Protein AF-0000000066498808 (afdb_homodimer)

InterPro domains:
  IPR001509 NAD-dependent epimerase/dehydratase [PF01370] (5-203)
  IPR036291 NAD(P)-binding domain superfamily [SSF51735] (1-325)
  IPR050005 D-erythronate dehydrogenase [NF043036] (4-323)

pLDDT: mean 96.26, std 4.13, range [60.22, 98.94]

Organism: Paracoccidioides lutzii (strain ATCC MYA-826 / Pb01) (NCBI:txid502779)

Solvent-accessible surface area (backbone atoms only — not comparable to full-atom values): 33583 Å² total; per-residue (Å²): 131,73,47,29,35,39,32,37,27,21,59,40,65,69,29,32,52,38,52,29,49,49,65,72,71,49,60,90,60,42,32,38,39,33,20,13,62,91,44,49,30,71,75,39,79,94,33,51,92,50,50,90,37,50,47,61,37,55,42,55,56,70,38,65,71,54,41,48,69,69,49,34,74,88,51,71,55,54,33,37,38,43,55,53,65,48,45,46,47,44,9,61,75,35,52,67,58,22,45,40,48,40,29,53,22,45,52,50,49,54,53,48,39,39,75,50,43,58,48,33,33,34,44,34,62,39,40,59,48,25,43,33,68,60,63,89,85,46,67,44,50,88,60,60,40,38,67,54,33,88,42,57,27,17,38,34,42,44,43,48,44,50,49,42,38,47,38,29,75,72,54,30,28,43,43,33,28,40,18,40,42,50,59,38,68,56,69,80,76,82,64,55,38,88,63,37,46,67,20,34,53,44,51,31,14,63,68,74,34,72,24,59,37,38,51,63,50,79,44,55,41,39,27,20,35,55,67,42,51,38,53,37,57,61,48,56,77,68,48,58,76,80,74,48,72,93,46,41,65,35,53,48,48,46,47,69,44,33,44,47,55,52,49,50,42,35,25,72,74,53,30,68,73,26,42,66,29,48,40,81,51,77,32,71,70,59,32,53,57,53,68,35,46,64,39,39,70,55,43,64,67,29,45,77,66,65,45,56,73,46,80,54,70,59,59,47,51,49,50,46,44,70,73,71,43,130,132,72,47,30,34,35,31,37,24,20,59,41,64,68,28,32,52,37,52,30,49,48,66,72,70,49,63,91,58,42,33,39,39,31,20,13,63,90,44,50,30,73,75,40,79,93,33,50,91,49,51,91,38,51,48,60,37,56,40,55,56,70,37,64,69,54,43,48,69,69,50,33,74,87,50,71,56,54,33,36,39,44,56,53,65,49,46,45,46,45,9,61,74,35,51,68,57,20,44,39,47,40,31,51,21,45,51,49,50,53,52,47,39,38,75,49,42,58,47,33,34,34,44,34,63,40,40,58,48,25,44,33,67,61,64,90,86,49,66,45,49,88,59,61,39,38,68,51,33,86,41,56,28,17,40,34,43,43,41,48,42,49,48,42,37,48,37,30,75,70,54,30,27,44,44,34,28,40,18,41,43,49,59,39,67,56,71,79,76,81,65,55,38,84,63,37,46,69,20,35,53,44,51,30,16,62,66,74,33,71,23,58,37,38,53,62,50,81,44,55,41,39,28,21,32,54,68,41,52,39,53,35,56,60,47,55,78,68,48,57,73,80,74,36,72,94,51,39,66,37,52,48,48,44,47,71,44,33,44,47,54,53,49,50,41,34,25,72,75,54,29,68,72,26,42,66,29,48,40,81,51,77,31,70,68,56,31,54,58,54,69,35,48,65,39,38,70,57,42,64,68,30,45,78,65,66,49,55,71,47,78,54,70,58,59,47,52,50,51,46,44,71,73,71,43,130

Secondary structure (DSSP, 8-state):
---EEEEETTTSHHHHHHHHHHHHHS-TT-EEEEEESSSPPPPPGGGGGGGGGEEEEE--TTSHHHHHHHSBTTB--SEEEE-----HHHHHH-HHHHIIIIIIIHHHHHHHHHHHSTT-EEEEEEEGGGS----TTPPB-TTSS----SSHHHHHHHHHHHHHHHHHHTTS-EEEEEEE-EE-SPPSSPPSSTTHHHHHHHHHHHTT--EEE-S-TT-EEEEE-HHHHHHHHHHHTTS-GGGSTT--EEE---EEEEHHHHHHHHHHHH-HHHHTTEEE---HHHHHHHHTS---B--HHHHHTTPPPPPPHHHHHHHHHHHH--/---EEEEETTTSHHHHHHHHHHHHHS-TT-EEEEEESSSPPPPPGGGGGGGGGEEEEE--TTSHHHHHHHSBTTB--SEEEE-----HHHHHH-HHHHIIIIIIIHHHHHHHHHHHSTT-EEEEEEEGGGS----TTPPB-TTSS----SSHHHHHHHHHHHHHHHHHHTTS-EEEEEEE-EE-SPPSSPPSSTTHHHHHHHHHHHTT--EEE-S-TT-EEEEE-HHHHHHHHHHHTTS-GGGS-S--EEE---EEEEHHHHHHHHHHHH-HHHHTTEEE---HHHHHHHHTS---B--HHHHHTTPPPPPPHHHHHHHHHHHH--

Nearest PDB structures (foldseek):
  2hrz-assembly1_A-2  TM=9.093E-01  e=1.600E-31  Agrobacterium fabrum str. C58
  7epr-assembly2_C  TM=9.054E-01  e=1.311E-20  synthetic construct
  6gpl-assembly1_B  TM=8.017E-01  e=1.743E-15  Homo sapiens
  6gpk-assembly1_C  TM=8.025E-01  e=4.751E-15  Homo sapiens
  6gpk-assembly1_D  TM=7.736E-01  e=3.530E-14  Homo sapiens

Sequence (652 aa):
MSTSILISGAGGFVGQELTASLLNTTAADTTLTITDVTSAPQIPASARQHYSRVTSIQADLTVHSVVDSLINPSSRYDVVYILHGIMSSGSEANFDLGMSVNLFATQYILDRLRKTMPGVKVVFASSLAVYGPTAPGFVITEWNMPQMPTSSYGIQKMIVELLVNDYSRRGFLDGRAVRLPTVTVRAGAPTQAASSFASGILREPLNGIKSVLPVKKETELWICSPYTVVKNLIHAKNVLKEAFGDSRSVNLPGIKVSVQEMLDVLEKVGGKEKRALVEERYDEDIDRIVQGWSPNFDIAWAKTLGFHEDMSLLESVRMYANEYVEMSTSILISGAGGFVGQELTASLLNTTAADTTLTITDVTSAPQIPASARQHYSRVTSIQADLTVHSVVDSLINPSSRYDVVYILHGIMSSGSEANFDLGMSVNLFATQYILDRLRKTMPGVKVVFASSLAVYGPTAPGFVITEWNMPQMPTSSYGIQKMIVELLVNDYSRRGFLDGRAVRLPTVTVRAGAPTQAASSFASGILREPLNGIKSVLPVKKETELWICSPYTVVKNLIHAKNVLKEAFGDSRSVNLPGIKVSVQEMLDVLEKVGGKEKRALVEERYDEDIDRIVQGWSPNFDIAWAKTLGFHEDMSLLESVRMYANEYVE

Foldseek 3Di:
DAAEEEEEPLQFQLNQVLQLVCLVPDDLSHAYEYEYAPDFHDNDPNNVVNVVRYHTDYADLLDLVRLCVCQAQVDDHQEYEYDDAAEFLRCQVPVVRRCSTLAVSLLSNLVSCLVRPFAREYEYEAALLQAWFDDPPDADDPPDDHRDHPTSNSVSRVVSQVVQLVCVVVRSYLYAYEHAFAEPQGDDDFHSYLCSLRNVLQHQLLQVHAGEDAADQQQKGWYAYSVLVSVQSVLLSVQDSVLQPNGRYAHAATDIDGSNVSLVLSCVQRNPNSSVRYHYHHDPVSHVRSNRRDRHYDRVSVVSRPRDHHDDPNVSSNVCSVPPHD/DAAEEEEEPLQFQLNQVLQLVCLVPDDLSHAYEYEYAPDFHDNDPSNVVNVVRYHTDHADLLDLVRLPVCQAQVDDHQEYEYDDAAEFLRCQVPVVRRCSTLAVSLLSNLVSCLVRPFAREYEYEAALLQAWFDDPPDADDPPDDHRDHPTSNSVSRVVSQVVQLVCVVVRSYLYAYEHAFAEPQGDDDFHSYLCSLRNVLQHQLLQVHAGEDAADQQQKGWYAYSVLVSVQSVLLSVQDSVLQPSGRYAHAATDMDTSNVSLVLSCVQRNPNSSVRYHYDHDPVSHVVSNRRDRHYDRVSVVSRPRDHHDDPNVSSNVCSVPRHD

Radius of gyration: 26.99 Å; Cα contacts (8 Å, |Δi|>4): 1380; chains: 2; bounding box: 56×80×61 Å

Structure (mmCIF, N/CA/C/O backbone):
data_AF-0000000066498808-model_v1
#
loop_
_entity.id
_entity.type
_entity.pdbx_description
1 polymer 'NAD-dependent epimerase/dehydratase domain-containing protein'
#
loop_
_atom_site.group_PDB
_atom_site.id
_atom_site.type_symbol
_atom_site.label_atom_id
_atom_site.label_alt_id
_atom_site.label_comp_id
_atom_site.label_asym_id
_atom_site.label_entity_id
_atom_site.label_seq_id
_atom_site.pdbx_PDB_ins_code
_atom_site.Cartn_x
_atom_site.Cartn_y
_atom_site.Cartn_z
_atom_site.occupancy
_atom_site.B_iso_or_equiv
_atom_site.auth_seq_id
_atom_site.auth_comp_id
_atom_site.auth_asym_id
_atom_site.auth_atom_id
_atom_site.pdbx_PDB_model_num
ATOM 1 N N . MET A 1 1 ? 21.781 29.844 -4.531 1 60.72 1 MET A N 1
ATOM 2 C CA . MET A 1 1 ? 20.688 29.656 -5.477 1 60.72 1 MET A CA 1
ATOM 3 C C . MET A 1 1 ? 19.344 29.703 -4.762 1 60.72 1 MET A C 1
ATOM 5 O O . MET A 1 1 ? 19.234 29.312 -3.592 1 60.72 1 MET A O 1
ATOM 9 N N . SER A 1 2 ? 18.344 30.406 -5.336 1 85.94 2 SER A N 1
ATOM 10 C CA . SER A 1 2 ? 17.047 30.625 -4.73 1 85.94 2 SER A CA 1
ATOM 11 C C . SER A 1 2 ? 16.281 29.312 -4.555 1 85.94 2 SER A C 1
ATOM 13 O O . SER A 1 2 ? 16.453 28.391 -5.348 1 85.94 2 SER A O 1
ATOM 15 N N . THR A 1 3 ? 15.727 29.094 -3.301 1 94.81 3 THR A N 1
ATOM 16 C CA . THR A 1 3 ? 14.945 27.906 -3 1 94.81 3 THR A CA 1
ATOM 17 C C . THR A 1 3 ? 13.492 28.094 -3.438 1 94.81 3 THR A C 1
ATOM 19 O O . THR A 1 3 ? 12.883 29.125 -3.16 1 94.81 3 THR A O 1
ATOM 22 N N . SER A 1 4 ? 12.992 27.188 -4.223 1 97.69 4 SER A N 1
ATOM 23 C CA . SER A 1 4 ? 11.602 27.219 -4.676 1 97.69 4 SER A CA 1
ATOM 24 C C . SER A 1 4 ? 10.812 26.047 -4.09 1 97.69 4 SER A C 1
ATOM 26 O O . SER A 1 4 ? 11.242 24.891 -4.18 1 97.69 4 SER A O 1
ATOM 28 N N . ILE A 1 5 ? 9.594 26.344 -3.455 1 98.56 5 ILE A N 1
ATOM 29 C CA . ILE A 1 5 ? 8.805 25.344 -2.74 1 98.56 5 ILE A CA 1
ATOM 30 C C . ILE A 1 5 ? 7.379 25.328 -3.283 1 98.56 5 ILE A C 1
ATOM 32 O O . ILE A 1 5 ? 6.766 26.375 -3.473 1 98.56 5 ILE A O 1
ATOM 36 N N . LEU A 1 6 ? 6.887 24.172 -3.623 1 98.75 6 LEU A N 1
ATOM 37 C CA . LEU A 1 6 ? 5.484 23.969 -3.967 1 98.75 6 LEU A CA 1
ATOM 38 C C . LEU A 1 6 ? 4.723 23.344 -2.799 1 98.75 6 LEU A C 1
ATOM 40 O O . LEU A 1 6 ? 5.203 22.406 -2.17 1 98.75 6 LEU A O 1
ATOM 44 N N . ILE A 1 7 ? 3.521 23.875 -2.434 1 98.88 7 ILE A N 1
ATOM 45 C CA . ILE A 1 7 ? 2.654 23.312 -1.397 1 98.88 7 ILE A CA 1
ATOM 46 C C . ILE A 1 7 ? 1.26 23.078 -1.969 1 98.88 7 ILE A C 1
ATOM 48 O O . ILE A 1 7 ? 0.557 24.016 -2.336 1 98.88 7 ILE A O 1
ATOM 52 N N . SER A 1 8 ? 0.893 21.828 -2.109 1 98.88 8 SER A N 1
ATOM 53 C CA . SER A 1 8 ? -0.498 21.531 -2.438 1 98.88 8 SER A CA 1
ATOM 54 C C . SER A 1 8 ? -1.354 21.438 -1.179 1 98.88 8 SER A C 1
ATOM 56 O O . SER A 1 8 ? -0.857 21.078 -0.108 1 98.88 8 SER A O 1
ATOM 58 N N 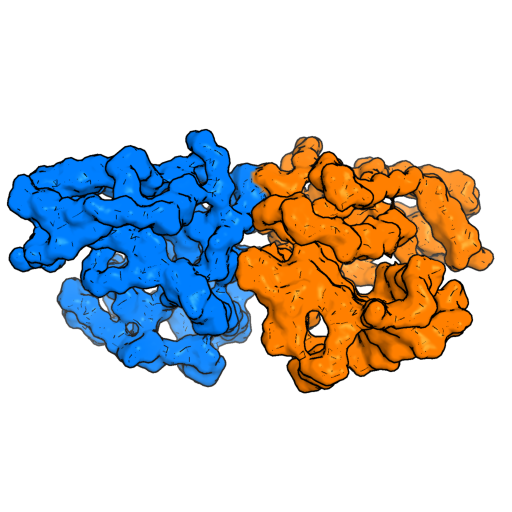. GLY A 1 9 ? -2.674 21.719 -1.332 1 98.19 9 GLY A N 1
ATOM 59 C CA . GLY A 1 9 ? -3.533 21.75 -0.16 1 98.19 9 GLY A CA 1
ATOM 60 C C . GLY A 1 9 ? -3.254 22.922 0.751 1 98.19 9 GLY A C 1
ATOM 61 O O . GLY A 1 9 ? -3.498 22.859 1.958 1 98.19 9 GLY A O 1
ATOM 62 N N . ALA A 1 10 ? -2.771 24.016 0.202 1 98.38 10 ALA A N 1
ATOM 63 C CA . ALA A 1 10 ? -2.312 25.156 0.984 1 98.38 10 ALA A CA 1
ATOM 64 C C . ALA A 1 10 ? -3.49 25.969 1.524 1 98.38 10 ALA A C 1
ATOM 66 O O . ALA A 1 10 ? -3.322 26.812 2.408 1 98.38 10 ALA A O 1
ATOM 67 N N . GLY A 1 11 ? -4.656 25.703 1.022 1 96.88 11 GLY A N 1
ATOM 68 C CA . GLY A 1 11 ? -5.844 26.406 1.494 1 96.88 11 GLY A CA 1
ATOM 69 C C . GLY A 1 11 ? -6.379 25.844 2.803 1 96.88 11 GLY A C 1
ATOM 70 O O . GLY A 1 11 ? -7.184 26.5 3.473 1 96.88 11 GLY A O 1
ATOM 71 N N . GLY A 1 12 ? -5.965 24.625 3.145 1 95.5 12 GLY A N 1
ATOM 72 C CA . GLY A 1 12 ? -6.352 24.047 4.422 1 95.5 12 GLY A CA 1
ATOM 73 C C . GLY A 1 12 ? -5.582 24.609 5.594 1 95.5 12 GLY A C 1
ATOM 74 O O . GLY A 1 12 ? -4.598 25.328 5.406 1 95.5 12 GLY A O 1
ATOM 75 N N . PHE A 1 13 ? -5.988 24.266 6.801 1 95.12 13 PHE A N 1
ATOM 76 C CA . PHE A 1 13 ? -5.445 24.844 8.023 1 95.12 13 PHE A CA 1
ATOM 77 C C . PHE A 1 13 ? -3.941 24.594 8.117 1 95.12 13 PHE A C 1
ATOM 79 O O . PHE A 1 13 ? -3.166 25.531 8.305 1 95.12 13 PHE A O 1
ATOM 86 N N . VAL A 1 14 ? -3.484 23.297 7.984 1 97 14 VAL A N 1
ATOM 87 C CA . VAL A 1 14 ? -2.066 22.969 8.086 1 97 14 VAL A CA 1
ATOM 88 C C . VAL A 1 14 ? -1.293 23.656 6.969 1 97 14 VAL A C 1
ATOM 90 O O . VAL A 1 14 ? -0.173 24.125 7.176 1 97 14 VAL A O 1
ATOM 93 N N . GLY A 1 15 ? -1.903 23.688 5.762 1 97.81 15 GLY A N 1
ATOM 94 C CA . GLY A 1 15 ? -1.281 24.375 4.637 1 97.81 15 GLY A CA 1
ATOM 95 C C . GLY A 1 15 ? -1.053 25.844 4.883 1 97.81 15 GLY A C 1
ATOM 96 O O . GLY A 1 15 ? 0.016 26.375 4.566 1 97.81 15 GLY A O 1
ATOM 97 N N . GLN A 1 16 ? -2.062 26.5 5.43 1 97.12 16 GLN A N 1
ATOM 98 C CA . GLN A 1 16 ? -1.955 27.922 5.75 1 97.12 16 GLN A CA 1
ATOM 99 C C . GLN A 1 16 ? -0.859 28.172 6.781 1 97.12 16 GLN A C 1
ATOM 101 O O . GLN A 1 16 ? -0.037 29.078 6.613 1 97.12 16 GLN A O 1
ATOM 106 N N . GLU A 1 17 ? -0.843 27.328 7.816 1 97.44 17 GLU A N 1
ATOM 107 C CA . GLU A 1 17 ? 0.148 27.484 8.875 1 97.44 17 GLU A CA 1
ATOM 108 C C . GLU A 1 17 ? 1.557 27.219 8.359 1 97.44 17 GLU A C 1
ATOM 110 O O . GLU A 1 17 ? 2.512 27.891 8.75 1 97.44 17 GLU A O 1
ATOM 115 N N . LEU A 1 18 ? 1.703 26.203 7.52 1 98.69 18 LEU A N 1
ATOM 116 C CA . LEU A 1 18 ? 2.998 25.891 6.934 1 98.69 18 LEU A CA 1
ATOM 117 C C . LEU A 1 18 ? 3.488 27.016 6.039 1 98.69 18 LEU A C 1
ATOM 119 O O . LEU A 1 18 ? 4.656 27.406 6.109 1 98.69 18 LEU A O 1
ATOM 123 N N . THR A 1 19 ? 2.578 27.547 5.188 1 98.62 19 THR A N 1
ATOM 124 C CA . THR A 1 19 ? 2.912 28.672 4.309 1 98.62 19 THR A CA 1
ATOM 125 C C . THR A 1 19 ? 3.439 29.844 5.113 1 98.62 19 THR A C 1
ATOM 127 O O . THR A 1 19 ? 4.508 30.391 4.816 1 98.62 19 THR A O 1
ATOM 130 N N . ALA A 1 20 ? 2.699 30.219 6.184 1 98 20 ALA A N 1
ATOM 131 C CA . ALA A 1 20 ? 3.1 31.344 7.027 1 98 20 ALA A CA 1
ATOM 132 C C . ALA A 1 20 ? 4.465 31.094 7.66 1 98 20 ALA A C 1
ATOM 134 O O . ALA A 1 20 ? 5.332 31.969 7.645 1 98 20 ALA A O 1
ATOM 135 N N . SER A 1 21 ? 4.617 29.922 8.203 1 98.19 21 SER A N 1
ATOM 136 C CA . SER A 1 21 ? 5.855 29.594 8.906 1 98.19 21 SER A CA 1
ATOM 137 C C . SER A 1 21 ? 7.047 29.594 7.961 1 98.19 21 SER A C 1
ATOM 139 O O . SER A 1 21 ? 8.109 30.125 8.289 1 98.19 21 SER A O 1
ATOM 141 N N . LEU A 1 22 ? 6.945 29 6.762 1 98.31 22 LEU A N 1
ATOM 142 C CA . LEU A 1 22 ? 8.023 28.953 5.781 1 98.31 22 LEU A CA 1
ATOM 143 C C . LEU A 1 22 ? 8.414 30.359 5.352 1 98.31 22 LEU A C 1
ATOM 145 O O . LEU A 1 22 ? 9.602 30.688 5.285 1 98.31 22 LEU A O 1
ATOM 149 N N . LEU A 1 23 ? 7.453 31.203 5.086 1 97.62 23 LEU A N 1
ATOM 150 C CA . LEU A 1 23 ? 7.727 32.562 4.637 1 97.62 23 LEU A CA 1
ATOM 151 C C . LEU A 1 23 ? 8.453 33.344 5.715 1 97.62 23 LEU A C 1
ATOM 153 O O . LEU A 1 23 ? 9.344 34.156 5.414 1 97.62 23 LEU A O 1
ATOM 157 N N . ASN A 1 24 ? 8.109 33.094 6.973 1 97.06 24 ASN A N 1
ATOM 158 C CA . ASN A 1 24 ? 8.656 33.875 8.078 1 97.06 24 ASN A CA 1
ATOM 159 C C . ASN A 1 24 ? 10.023 33.344 8.508 1 97.06 24 ASN A C 1
ATOM 161 O O . ASN A 1 24 ? 10.766 34.031 9.203 1 97.06 24 ASN A O 1
ATOM 165 N N . THR A 1 25 ? 10.375 32.125 8.102 1 95.88 25 THR A N 1
ATOM 166 C CA . THR A 1 25 ? 11.57 31.547 8.695 1 95.88 25 THR A CA 1
ATOM 167 C C . THR A 1 25 ? 12.625 31.266 7.625 1 95.88 25 THR A C 1
ATOM 169 O O . THR A 1 25 ? 13.766 30.938 7.941 1 95.88 25 THR A O 1
ATOM 172 N N . THR A 1 26 ? 12.281 31.359 6.355 1 95.56 26 THR A N 1
ATOM 173 C CA . THR A 1 26 ? 13.242 31.078 5.293 1 95.56 26 THR A CA 1
ATOM 174 C C . THR A 1 26 ? 13.836 32.375 4.75 1 95.56 26 THR A C 1
ATOM 176 O O . THR A 1 26 ? 13.336 33.469 5.039 1 95.56 26 THR A O 1
ATOM 179 N N . ALA A 1 27 ? 14.906 32.25 4.008 1 94.25 27 ALA A N 1
ATOM 180 C CA . ALA A 1 27 ? 15.625 33.375 3.42 1 94.25 27 ALA A CA 1
ATOM 181 C C . ALA A 1 27 ? 14.742 34.125 2.424 1 94.25 27 ALA A C 1
ATOM 183 O O . ALA A 1 27 ? 13.773 33.562 1.902 1 94.25 27 ALA A O 1
ATOM 184 N N . ALA A 1 28 ? 15.109 35.344 2.127 1 93.69 28 ALA A N 1
ATOM 185 C CA . ALA A 1 28 ? 14.312 36.25 1.29 1 93.69 28 ALA A CA 1
ATOM 186 C C . ALA A 1 28 ? 14.25 35.75 -0.148 1 93.69 28 ALA A C 1
ATOM 188 O O . ALA A 1 28 ? 13.336 36.094 -0.898 1 93.69 28 ALA A O 1
ATOM 189 N N . ASP A 1 29 ? 15.109 34.938 -0.509 1 95.19 29 ASP A N 1
ATOM 190 C CA . ASP A 1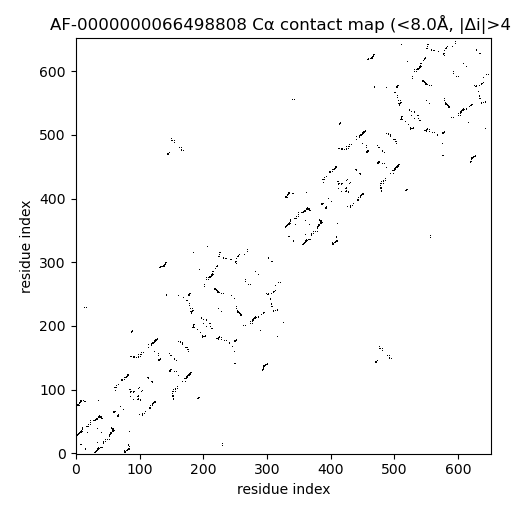 29 ? 15.141 34.469 -1.888 1 95.19 29 ASP A CA 1
ATOM 191 C C . ASP A 1 29 ? 14.398 33.125 -2.027 1 95.19 29 ASP A C 1
ATOM 193 O O . ASP A 1 29 ? 14.391 32.531 -3.102 1 95.19 29 ASP A O 1
ATOM 197 N N . THR A 1 30 ? 13.773 32.656 -0.956 1 97.06 30 THR A N 1
ATOM 198 C CA . THR A 1 30 ? 12.891 31.5 -1.031 1 97.06 30 THR A CA 1
ATOM 199 C C . THR A 1 30 ? 11.516 31.891 -1.555 1 97.06 30 THR A C 1
ATOM 201 O O . THR A 1 30 ? 10.906 32.844 -1.063 1 97.06 30 THR A O 1
ATOM 204 N N . THR A 1 31 ? 11.055 31.25 -2.586 1 97.56 31 THR A N 1
ATOM 205 C CA . THR A 1 31 ? 9.734 31.516 -3.141 1 97.56 31 THR A CA 1
ATOM 206 C C . THR A 1 31 ? 8.805 30.328 -2.928 1 97.56 31 THR A C 1
ATOM 208 O O . THR A 1 31 ? 9.258 29.172 -2.877 1 97.56 31 THR A O 1
ATOM 211 N N . LEU A 1 32 ? 7.52 30.641 -2.783 1 98.31 32 LEU A N 1
ATOM 212 C CA . LEU A 1 32 ? 6.504 29.609 -2.596 1 98.31 32 LEU A CA 1
ATOM 213 C C . LEU A 1 32 ? 5.465 29.656 -3.711 1 98.31 32 LEU A C 1
ATOM 215 O O . LEU A 1 32 ? 5.039 30.734 -4.117 1 98.31 3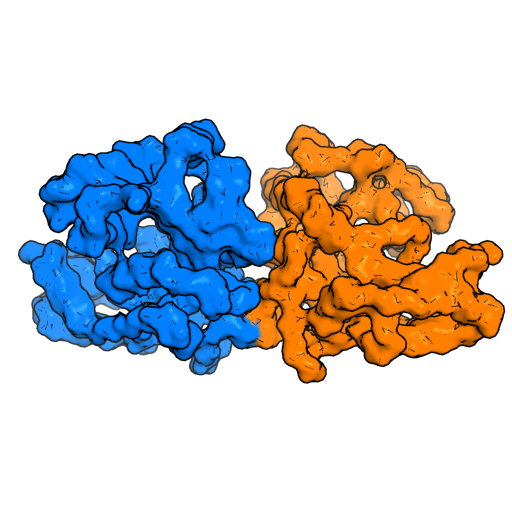2 LEU A O 1
ATOM 219 N N . THR A 1 33 ? 5.172 28.531 -4.273 1 98.44 33 THR A N 1
ATOM 220 C CA . THR A 1 33 ? 3.938 28.312 -5.02 1 98.44 33 THR A CA 1
ATOM 221 C C . THR A 1 33 ? 2.938 27.516 -4.195 1 98.44 33 THR A C 1
ATOM 223 O O . THR A 1 33 ? 3.236 26.406 -3.76 1 98.44 33 THR A O 1
ATOM 226 N N . ILE A 1 34 ? 1.742 28.125 -3.91 1 98.75 34 ILE A N 1
ATOM 227 C CA . ILE A 1 34 ? 0.74 27.469 -3.076 1 98.75 34 ILE A CA 1
ATOM 228 C C . ILE A 1 34 ? -0.527 27.219 -3.893 1 98.75 34 ILE A C 1
ATOM 230 O O . ILE A 1 34 ? -0.903 28.047 -4.73 1 98.75 34 ILE A O 1
ATOM 234 N N . THR A 1 35 ? -1.123 26.016 -3.73 1 98.81 35 THR A N 1
ATOM 235 C CA . THR A 1 35 ? -2.301 25.703 -4.531 1 98.81 35 THR A CA 1
ATOM 236 C C . THR A 1 35 ? -3.363 25.016 -3.678 1 98.81 35 THR A C 1
ATOM 238 O O . THR A 1 35 ? -3.045 24.375 -2.668 1 98.81 35 THR A O 1
ATOM 241 N N . ASP A 1 36 ? -4.57 25.125 -4.102 1 98.5 36 ASP A N 1
ATOM 242 C CA . ASP A 1 36 ? -5.734 24.391 -3.619 1 98.5 36 ASP A CA 1
ATOM 243 C C . ASP A 1 36 ? -6.832 24.328 -4.68 1 98.5 36 ASP A C 1
ATOM 245 O O . ASP A 1 36 ? -6.77 25.047 -5.684 1 98.5 36 ASP A O 1
ATOM 249 N N . VAL A 1 37 ? -7.836 23.516 -4.395 1 97.88 37 VAL A N 1
ATOM 250 C CA . VAL A 1 37 ? -8.773 23.172 -5.465 1 97.88 37 VAL A CA 1
ATOM 251 C C . VAL A 1 37 ? -9.891 24.219 -5.508 1 97.88 37 VAL A C 1
ATOM 253 O O . VAL A 1 37 ? -10.383 24.562 -6.586 1 97.88 37 VAL A O 1
ATOM 256 N N . THR A 1 38 ? -10.359 24.719 -4.445 1 94.94 38 THR A N 1
ATOM 257 C CA . THR A 1 38 ? -11.562 25.562 -4.398 1 94.94 38 THR A CA 1
ATOM 258 C C . THR A 1 38 ? -11.25 26.984 -4.852 1 94.94 38 THR A C 1
ATOM 260 O O . THR A 1 38 ? -12.031 27.594 -5.59 1 94.94 38 THR A O 1
ATOM 263 N N . SER A 1 39 ? -10.195 27.531 -4.434 1 96.38 39 SER A N 1
ATOM 264 C CA . SER A 1 39 ? -9.719 28.875 -4.777 1 96.38 39 SER A CA 1
ATOM 265 C C . SER A 1 39 ? -8.219 29 -4.562 1 96.38 39 SER A C 1
ATOM 267 O O . SER A 1 39 ? -7.609 28.156 -3.887 1 96.38 39 SER A O 1
ATOM 269 N N . ALA A 1 40 ? -7.656 29.969 -5.238 1 97.75 40 ALA A N 1
ATOM 270 C CA . ALA A 1 40 ? -6.273 30.297 -4.895 1 97.75 40 ALA A CA 1
ATOM 271 C C . ALA A 1 40 ? -6.133 30.594 -3.404 1 97.75 40 ALA A C 1
ATOM 273 O O . ALA A 1 40 ? -6.871 31.422 -2.855 1 97.75 40 ALA A O 1
ATOM 274 N N . PRO A 1 41 ? -5.219 29.906 -2.717 1 97.94 41 PRO A N 1
ATOM 275 C CA . PRO A 1 41 ? -5.09 30.109 -1.272 1 97.94 41 PRO A CA 1
ATOM 276 C C . PRO A 1 41 ? -4.703 31.547 -0.913 1 97.94 41 PRO A C 1
ATOM 278 O O . PRO A 1 41 ? -3.893 32.156 -1.608 1 97.94 41 PRO A O 1
ATOM 281 N N . GLN A 1 42 ? -5.234 32 0.095 1 96.31 42 GLN A N 1
ATOM 282 C CA . GLN A 1 42 ? -4.84 33.312 0.589 1 96.31 42 GLN A CA 1
ATOM 283 C C . GLN A 1 42 ? -3.484 33.281 1.285 1 96.31 42 GLN A C 1
ATOM 285 O O . GLN A 1 42 ? -3.139 32.25 1.903 1 96.31 42 GLN A O 1
ATOM 290 N N . ILE A 1 43 ? -2.787 34.344 1.13 1 96.25 43 ILE A N 1
ATOM 291 C CA . ILE A 1 43 ? -1.584 34.469 1.943 1 96.25 43 ILE A CA 1
ATOM 292 C C . ILE A 1 43 ? -1.969 34.781 3.387 1 96.25 43 ILE A C 1
ATOM 294 O O . ILE A 1 43 ? -2.705 35.719 3.645 1 96.25 43 ILE A O 1
ATOM 298 N N . PRO A 1 44 ? -1.533 33.875 4.312 1 94.75 44 PRO A N 1
ATOM 299 C CA . PRO A 1 44 ? -1.932 34.125 5.703 1 94.75 44 PRO A CA 1
ATOM 300 C C . PRO A 1 44 ? -1.584 35.531 6.191 1 94.75 44 PRO A C 1
ATOM 302 O O . PRO A 1 44 ? -0.531 36.062 5.836 1 94.75 44 PRO A O 1
ATOM 305 N N . ALA A 1 45 ? -2.383 36.094 7.035 1 92.44 45 ALA A N 1
ATOM 306 C CA . ALA A 1 45 ? -2.229 37.469 7.52 1 92.44 45 ALA A CA 1
ATOM 307 C C . ALA A 1 45 ? -0.872 37.656 8.188 1 92.44 45 ALA A C 1
ATOM 309 O O . ALA A 1 45 ? -0.233 38.688 8.023 1 92.44 45 ALA A O 1
ATOM 310 N N . SER A 1 46 ? -0.446 36.688 8.859 1 93.06 46 SER A N 1
ATOM 311 C CA . SER A 1 46 ? 0.787 36.75 9.633 1 93.06 46 SER A CA 1
ATOM 312 C C . SER A 1 46 ? 2.012 36.781 8.727 1 93.06 46 SER A C 1
ATOM 314 O O . SER A 1 46 ? 3.129 37.031 9.188 1 93.06 46 SER A O 1
ATOM 316 N N . ALA A 1 47 ? 1.82 36.594 7.414 1 95.69 47 ALA A N 1
ATOM 317 C CA . ALA A 1 47 ? 2.938 36.562 6.473 1 95.69 47 ALA A CA 1
ATOM 318 C C . ALA A 1 47 ? 2.678 37.5 5.285 1 95.69 47 ALA A C 1
ATOM 320 O O . ALA A 1 47 ? 3.303 37.344 4.234 1 95.69 47 ALA A O 1
ATOM 321 N N . ARG A 1 48 ? 1.83 38.406 5.441 1 94.5 48 ARG A N 1
ATOM 322 C CA . ARG A 1 48 ? 1.39 39.281 4.359 1 94.5 48 ARG A CA 1
ATOM 323 C C . ARG A 1 48 ? 2.551 40.125 3.816 1 94.5 48 ARG A C 1
ATOM 325 O O . ARG A 1 48 ? 2.564 40.469 2.641 1 94.5 48 ARG A O 1
ATOM 332 N N . GLN A 1 49 ? 3.543 40.438 4.625 1 95.38 49 GLN A N 1
ATOM 333 C CA . GLN A 1 49 ? 4.684 41.25 4.211 1 95.38 49 GLN A CA 1
ATOM 334 C C . GLN A 1 49 ? 5.531 40.5 3.176 1 95.38 49 GLN A C 1
ATOM 336 O O . GLN A 1 49 ? 6.363 41.125 2.498 1 95.38 49 GLN A O 1
ATOM 341 N N . HIS A 1 50 ? 5.301 39.188 3.053 1 96.19 50 HIS A N 1
ATOM 342 C CA . HIS A 1 50 ? 6.109 38.375 2.15 1 96.19 50 HIS A CA 1
ATOM 343 C C . HIS A 1 50 ? 5.34 38.031 0.877 1 96.19 50 HIS A C 1
ATOM 345 O O . HIS A 1 50 ? 5.652 37.062 0.197 1 96.19 50 HIS A O 1
ATOM 351 N N . TYR A 1 51 ? 4.34 38.75 0.549 1 94.88 51 TYR A N 1
ATOM 352 C CA . TYR A 1 51 ? 3.426 38.469 -0.546 1 94.88 51 TYR A CA 1
ATOM 353 C C . TYR A 1 51 ? 4.176 38.344 -1.869 1 94.88 51 TYR A C 1
ATOM 355 O O . TYR A 1 51 ? 3.797 37.562 -2.74 1 94.88 51 TYR A O 1
ATOM 363 N N . SER A 1 52 ? 5.246 39.094 -2.066 1 96.38 52 SER A N 1
ATOM 364 C CA . SER A 1 52 ? 5.984 39.094 -3.328 1 96.38 52 SER A CA 1
ATOM 365 C C . SER A 1 52 ? 6.699 37.781 -3.58 1 96.38 52 SER A C 1
ATOM 367 O O . SER A 1 52 ? 7.129 37.5 -4.703 1 96.38 52 SER A O 1
ATOM 369 N N . ARG A 1 53 ? 6.836 36.969 -2.555 1 97.25 53 ARG A N 1
ATOM 370 C CA . ARG A 1 53 ? 7.547 35.688 -2.648 1 97.25 53 ARG A CA 1
ATOM 371 C C . ARG A 1 53 ? 6.582 34.562 -2.945 1 97.25 53 ARG A C 1
ATOM 373 O O . ARG A 1 53 ? 6.996 33.406 -3.066 1 97.25 53 ARG A O 1
ATOM 380 N N . VAL A 1 54 ? 5.262 34.875 -3.088 1 98.25 54 VAL A N 1
ATOM 381 C CA . VAL A 1 54 ? 4.266 33.812 -3.141 1 98.25 54 VAL A CA 1
ATOM 382 C C . VAL A 1 54 ? 3.512 33.875 -4.469 1 98.25 54 VAL A C 1
ATOM 384 O O . VAL A 1 54 ? 3.064 34.969 -4.887 1 98.25 54 VAL A O 1
ATOM 387 N N . THR A 1 55 ? 3.441 32.844 -5.188 1 97.94 55 THR A N 1
ATOM 388 C CA . THR A 1 55 ? 2.49 32.625 -6.27 1 97.94 55 THR A CA 1
ATOM 389 C C . THR A 1 55 ? 1.339 31.734 -5.812 1 97.94 55 THR A C 1
ATOM 391 O O . THR A 1 55 ? 1.555 30.578 -5.398 1 97.94 55 THR A O 1
ATOM 394 N N . SER A 1 56 ? 0.141 32.219 -5.781 1 98.44 56 SER A N 1
ATOM 395 C CA . SER A 1 56 ? -1.049 31.484 -5.348 1 98.44 56 SER A CA 1
ATOM 396 C C . SER A 1 56 ? -1.912 31.094 -6.539 1 98.44 56 SER A C 1
ATOM 398 O O . SER A 1 56 ? -2.324 31.938 -7.332 1 98.44 56 SER A O 1
ATOM 400 N N . ILE A 1 57 ? -2.217 29.797 -6.641 1 98.19 57 ILE A N 1
ATOM 401 C CA . ILE A 1 57 ? -2.883 29.281 -7.836 1 98.19 57 ILE A CA 1
ATOM 402 C C . ILE A 1 57 ? -4.031 28.359 -7.43 1 98.19 57 ILE A C 1
ATOM 404 O O . ILE A 1 57 ? -3.855 27.453 -6.602 1 98.19 57 ILE A O 1
ATOM 408 N N . GLN A 1 58 ? -5.227 28.609 -7.891 1 98.69 58 GLN A N 1
ATOM 409 C CA . GLN A 1 58 ? -6.273 27.594 -7.824 1 98.69 58 GLN A CA 1
ATOM 410 C C . GLN A 1 58 ? -5.98 26.438 -8.773 1 98.69 58 GLN A C 1
ATOM 412 O O . GLN A 1 58 ? -5.805 26.641 -9.977 1 98.69 58 GLN A O 1
ATOM 417 N N . ALA A 1 59 ? -5.914 25.219 -8.273 1 98.62 59 ALA A N 1
ATOM 418 C CA . ALA A 1 59 ? -5.516 24.078 -9.109 1 98.62 59 ALA A CA 1
ATOM 419 C C . ALA A 1 59 ? -6.301 22.828 -8.734 1 98.62 59 ALA A C 1
ATOM 421 O O . ALA A 1 59 ? -6.297 22.406 -7.574 1 98.62 59 ALA A O 1
ATOM 422 N N . ASP A 1 60 ? -7.012 22.297 -9.672 1 98.75 60 ASP A N 1
ATOM 423 C CA . ASP A 1 60 ? -7.57 20.953 -9.539 1 98.75 60 ASP A CA 1
ATOM 424 C C . ASP A 1 60 ? -6.543 19.891 -9.922 1 98.75 60 ASP A C 1
ATOM 426 O O . ASP A 1 60 ? -6.367 19.594 -11.102 1 98.75 60 ASP A O 1
ATOM 430 N N . LEU A 1 61 ? -5.961 19.312 -8.969 1 98.81 61 LEU A N 1
ATOM 431 C CA . LEU A 1 61 ? -4.82 18.422 -9.172 1 98.81 61 LEU A CA 1
ATOM 432 C C . LEU A 1 61 ? -5.273 17.078 -9.711 1 98.81 61 LEU A C 1
ATOM 434 O O . LEU A 1 61 ? -4.445 16.219 -10.055 1 98.81 61 LEU A O 1
ATOM 438 N N . THR A 1 62 ? -6.582 16.781 -9.781 1 98.75 62 THR A N 1
ATOM 439 C CA . THR A 1 62 ? -7.074 15.555 -10.398 1 98.75 62 THR A CA 1
ATOM 440 C C . THR A 1 62 ? -7.016 15.656 -11.922 1 98.75 62 THR A C 1
ATOM 442 O O . THR A 1 62 ? -7.223 14.656 -12.617 1 98.75 62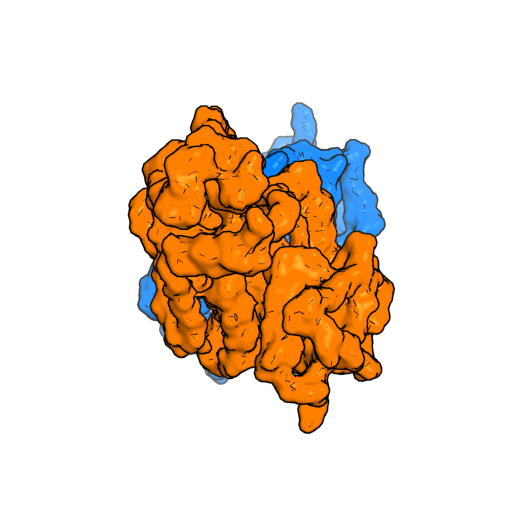 THR A O 1
ATOM 445 N N . VAL A 1 63 ? -6.781 16.828 -12.406 1 98.75 63 VAL A N 1
ATOM 446 C CA . VAL A 1 63 ? -6.672 17.062 -13.844 1 98.75 63 VAL A CA 1
ATOM 447 C C . VAL A 1 63 ? -5.203 17.062 -14.258 1 98.75 63 VAL A C 1
ATOM 449 O O . VAL A 1 63 ? -4.445 17.953 -13.875 1 98.75 63 VAL A O 1
ATOM 452 N N . HIS A 1 64 ? -4.812 16.125 -15.102 1 98.5 64 HIS A N 1
ATOM 453 C CA . HIS A 1 64 ? -3.41 15.922 -15.453 1 98.5 64 HIS A CA 1
ATOM 454 C C . HIS A 1 64 ? -2.811 17.172 -16.078 1 98.5 64 HIS A C 1
ATOM 456 O O . HIS A 1 64 ? -1.672 17.547 -15.773 1 98.5 64 HIS A O 1
ATOM 462 N N . SER A 1 65 ? -3.531 17.875 -16.938 1 98.5 65 SER A N 1
ATOM 463 C CA . SER A 1 65 ? -2.99 19.062 -17.609 1 98.5 65 SER A CA 1
ATOM 464 C C . SER A 1 65 ? -2.689 20.172 -16.609 1 98.5 65 SER A C 1
ATOM 466 O O . SER A 1 65 ? -1.772 20.969 -16.828 1 98.5 65 SER A O 1
ATOM 468 N N . VAL A 1 66 ? -3.477 20.297 -15.539 1 98.5 66 VAL A N 1
ATOM 469 C CA . VAL A 1 66 ? -3.229 21.266 -14.484 1 98.5 66 VAL A CA 1
ATOM 470 C C . VAL A 1 66 ? -1.923 20.938 -13.766 1 98.5 66 VAL A C 1
ATOM 472 O O . VAL A 1 66 ? -1.086 21.812 -13.547 1 98.5 66 VAL A O 1
ATOM 475 N N . VAL A 1 67 ? -1.698 19.672 -13.469 1 98.56 67 VAL A N 1
ATOM 476 C CA . VAL A 1 67 ? -0.463 19.219 -12.836 1 98.56 67 VAL A CA 1
ATOM 477 C C . VAL A 1 67 ? 0.718 19.469 -13.766 1 98.56 67 VAL A C 1
ATOM 479 O O . VAL A 1 67 ? 1.778 19.922 -13.336 1 98.56 67 VAL A O 1
ATOM 482 N N . ASP A 1 68 ? 0.501 19.172 -15.086 1 98 68 ASP A N 1
ATOM 483 C CA . ASP A 1 68 ? 1.549 19.375 -16.078 1 98 68 ASP A CA 1
ATOM 484 C C . ASP A 1 68 ? 1.984 20.844 -16.109 1 98 68 ASP A C 1
ATOM 486 O O . ASP A 1 68 ? 3.168 21.141 -16.297 1 98 68 ASP A O 1
ATOM 490 N N . SER A 1 69 ? 1.099 21.734 -15.977 1 96.75 69 SER A N 1
ATOM 491 C CA . SER A 1 69 ? 1.395 23.156 -16 1 96.75 69 SER A CA 1
ATOM 492 C C . SER A 1 69 ? 2.117 23.594 -14.727 1 96.75 69 SER A C 1
ATOM 494 O O . SER A 1 69 ? 3.012 24.438 -14.773 1 96.75 69 SER A O 1
ATOM 496 N N . LEU A 1 70 ? 1.747 23.062 -13.602 1 97.19 70 LEU A N 1
ATOM 497 C CA . LEU A 1 70 ? 2.318 23.406 -12.305 1 97.19 70 LEU A CA 1
ATOM 498 C C . LEU A 1 70 ? 3.73 22.844 -12.164 1 97.19 70 LEU A C 1
ATOM 500 O O . LEU A 1 70 ? 4.594 23.469 -11.539 1 97.19 70 LEU A O 1
ATOM 504 N N . ILE A 1 71 ? 3.947 21.641 -12.688 1 97.75 71 ILE A N 1
ATOM 505 C CA . ILE A 1 71 ? 5.203 20.906 -12.578 1 97.75 71 ILE A CA 1
ATOM 506 C C . ILE A 1 71 ? 5.762 20.641 -13.969 1 97.75 71 ILE A C 1
ATOM 508 O O . ILE A 1 71 ? 5.289 19.734 -14.672 1 97.75 71 ILE A O 1
ATOM 512 N N . ASN A 1 72 ? 6.637 21.281 -14.344 1 94.88 72 ASN A N 1
ATOM 513 C CA . ASN A 1 72 ? 7.246 21.172 -15.664 1 94.88 72 ASN A CA 1
ATOM 514 C C . ASN A 1 72 ? 8.727 21.547 -15.633 1 94.88 72 ASN A C 1
ATOM 516 O O . ASN A 1 72 ? 9.203 22.125 -14.648 1 94.88 72 ASN A O 1
ATOM 520 N N . PRO A 1 73 ? 9.508 21.266 -16.656 1 90.62 73 PRO A N 1
ATOM 521 C CA . PRO A 1 73 ? 10.961 21.469 -16.641 1 90.62 73 PRO A CA 1
ATOM 522 C C . PRO A 1 73 ? 11.352 22.938 -16.5 1 90.62 73 PRO A C 1
ATOM 524 O O . PRO A 1 73 ? 12.461 23.25 -16.062 1 90.62 73 PRO A O 1
ATOM 527 N N . SER A 1 74 ? 10.516 23.781 -16.828 1 89.94 74 SER A N 1
ATOM 528 C CA . SER A 1 74 ? 10.844 25.203 -16.781 1 89.94 74 SER A CA 1
ATOM 529 C C . SER A 1 74 ? 10.531 25.781 -15.406 1 89.94 74 SER A C 1
ATOM 531 O O . SER A 1 74 ? 10.969 26.891 -15.078 1 89.94 74 SER A O 1
ATOM 533 N N . SER A 1 75 ? 9.742 25.188 -14.656 1 83.81 75 SER A N 1
ATOM 534 C CA . SER A 1 75 ? 9.406 25.547 -13.281 1 83.81 75 SER A CA 1
ATOM 535 C C . SER A 1 75 ? 9.891 24.5 -12.289 1 83.81 75 SER A C 1
ATOM 537 O O . SER A 1 75 ? 9.156 23.578 -11.945 1 83.81 75 SER A O 1
ATOM 539 N N . ARG A 1 76 ? 11.031 24.75 -11.867 1 88.56 76 ARG A N 1
ATOM 540 C CA . ARG A 1 76 ? 11.625 23.719 -11.023 1 88.56 76 ARG A CA 1
ATOM 541 C C . ARG A 1 76 ? 11.391 24.016 -9.547 1 88.56 76 ARG A C 1
ATOM 543 O O . ARG A 1 76 ? 11.445 25.172 -9.125 1 88.56 76 ARG A O 1
ATOM 550 N N . TYR A 1 77 ? 11.07 23.078 -8.781 1 97.5 77 TYR A N 1
ATOM 551 C CA . TYR A 1 77 ? 10.938 23.141 -7.332 1 97.5 77 TYR A CA 1
ATOM 552 C C . TYR A 1 77 ? 12.078 22.375 -6.652 1 97.5 77 TYR A C 1
ATOM 554 O O . TYR A 1 77 ? 12.578 21.391 -7.188 1 97.5 77 TYR A O 1
ATOM 562 N N . ASP A 1 78 ? 12.5 22.938 -5.539 1 97.38 78 ASP A N 1
ATOM 563 C CA . ASP A 1 78 ? 13.492 22.25 -4.719 1 97.38 78 ASP A CA 1
ATOM 564 C C . ASP A 1 78 ? 12.812 21.328 -3.697 1 97.38 78 ASP A C 1
ATOM 566 O O . ASP A 1 78 ? 13.375 20.312 -3.301 1 97.38 78 ASP A O 1
ATOM 570 N N . VAL A 1 79 ? 11.672 21.734 -3.232 1 98.5 79 VAL A N 1
ATOM 571 C CA . VAL A 1 79 ? 10.883 20.984 -2.26 1 98.5 79 VAL A CA 1
ATOM 572 C C . VAL A 1 79 ? 9.406 21.031 -2.648 1 98.5 79 VAL A C 1
ATOM 574 O O . VAL A 1 79 ? 8.898 22.078 -3.07 1 98.5 79 VAL A O 1
ATOM 577 N N . VAL A 1 80 ? 8.766 19.938 -2.588 1 98.88 80 VAL A N 1
ATOM 578 C CA . VAL A 1 80 ? 7.328 19.828 -2.814 1 98.88 80 VAL A CA 1
ATOM 579 C C . VAL A 1 80 ? 6.652 19.25 -1.578 1 98.88 80 VAL A C 1
ATOM 581 O O . VAL A 1 80 ? 6.996 18.156 -1.133 1 98.88 80 VAL A O 1
ATOM 584 N N . TYR A 1 81 ? 5.742 20 -0.973 1 98.94 81 TYR A N 1
ATOM 585 C CA . TYR A 1 81 ? 4.871 19.5 0.09 1 98.94 81 TYR A CA 1
ATOM 586 C C . TYR A 1 81 ? 3.527 19.062 -0.47 1 98.94 81 TYR A C 1
ATOM 588 O O . TYR A 1 81 ? 2.83 19.828 -1.126 1 98.94 81 TYR A O 1
ATOM 596 N N . ILE A 1 82 ? 3.178 17.859 -0.213 1 98.94 82 ILE A N 1
ATOM 597 C CA . ILE A 1 82 ? 1.878 17.344 -0.618 1 98.94 82 ILE A CA 1
ATOM 598 C C . ILE A 1 82 ? 0.97 17.219 0.604 1 98.94 82 ILE A C 1
ATOM 600 O O . ILE A 1 82 ? 1.081 16.25 1.371 1 98.94 82 ILE A O 1
ATOM 604 N N . LEU A 1 83 ? 0.023 18.172 0.719 1 98.81 83 LEU A N 1
ATOM 605 C CA . LEU A 1 83 ? -0.845 18.219 1.89 1 98.81 83 LEU A CA 1
ATOM 606 C C . LEU A 1 83 ? -2.303 18.016 1.495 1 98.81 83 LEU A C 1
ATOM 608 O O . LEU A 1 83 ? -3.16 17.797 2.357 1 98.81 83 LEU A O 1
ATOM 612 N N . HIS A 1 84 ? -2.607 18.094 0.186 1 98.56 84 HIS A N 1
ATOM 613 C CA . HIS A 1 84 ? -4.004 17.984 -0.227 1 98.56 84 HIS A CA 1
ATOM 614 C C . HIS A 1 84 ? -4.57 16.609 0.106 1 98.56 84 HIS A C 1
ATOM 616 O O . HIS A 1 84 ? -3.82 15.633 0.236 1 98.56 84 HIS A O 1
ATOM 622 N N . GLY A 1 85 ? -5.855 16.578 0.266 1 97.31 85 GLY A N 1
ATOM 623 C CA . GLY A 1 85 ? -6.5 15.281 0.47 1 97.31 85 GLY A CA 1
ATOM 624 C C . GLY A 1 85 ? -7.941 15.406 0.924 1 97.31 85 GLY A C 1
ATOM 625 O O . GLY A 1 85 ? -8.375 16.469 1.349 1 97.31 85 GLY A O 1
ATOM 626 N N . ILE A 1 86 ? -8.672 14.344 0.745 1 96.69 86 ILE A N 1
ATOM 627 C CA . ILE A 1 86 ? -9.984 14.109 1.335 1 96.69 86 ILE A CA 1
ATOM 628 C C . ILE A 1 86 ? -9.836 13.266 2.596 1 96.69 86 ILE A C 1
ATOM 630 O O . ILE A 1 86 ? -9.258 12.172 2.555 1 96.69 86 ILE A O 1
ATOM 634 N N . MET A 1 87 ? -10.328 13.773 3.727 1 94.19 87 MET A N 1
ATOM 635 C CA . MET A 1 87 ? -10.148 13.117 5.02 1 94.19 87 MET A CA 1
ATOM 636 C C . MET A 1 87 ? -10.984 11.844 5.109 1 94.19 87 MET A C 1
ATOM 638 O O . MET A 1 87 ? -11.617 11.445 4.137 1 94.19 87 MET A O 1
ATOM 642 N N . SER A 1 88 ? -10.891 11.148 6.246 1 93 88 SER A N 1
ATOM 643 C CA . SER A 1 88 ? -11.359 9.781 6.426 1 93 88 SER A CA 1
ATOM 644 C C . SER A 1 88 ? -12.859 9.672 6.164 1 93 88 SER A C 1
ATOM 646 O O . SER A 1 88 ? -13.289 8.883 5.32 1 93 88 SER A O 1
ATOM 648 N N . SER A 1 89 ? -13.719 10.523 6.891 1 92.44 89 SER A N 1
ATOM 649 C CA . SER A 1 89 ? -15.164 10.422 6.734 1 92.44 89 SER A CA 1
ATOM 650 C C . SER A 1 89 ? -15.594 10.836 5.332 1 92.44 89 SER A C 1
ATOM 652 O O . SER A 1 89 ? -16.547 10.281 4.781 1 92.44 89 SER A O 1
ATOM 654 N N . GLY A 1 90 ? -14.875 11.844 4.77 1 93.88 90 GLY A N 1
ATOM 655 C CA . GLY A 1 90 ? -15.164 12.25 3.406 1 93.88 90 GLY A CA 1
ATOM 656 C C . GLY A 1 90 ? -14.891 11.164 2.385 1 93.88 90 GLY A C 1
ATOM 657 O O . GLY A 1 90 ? -15.688 10.953 1.469 1 93.88 90 GLY A O 1
ATOM 658 N N . SER A 1 91 ? -13.758 10.438 2.531 1 95.94 91 SER A N 1
ATOM 659 C CA . SER A 1 91 ? -13.375 9.359 1.622 1 95.94 91 SER A CA 1
ATOM 660 C C . SER A 1 91 ? -14.32 8.172 1.754 1 95.94 91 SER A C 1
ATOM 662 O O . SER A 1 91 ? -14.547 7.445 0.783 1 95.94 91 SER A O 1
ATOM 664 N N . GLU A 1 92 ? -14.82 7.953 3.004 1 94.88 92 GLU A N 1
ATOM 665 C CA . GLU A 1 92 ? -15.805 6.891 3.199 1 94.88 92 GLU A CA 1
ATOM 666 C C . GLU A 1 92 ? -17.125 7.23 2.516 1 94.88 92 GLU A C 1
ATOM 668 O O . GLU A 1 92 ? -17.766 6.359 1.917 1 94.88 92 GLU A O 1
ATOM 673 N N . ALA A 1 93 ? -17.516 8.492 2.682 1 95.75 93 ALA A N 1
ATOM 674 C CA . ALA A 1 93 ? -18.781 8.945 2.125 1 95.75 93 ALA A CA 1
ATOM 675 C C . ALA A 1 93 ? -18.734 8.984 0.601 1 95.75 93 ALA A C 1
ATOM 677 O O . ALA A 1 93 ? -19.75 8.742 -0.063 1 95.75 93 ALA A O 1
ATOM 678 N N . ASN A 1 94 ? -17.672 9.32 0.051 1 97.88 94 ASN A N 1
ATOM 679 C CA . ASN A 1 94 ? -17.438 9.398 -1.389 1 97.88 94 ASN A CA 1
ATOM 680 C C . ASN A 1 94 ? -16.125 8.727 -1.786 1 97.88 94 ASN A C 1
ATOM 682 O O . ASN A 1 94 ? -15.102 9.391 -1.923 1 97.88 94 ASN A O 1
ATOM 686 N N . PHE A 1 95 ? -16.203 7.422 -2.023 1 98.44 95 PHE A N 1
ATOM 687 C CA . PHE A 1 95 ? -15.039 6.59 -2.295 1 98.44 95 PHE A CA 1
ATOM 688 C C . PHE A 1 95 ? -14.297 7.09 -3.527 1 98.44 95 PHE A C 1
ATOM 690 O O . PHE A 1 95 ? -13.07 7.246 -3.5 1 98.44 95 PHE A O 1
ATOM 697 N N . ASP A 1 96 ? -15 7.379 -4.625 1 98.75 96 ASP A N 1
ATOM 698 C CA . ASP A 1 96 ? -14.398 7.777 -5.895 1 98.75 96 ASP A CA 1
ATOM 699 C C . ASP A 1 96 ? -13.648 9.094 -5.754 1 98.75 96 ASP A C 1
ATOM 701 O O . ASP A 1 96 ? -12.57 9.266 -6.332 1 98.75 96 ASP A O 1
ATOM 705 N N . LEU A 1 97 ? -14.234 10 -4.984 1 98.5 97 LEU A N 1
ATOM 706 C CA . LEU A 1 97 ? -13.555 11.266 -4.738 1 98.5 97 LEU A CA 1
ATOM 707 C C . LEU A 1 97 ? -12.258 11.047 -3.959 1 98.5 97 LEU A C 1
ATOM 709 O O . LEU A 1 97 ? -11.227 11.625 -4.289 1 98.5 97 LEU A O 1
ATOM 713 N N . GLY A 1 98 ? -12.289 10.211 -2.889 1 98.56 98 GLY A N 1
ATOM 714 C CA . GLY A 1 98 ? -11.086 9.867 -2.143 1 98.56 98 GLY A CA 1
ATOM 715 C C . GLY A 1 98 ? -10 9.273 -3.012 1 98.56 98 GLY A C 1
ATOM 716 O O . GLY A 1 98 ? -8.844 9.695 -2.947 1 98.56 98 GLY A O 1
ATOM 717 N N . MET A 1 99 ? -10.391 8.328 -3.893 1 98.81 99 MET A N 1
ATOM 718 C CA . MET A 1 99 ? -9.43 7.703 -4.801 1 98.81 99 MET A CA 1
ATOM 719 C C . MET A 1 99 ? -8.828 8.734 -5.746 1 98.81 99 MET A C 1
ATOM 721 O O . MET A 1 99 ? -7.605 8.766 -5.934 1 98.81 99 MET A O 1
ATOM 725 N N . SER A 1 100 ? -9.648 9.539 -6.293 1 98.81 100 SER A N 1
ATOM 726 C CA . SER A 1 100 ? -9.219 10.523 -7.285 1 98.81 100 SER A CA 1
ATOM 727 C C . SER A 1 100 ? -8.234 11.516 -6.688 1 98.81 100 SER A C 1
ATOM 729 O O . SER A 1 100 ? -7.184 11.789 -7.273 1 98.81 100 SER A O 1
ATOM 731 N N . VAL A 1 101 ? -8.547 12.047 -5.512 1 98.81 101 VAL A N 1
ATOM 732 C CA . VAL A 1 101 ? -7.793 13.156 -4.926 1 98.81 101 VAL A CA 1
ATOM 733 C C . VAL A 1 101 ? -6.602 12.609 -4.141 1 98.81 101 VAL A C 1
ATOM 735 O O . VAL A 1 101 ? -5.465 13.047 -4.344 1 98.81 101 VAL A O 1
ATOM 738 N N . ASN A 1 102 ? -6.812 11.656 -3.262 1 98.88 102 ASN A N 1
ATOM 739 C CA . ASN A 1 102 ? -5.762 11.188 -2.361 1 98.88 102 ASN A CA 1
ATOM 740 C C . ASN A 1 102 ? -4.754 10.305 -3.09 1 98.88 102 ASN A C 1
ATOM 742 O O . ASN A 1 102 ? -3.549 10.406 -2.85 1 98.88 102 ASN A O 1
ATOM 746 N N . LEU A 1 103 ? -5.234 9.445 -4.004 1 98.88 103 LEU A N 1
ATOM 747 C CA . LEU A 1 103 ? -4.352 8.438 -4.578 1 98.88 103 LEU A CA 1
ATOM 748 C C . LEU A 1 103 ? -3.914 8.836 -5.984 1 98.88 103 LEU A C 1
ATOM 750 O O . LEU A 1 103 ? -2.738 9.125 -6.215 1 98.88 103 LEU A O 1
ATOM 754 N N . PHE A 1 104 ? -4.863 8.953 -6.926 1 98.81 104 PHE A N 1
ATOM 755 C CA . PHE A 1 104 ? -4.5 9.086 -8.336 1 98.81 104 PHE A CA 1
ATOM 756 C C . PHE A 1 104 ? -3.838 10.43 -8.602 1 98.81 104 PHE A C 1
ATOM 758 O O . PHE A 1 104 ? -2.857 10.508 -9.344 1 98.81 104 PHE A O 1
ATOM 765 N N . ALA A 1 105 ? -4.391 11.5 -8.031 1 98.94 105 ALA A N 1
ATOM 766 C CA . ALA A 1 105 ? -3.764 12.812 -8.195 1 98.94 105 ALA A CA 1
ATOM 767 C C . ALA A 1 105 ? -2.342 12.812 -7.645 1 98.94 105 ALA A C 1
ATOM 769 O O . ALA A 1 105 ? -1.416 13.297 -8.297 1 98.94 105 ALA A O 1
ATOM 770 N N . THR A 1 106 ? -2.16 12.281 -6.438 1 98.94 106 THR A N 1
ATOM 771 C CA . THR A 1 106 ? -0.85 12.258 -5.797 1 98.94 106 THR A CA 1
ATOM 772 C C . THR A 1 106 ? 0.117 11.367 -6.578 1 98.94 106 THR A C 1
ATOM 774 O O . THR A 1 106 ? 1.277 11.734 -6.777 1 98.94 106 THR A O 1
ATOM 777 N N . GLN A 1 107 ? -0.352 10.18 -6.984 1 98.88 107 GLN A N 1
ATOM 778 C CA . GLN A 1 107 ? 0.476 9.297 -7.805 1 98.88 107 GLN A CA 1
ATOM 779 C C . GLN A 1 107 ? 0.95 10.008 -9.07 1 98.88 107 GLN A C 1
ATOM 781 O O . GLN A 1 107 ? 2.117 9.898 -9.445 1 98.88 107 GLN A O 1
ATOM 786 N N . TYR A 1 108 ? 0.06 10.703 -9.742 1 98.81 108 TYR A N 1
ATOM 787 C CA . TYR A 1 108 ? 0.428 11.406 -10.961 1 98.81 108 TYR A CA 1
ATOM 788 C C . TYR A 1 108 ? 1.44 12.508 -10.672 1 98.81 108 TYR A C 1
ATOM 790 O O . TYR A 1 108 ? 2.375 12.727 -11.445 1 98.81 108 TYR A O 1
ATOM 798 N N . ILE A 1 109 ? 1.253 13.234 -9.562 1 98.88 109 ILE A N 1
ATOM 799 C CA . ILE A 1 109 ? 2.207 14.258 -9.156 1 98.88 109 ILE A CA 1
ATOM 800 C C . ILE A 1 109 ? 3.588 13.633 -8.969 1 98.88 109 ILE A C 1
ATOM 802 O O . ILE A 1 109 ? 4.586 14.148 -9.477 1 98.88 109 ILE A O 1
ATOM 806 N N . LEU A 1 110 ? 3.693 12.508 -8.25 1 98.88 110 LEU A N 1
ATOM 807 C CA . LEU A 1 110 ? 4.965 11.836 -8.023 1 98.88 110 LEU A CA 1
ATOM 808 C C . LEU A 1 110 ? 5.609 11.438 -9.352 1 98.88 110 LEU A C 1
ATOM 810 O O . LEU A 1 110 ? 6.816 11.602 -9.531 1 98.88 110 LEU A O 1
ATOM 814 N N . ASP A 1 111 ? 4.77 10.93 -10.25 1 98.56 111 ASP A N 1
ATOM 815 C CA . ASP A 1 111 ? 5.277 10.516 -11.547 1 98.56 111 ASP A CA 1
ATOM 816 C C . ASP A 1 111 ? 5.777 11.719 -12.352 1 98.56 111 ASP A C 1
ATOM 818 O O . ASP A 1 111 ? 6.812 11.633 -13.016 1 98.56 111 ASP A O 1
ATOM 822 N N . ARG A 1 112 ? 4.996 12.805 -12.328 1 98.25 112 ARG A N 1
ATOM 823 C CA . ARG A 1 112 ? 5.383 14.031 -13.008 1 98.25 112 ARG A CA 1
ATOM 824 C C . ARG A 1 112 ? 6.707 14.562 -12.469 1 98.25 112 ARG A C 1
ATOM 826 O O . ARG A 1 112 ? 7.57 14.984 -13.234 1 98.25 112 ARG A O 1
ATOM 833 N N . LEU A 1 113 ? 6.898 14.531 -11.18 1 98.56 113 LEU A N 1
ATOM 834 C CA . LEU A 1 113 ? 8.133 14.977 -10.539 1 98.56 113 LEU A CA 1
ATOM 835 C C . LEU A 1 113 ? 9.312 14.109 -10.969 1 98.56 113 LEU A C 1
ATOM 837 O O . LEU A 1 113 ? 10.359 14.633 -11.359 1 98.56 113 LEU A O 1
ATOM 841 N N . ARG A 1 114 ? 9.133 12.758 -10.938 1 97.94 114 ARG A N 1
ATOM 842 C CA . ARG A 1 114 ? 10.219 11.852 -11.305 1 97.94 114 ARG A CA 1
ATOM 843 C C . ARG A 1 114 ? 10.695 12.125 -12.734 1 97.94 114 ARG A C 1
ATOM 845 O O . ARG A 1 114 ? 11.883 12 -13.031 1 97.94 114 ARG A O 1
ATOM 852 N N . LYS A 1 115 ? 9.789 12.531 -13.609 1 97.19 115 LYS A N 1
ATOM 853 C CA . LYS A 1 115 ? 10.094 12.672 -15.031 1 97.19 115 LYS A CA 1
ATOM 854 C C . LYS A 1 115 ? 10.672 14.055 -15.336 1 97.19 115 LYS A C 1
ATOM 856 O O . LYS A 1 115 ? 11.438 14.219 -16.281 1 97.19 115 LYS A O 1
ATOM 861 N N . THR A 1 116 ? 10.344 15.062 -14.508 1 97.44 116 THR A N 1
ATOM 862 C CA . THR A 1 116 ? 10.695 16.422 -14.883 1 97.44 116 THR A CA 1
ATOM 863 C C . THR A 1 116 ? 11.758 17 -13.945 1 97.44 116 THR A C 1
ATOM 865 O O . THR A 1 116 ? 12.477 17.922 -14.305 1 97.44 116 THR A O 1
ATOM 868 N N . MET A 1 117 ? 11.859 16.516 -12.742 1 96.5 117 MET A N 1
ATOM 869 C CA . MET A 1 117 ? 12.812 17 -11.75 1 96.5 117 MET A CA 1
ATOM 870 C C . MET A 1 117 ? 13.281 15.867 -10.844 1 96.5 117 MET A C 1
ATOM 872 O O . MET A 1 117 ? 13.039 15.891 -9.641 1 96.5 117 MET A O 1
ATOM 876 N N . PRO A 1 118 ? 13.922 14.875 -11.43 1 96.25 118 PRO A N 1
ATOM 877 C CA . PRO A 1 118 ? 14.391 13.727 -10.641 1 96.25 118 PRO A CA 1
ATOM 878 C C . PRO A 1 118 ? 15.227 14.141 -9.438 1 96.25 118 PRO A C 1
ATOM 880 O O . PRO A 1 118 ? 16.031 15.07 -9.531 1 96.25 118 PRO A O 1
ATOM 883 N N . GLY A 1 119 ? 14.977 13.516 -8.32 1 96.75 119 GLY A N 1
ATOM 884 C CA . GLY A 1 119 ? 15.75 13.773 -7.113 1 96.75 119 GLY A CA 1
ATOM 885 C C . GLY A 1 119 ? 15.148 14.859 -6.238 1 96.75 119 GLY A C 1
ATOM 886 O O . GLY A 1 119 ? 15.625 15.102 -5.129 1 96.75 119 GLY A O 1
ATOM 887 N N . VAL A 1 120 ? 14.062 15.547 -6.73 1 98.06 120 VAL A N 1
ATOM 888 C CA . VAL A 1 120 ? 13.414 16.594 -5.957 1 98.06 120 VAL A CA 1
ATOM 889 C C . VAL A 1 120 ? 13 16.062 -4.59 1 98.06 120 VAL A C 1
ATOM 891 O O . VAL A 1 120 ? 12.648 14.883 -4.461 1 98.06 120 VAL A O 1
ATOM 894 N N . LYS A 1 121 ? 13.094 16.922 -3.602 1 98.62 121 LYS A N 1
ATOM 895 C CA . LYS A 1 121 ? 12.656 16.578 -2.254 1 98.62 121 LYS A CA 1
ATOM 896 C C . LYS A 1 121 ? 11.133 16.672 -2.131 1 98.62 121 LYS A C 1
ATOM 898 O O . LYS A 1 121 ? 10.539 17.688 -2.502 1 98.62 121 LYS A O 1
ATOM 903 N N . VAL A 1 122 ? 10.477 15.578 -1.652 1 98.94 122 VAL A N 1
ATOM 904 C CA . VAL A 1 122 ? 9.023 15.523 -1.511 1 98.94 122 VAL A CA 1
ATOM 905 C C . VAL A 1 122 ? 8.656 15.188 -0.068 1 98.94 122 VAL A C 1
ATOM 907 O O . VAL A 1 122 ? 9.125 14.195 0.484 1 98.94 122 VAL A O 1
ATOM 910 N N . VAL A 1 123 ? 7.902 16.031 0.57 1 98.94 123 VAL A N 1
ATOM 911 C CA . VAL A 1 123 ? 7.324 15.773 1.884 1 98.94 123 VAL A CA 1
ATOM 912 C C . VAL A 1 123 ? 5.832 15.484 1.742 1 98.94 123 VAL A C 1
ATOM 914 O O . VAL A 1 123 ? 5.055 16.375 1.383 1 98.94 123 VAL A O 1
ATOM 917 N N . PHE A 1 124 ? 5.508 14.297 1.994 1 98.94 124 PHE A N 1
ATOM 918 C CA . PHE A 1 124 ? 4.125 13.852 1.907 1 98.94 124 PHE A CA 1
ATOM 919 C C . PHE A 1 124 ? 3.492 13.773 3.293 1 98.94 124 PHE A C 1
ATOM 921 O O . PHE A 1 124 ? 3.967 13.023 4.156 1 98.94 124 PHE A O 1
ATOM 928 N N . ALA A 1 125 ? 2.414 14.539 3.473 1 98.88 125 ALA A N 1
ATOM 929 C CA . ALA A 1 125 ? 1.657 14.438 4.719 1 98.88 125 ALA A CA 1
ATOM 930 C C . ALA A 1 125 ? 0.797 13.172 4.73 1 98.88 125 ALA A C 1
ATOM 932 O O . ALA A 1 125 ? -0.294 13.156 4.156 1 98.88 125 ALA A O 1
ATOM 933 N N . SER A 1 126 ? 1.325 12.188 5.363 1 98.56 126 SER A N 1
ATOM 934 C CA . SER A 1 126 ? 0.542 10.984 5.613 1 98.56 126 SER A CA 1
ATOM 935 C C . SER A 1 126 ? -0.234 11.086 6.922 1 98.56 126 SER A C 1
ATOM 937 O O . SER A 1 126 ? -0.638 12.18 7.324 1 98.56 126 SER A O 1
ATOM 939 N N . SER A 1 127 ? -0.631 9.984 7.48 1 97 127 SER A N 1
ATOM 940 C CA . SER A 1 127 ? -1.511 9.969 8.641 1 97 127 SER A CA 1
ATOM 941 C C . SER A 1 127 ? -1.299 8.711 9.477 1 97 127 SER A C 1
ATOM 943 O O . SER A 1 127 ? -0.975 7.645 8.938 1 97 127 SER A O 1
ATOM 945 N N . LEU A 1 128 ? -1.534 8.836 10.766 1 96.62 128 LEU A N 1
ATOM 946 C CA . LEU A 1 128 ? -1.526 7.652 11.617 1 96.62 128 LEU A CA 1
ATOM 947 C C . LEU A 1 128 ? -2.693 6.73 11.273 1 96.62 128 LEU A C 1
ATOM 949 O O . LEU A 1 128 ? -2.744 5.59 11.734 1 96.62 128 LEU A O 1
ATOM 953 N N . ALA A 1 129 ? -3.59 7.164 10.367 1 95.31 129 ALA A N 1
ATOM 954 C CA . ALA A 1 129 ? -4.711 6.363 9.891 1 95.31 129 ALA A CA 1
ATOM 955 C C . ALA A 1 129 ? -4.227 5.184 9.055 1 95.31 129 ALA A C 1
ATOM 957 O O . ALA A 1 129 ? -5.012 4.309 8.688 1 95.31 129 ALA A O 1
ATOM 958 N N . VAL A 1 130 ? -2.918 5.105 8.75 1 96.81 130 VAL A N 1
ATOM 959 C CA . VAL A 1 130 ? -2.377 3.994 7.973 1 96.81 130 VAL A CA 1
ATOM 960 C C . VAL A 1 130 ? -2.342 2.73 8.828 1 96.81 130 VAL A C 1
ATOM 962 O O . VAL A 1 130 ? -2.172 1.625 8.312 1 96.81 130 VAL A O 1
ATOM 965 N N . TYR A 1 131 ? -2.416 2.939 10.141 1 95.56 131 TYR A N 1
ATOM 966 C CA . TYR A 1 131 ? -2.469 1.781 11.023 1 95.56 131 TYR A CA 1
ATOM 967 C C . TYR A 1 131 ? -3.904 1.312 11.227 1 95.56 131 TYR A C 1
ATOM 969 O O . TYR A 1 131 ? -4.852 2.033 10.898 1 95.56 131 TYR A O 1
ATOM 977 N N . GLY A 1 132 ? -4.141 0.134 11.602 1 91.31 132 GLY A N 1
ATOM 978 C CA . GLY A 1 132 ? -5.426 -0.446 11.953 1 91.31 132 GLY A CA 1
ATOM 979 C C . GLY A 1 132 ? -5.602 -0.651 13.445 1 91.31 132 GLY A C 1
ATOM 980 O O . GLY A 1 132 ? -4.789 -0.176 14.242 1 91.31 132 GLY A O 1
ATOM 981 N N . PRO A 1 133 ? -6.652 -1.213 13.781 1 89.19 133 PRO A N 1
ATOM 982 C CA . PRO A 1 133 ? -6.898 -1.468 15.203 1 89.19 133 PRO A CA 1
ATOM 983 C C . PRO A 1 133 ? -5.805 -2.316 15.852 1 89.19 133 PRO A C 1
ATOM 985 O O . PRO A 1 133 ? -5.238 -3.197 15.203 1 89.19 133 PRO A O 1
ATOM 988 N N . THR A 1 134 ? -5.5 -2.051 17.047 1 91.12 134 THR A N 1
ATOM 989 C CA . THR A 1 134 ? -4.512 -2.799 17.812 1 91.12 134 THR A CA 1
ATOM 990 C C . THR A 1 134 ? -5.105 -3.275 19.125 1 91.12 134 THR A C 1
ATOM 992 O O . THR A 1 134 ? -6.148 -2.781 19.562 1 91.12 134 THR A O 1
ATOM 995 N N . ALA A 1 135 ? -4.441 -4.246 19.734 1 89.94 135 ALA A N 1
ATOM 996 C CA . ALA A 1 135 ? -4.809 -4.656 21.078 1 89.94 135 ALA A CA 1
ATOM 997 C C . ALA A 1 135 ? -4.629 -3.51 22.062 1 89.94 135 ALA A C 1
ATOM 999 O O . ALA A 1 135 ? -3.777 -2.639 21.875 1 89.94 135 ALA A O 1
ATOM 1000 N N . PRO A 1 136 ? -5.531 -3.467 23.141 1 89.5 136 PRO A N 1
ATOM 1001 C CA . PRO A 1 136 ? -5.363 -2.424 24.156 1 89.5 136 PRO A CA 1
ATOM 1002 C C . PRO A 1 136 ? -3.943 -2.355 24.703 1 89.5 136 PRO A C 1
ATOM 1004 O O . PRO A 1 136 ? -3.348 -3.391 25.016 1 89.5 136 PRO A O 1
ATOM 1007 N N . GLY A 1 137 ? -3.426 -1.216 24.766 1 93.12 137 GLY A N 1
ATOM 1008 C CA . GLY A 1 137 ? -2.113 -1.005 25.359 1 93.12 137 GLY A CA 1
ATOM 1009 C C . GLY A 1 137 ? -0.979 -1.179 24.359 1 93.12 137 GLY A C 1
ATOM 1010 O O . GLY A 1 137 ? 0.173 -0.86 24.672 1 93.12 137 GLY A O 1
ATOM 1011 N N . PHE A 1 138 ? -1.252 -1.683 23.219 1 94.56 138 PHE A N 1
ATOM 1012 C CA . PHE A 1 138 ? -0.21 -1.9 22.219 1 94.56 138 PHE A CA 1
ATOM 1013 C C . PHE A 1 138 ? 0.452 -0.584 21.828 1 94.56 138 PHE A C 1
ATOM 1015 O O . PHE A 1 138 ? -0.233 0.409 21.578 1 94.56 138 PHE A O 1
ATOM 1022 N N . VAL A 1 139 ? 1.771 -0.528 21.828 1 97.38 139 VAL A N 1
ATOM 1023 C CA . VAL A 1 139 ? 2.529 0.655 21.438 1 97.38 139 VAL A CA 1
ATOM 1024 C C . VAL A 1 139 ? 3.008 0.506 20 1 97.38 139 VAL A C 1
ATOM 1026 O O . VAL A 1 139 ? 3.779 -0.404 19.688 1 97.38 139 VAL A O 1
ATOM 1029 N N . ILE A 1 140 ? 2.615 1.393 19.156 1 97.38 140 ILE A N 1
ATOM 1030 C CA . ILE A 1 140 ? 2.914 1.312 17.734 1 97.38 140 ILE A CA 1
ATOM 1031 C C . ILE A 1 140 ? 4.266 1.967 17.453 1 97.38 140 ILE A C 1
ATOM 1033 O O . ILE A 1 140 ? 4.551 3.055 17.953 1 97.38 140 ILE A O 1
ATOM 1037 N N . THR A 1 141 ? 5.141 1.313 16.719 1 96.81 141 THR A N 1
ATOM 1038 C CA . THR A 1 141 ? 6.285 1.897 16.031 1 96.81 141 THR A CA 1
ATOM 1039 C C . THR A 1 141 ? 6.141 1.752 14.523 1 96.81 141 THR A C 1
ATOM 1041 O O . THR A 1 141 ? 5.207 1.107 14.047 1 96.81 141 THR A O 1
ATOM 1044 N N . GLU A 1 142 ? 7.062 2.293 13.781 1 95.62 142 GLU A N 1
ATOM 1045 C CA . GLU A 1 142 ? 7.039 2.191 12.328 1 95.62 142 GLU A CA 1
ATOM 1046 C C . GLU A 1 142 ? 7.297 0.758 11.867 1 95.62 142 GLU A C 1
ATOM 1048 O O . GLU A 1 142 ? 7.039 0.414 10.711 1 95.62 142 GLU A O 1
ATOM 1053 N N . TRP A 1 143 ? 7.652 -0.188 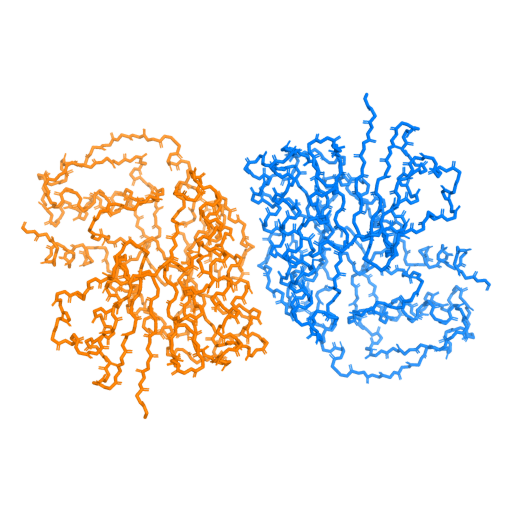12.797 1 93.25 143 TRP A N 1
ATOM 1054 C CA . TRP A 1 143 ? 8.219 -1.445 12.32 1 93.25 143 TRP A CA 1
ATOM 1055 C C . TRP A 1 143 ? 7.527 -2.637 12.977 1 93.25 143 TRP A C 1
ATOM 1057 O O . TRP A 1 143 ? 7.828 -3.789 12.656 1 93.25 143 TRP A O 1
ATOM 1067 N N . ASN A 1 144 ? 6.562 -2.416 13.828 1 93 144 ASN A N 1
ATOM 1068 C CA . ASN A 1 144 ? 6.195 -3.543 14.68 1 93 144 ASN A CA 1
ATOM 1069 C C . ASN A 1 144 ? 4.816 -4.09 14.312 1 93 144 ASN A C 1
ATOM 1071 O O . ASN A 1 144 ? 4.375 -5.094 14.875 1 93 144 ASN A O 1
ATOM 1075 N N . MET A 1 145 ? 4.152 -3.467 13.359 1 91.88 145 MET A N 1
ATOM 1076 C CA . MET A 1 145 ? 2.92 -4.074 12.875 1 91.88 145 MET A CA 1
ATOM 1077 C C . MET A 1 145 ? 2.652 -3.686 11.422 1 91.88 145 MET A C 1
ATOM 1079 O O . MET A 1 145 ? 3.041 -2.6 10.984 1 91.88 145 MET A O 1
ATOM 1083 N N . PRO A 1 146 ? 1.976 -4.625 10.688 1 92.38 146 PRO A N 1
ATOM 1084 C CA . PRO A 1 146 ? 1.572 -4.242 9.336 1 92.38 146 PRO A CA 1
ATOM 1085 C C . PRO A 1 146 ? 0.549 -3.109 9.32 1 92.38 146 PRO A C 1
ATOM 1087 O O . PRO A 1 146 ? -0.33 -3.057 10.188 1 92.38 146 PRO A O 1
ATOM 1090 N N . GLN A 1 147 ? 0.687 -2.279 8.312 1 91.31 147 GLN A N 1
ATOM 1091 C CA . GLN A 1 147 ? -0.318 -1.242 8.102 1 91.31 147 GLN A CA 1
ATOM 1092 C C . GLN A 1 147 ? -1.569 -1.816 7.445 1 91.31 147 GLN A C 1
ATOM 1094 O O . GLN A 1 147 ? -1.566 -2.111 6.25 1 91.31 147 GLN A O 1
ATOM 1099 N N . MET A 1 148 ? -2.6 -2.035 8.195 1 91.62 148 MET A N 1
ATOM 1100 C CA . MET A 1 148 ? -3.896 -2.545 7.758 1 91.62 148 MET A CA 1
ATOM 1101 C C . MET A 1 148 ? -5.016 -1.584 8.141 1 91.62 148 MET A C 1
ATOM 1103 O O . MET A 1 148 ? -5.875 -1.921 8.961 1 91.62 148 MET A O 1
ATOM 1107 N N . PRO A 1 149 ? -5.066 -0.462 7.418 1 94.06 149 PRO A N 1
ATOM 1108 C CA . PRO A 1 149 ? -6.066 0.542 7.785 1 94.06 149 PRO A CA 1
ATOM 1109 C C . PRO A 1 149 ? -7.5 0.044 7.605 1 94.06 149 PRO A C 1
ATOM 1111 O O . PRO A 1 149 ? -7.758 -0.809 6.75 1 94.06 149 PRO A O 1
ATOM 1114 N N . THR A 1 150 ? -8.422 0.577 8.367 1 90.31 150 THR A N 1
ATOM 1115 C CA . THR A 1 150 ? -9.828 0.208 8.273 1 90.31 150 THR A CA 1
ATOM 1116 C C . THR A 1 150 ? -10.648 1.356 7.688 1 90.31 150 THR A C 1
ATOM 1118 O O . THR A 1 150 ? -11.82 1.524 8.031 1 90.31 150 THR A O 1
ATOM 1121 N N . SER A 1 151 ? -10.055 2.227 6.953 1 93.81 151 SER A N 1
ATOM 1122 C CA . SER A 1 151 ? -10.711 3.281 6.191 1 93.81 151 SER A CA 1
ATOM 1123 C C . SER A 1 151 ? -10.078 3.445 4.812 1 93.81 151 SER A C 1
ATOM 1125 O O . SER A 1 151 ? -8.883 3.186 4.641 1 93.81 151 SER A O 1
ATOM 1127 N N . SER A 1 152 ? -10.953 3.904 3.854 1 97.56 152 SER A N 1
ATOM 1128 C CA . SER A 1 152 ? -10.422 4.152 2.516 1 97.56 152 SER A CA 1
ATOM 1129 C C . SER A 1 152 ? -9.336 5.223 2.539 1 97.56 152 SER A C 1
ATOM 1131 O O . SER A 1 152 ? -8.328 5.113 1.833 1 97.56 152 SER A O 1
ATOM 1133 N N . TYR A 1 153 ? -9.508 6.227 3.381 1 97.25 153 TYR A N 1
ATOM 1134 C CA . TYR A 1 153 ? -8.5 7.27 3.568 1 97.25 153 TYR A CA 1
ATOM 1135 C C . TYR A 1 153 ? -7.172 6.676 4.004 1 97.25 153 TYR A C 1
ATOM 1137 O O . TYR A 1 153 ? -6.133 6.949 3.4 1 97.25 153 TYR A O 1
ATOM 1145 N N . GLY A 1 154 ? -7.191 5.824 5.07 1 97.19 154 GLY A N 1
ATOM 1146 C CA . GLY A 1 154 ? -5.977 5.184 5.547 1 97.19 154 GLY A CA 1
ATOM 1147 C C . GLY A 1 154 ? -5.289 4.344 4.488 1 97.19 154 GLY A C 1
ATOM 1148 O O . GLY A 1 154 ? -4.066 4.391 4.352 1 97.19 154 GLY A O 1
ATOM 1149 N N . ILE A 1 155 ? -6.059 3.607 3.74 1 98.25 155 ILE A N 1
ATOM 1150 C CA . ILE A 1 155 ? -5.531 2.766 2.672 1 98.25 155 ILE A CA 1
ATOM 1151 C C . ILE A 1 155 ? -4.891 3.639 1.596 1 98.25 155 ILE A C 1
ATOM 1153 O O . ILE A 1 155 ? -3.783 3.352 1.132 1 98.25 155 ILE A O 1
ATOM 1157 N N . GLN A 1 156 ? -5.57 4.703 1.175 1 98.88 156 GLN A N 1
ATOM 1158 C CA . GLN A 1 156 ? -5.078 5.605 0.136 1 98.88 156 GLN A CA 1
ATOM 1159 C C . GLN A 1 156 ? -3.783 6.285 0.566 1 98.88 156 GLN A C 1
ATOM 1161 O O . GLN A 1 156 ? -2.84 6.391 -0.222 1 98.88 156 GLN A O 1
ATOM 1166 N N . LYS A 1 157 ? -3.664 6.68 1.819 1 98.69 157 LYS A N 1
ATOM 1167 C CA . LYS A 1 157 ? -2.426 7.254 2.338 1 98.69 157 LYS A CA 1
ATOM 1168 C C . LYS A 1 157 ? -1.31 6.215 2.363 1 98.69 157 LYS A C 1
ATOM 1170 O O . LYS A 1 157 ? -0.166 6.512 2.012 1 98.69 157 LYS A O 1
ATOM 1175 N N . MET A 1 158 ? -1.627 5.008 2.768 1 98.5 158 MET A N 1
ATOM 1176 C CA . MET A 1 158 ? -0.619 3.953 2.834 1 98.5 158 MET A CA 1
ATOM 1177 C C . MET A 1 158 ? -0.076 3.633 1.444 1 98.5 158 MET A C 1
ATOM 1179 O O . MET A 1 158 ? 1.123 3.404 1.28 1 98.5 158 MET A O 1
ATOM 1183 N N . ILE A 1 159 ? -0.962 3.582 0.472 1 98.75 159 ILE A N 1
ATOM 1184 C CA . ILE A 1 159 ? -0.532 3.324 -0.897 1 98.75 159 ILE A CA 1
ATOM 1185 C C . ILE A 1 159 ? 0.455 4.402 -1.34 1 98.75 159 ILE A C 1
ATOM 1187 O O . ILE A 1 159 ? 1.497 4.098 -1.925 1 98.75 159 ILE A O 1
ATOM 1191 N N . VAL A 1 160 ? 0.156 5.656 -1.049 1 98.88 160 VAL A N 1
ATOM 1192 C CA . VAL A 1 160 ? 1.045 6.746 -1.44 1 98.88 160 VAL A CA 1
ATOM 1193 C C . VAL A 1 160 ? 2.383 6.605 -0.718 1 98.88 160 VAL A C 1
ATOM 1195 O O . VAL A 1 160 ? 3.439 6.863 -1.3 1 98.88 160 VAL A O 1
ATOM 1198 N N . GLU A 1 161 ? 2.408 6.188 0.553 1 98.69 161 GLU A N 1
ATOM 1199 C CA . GLU A 1 161 ? 3.666 5.949 1.254 1 98.69 161 GLU A CA 1
ATOM 1200 C C . GLU A 1 161 ? 4.52 4.914 0.524 1 98.69 161 GLU A C 1
ATOM 1202 O O . GLU A 1 161 ? 5.734 5.074 0.408 1 98.69 161 GLU A O 1
ATOM 1207 N N . LEU A 1 162 ? 3.846 3.859 0.135 1 98.44 162 LEU A N 1
ATOM 1208 C CA . LEU A 1 162 ? 4.562 2.809 -0.58 1 98.44 162 LEU A CA 1
ATOM 1209 C C . LEU A 1 162 ? 5.184 3.352 -1.864 1 98.44 162 LEU A C 1
ATOM 1211 O O . LEU A 1 162 ? 6.328 3.025 -2.191 1 98.44 162 LEU A O 1
ATOM 1215 N N . LEU A 1 163 ? 4.445 4.184 -2.568 1 98.81 163 LEU A N 1
ATOM 1216 C CA . LEU A 1 163 ? 4.957 4.797 -3.787 1 98.81 163 LEU A CA 1
ATOM 1217 C C . LEU A 1 163 ? 6.121 5.73 -3.479 1 98.81 163 LEU A C 1
ATOM 1219 O O . LEU A 1 163 ? 7.145 5.707 -4.168 1 98.81 163 LEU A O 1
ATOM 1223 N N . VAL A 1 164 ? 5.969 6.555 -2.447 1 98.75 164 VAL A N 1
ATOM 1224 C CA . VAL A 1 164 ? 7.035 7.465 -2.045 1 98.75 164 VAL A CA 1
ATOM 1225 C C . VAL A 1 164 ? 8.297 6.668 -1.709 1 98.75 164 VAL A C 1
ATOM 1227 O O . VAL A 1 164 ? 9.398 7.047 -2.1 1 98.75 164 VAL A O 1
ATOM 1230 N N . ASN A 1 165 ? 8.164 5.57 -1.022 1 98 165 ASN A N 1
ATOM 1231 C CA . ASN A 1 165 ? 9.289 4.715 -0.666 1 98 165 ASN A CA 1
ATOM 1232 C C . ASN A 1 165 ? 9.969 4.137 -1.904 1 98 165 ASN A C 1
ATOM 1234 O O . ASN A 1 165 ? 11.195 4.168 -2.018 1 98 165 ASN A O 1
ATOM 1238 N N . ASP A 1 166 ? 9.195 3.613 -2.82 1 98 166 ASP A N 1
ATOM 1239 C CA . ASP A 1 166 ? 9.766 2.994 -4.016 1 98 166 ASP A CA 1
ATOM 1240 C C . ASP A 1 166 ? 10.484 4.027 -4.883 1 98 166 ASP A C 1
ATOM 1242 O O . ASP A 1 166 ? 11.602 3.787 -5.348 1 98 166 ASP A O 1
ATOM 1246 N N . TYR A 1 167 ? 9.766 5.18 -5.129 1 98.62 167 TYR A N 1
ATOM 1247 C CA . TYR A 1 167 ? 10.359 6.23 -5.945 1 98.62 167 TYR A CA 1
ATOM 1248 C C . TYR A 1 167 ? 11.664 6.727 -5.324 1 98.62 167 TYR A C 1
ATOM 1250 O O . TYR A 1 167 ? 12.609 7.062 -6.043 1 98.62 167 TYR A O 1
ATOM 1258 N N . SER A 1 168 ? 11.727 6.746 -3.992 1 98.31 168 SER A N 1
ATOM 1259 C CA . SER A 1 168 ? 12.938 7.176 -3.303 1 98.31 168 SER A CA 1
ATOM 1260 C C . SER A 1 168 ? 14.039 6.125 -3.418 1 98.31 168 SER A C 1
ATOM 1262 O O . SER A 1 168 ? 15.195 6.457 -3.691 1 98.31 168 SER A O 1
ATOM 1264 N N . ARG A 1 169 ? 13.68 4.902 -3.201 1 96.06 169 ARG A N 1
ATOM 1265 C CA . ARG A 1 169 ? 14.633 3.801 -3.324 1 96.06 169 ARG A CA 1
ATOM 1266 C C . ARG A 1 169 ? 15.266 3.779 -4.711 1 96.06 169 ARG A C 1
ATOM 1268 O O . ARG A 1 169 ? 16.453 3.49 -4.848 1 96.06 169 ARG A O 1
ATOM 1275 N N . ARG A 1 170 ? 14.477 4.117 -5.727 1 96.88 170 ARG A N 1
ATOM 1276 C CA . ARG A 1 170 ? 14.898 4.062 -7.121 1 96.88 170 ARG A CA 1
ATOM 1277 C C . ARG A 1 170 ? 15.672 5.32 -7.512 1 96.88 170 ARG A C 1
ATOM 1279 O O . ARG A 1 170 ? 16.156 5.43 -8.641 1 96.88 170 ARG A O 1
ATOM 1286 N N . GLY A 1 171 ? 15.727 6.285 -6.617 1 97 171 GLY A N 1
ATOM 1287 C CA . GLY A 1 171 ? 16.438 7.523 -6.898 1 97 171 GLY A CA 1
ATOM 1288 C C . GLY A 1 171 ? 15.633 8.492 -7.746 1 97 171 GLY A C 1
ATOM 1289 O O . GLY A 1 171 ? 16.172 9.484 -8.242 1 97 171 GLY A O 1
ATOM 1290 N N . PHE A 1 172 ? 14.312 8.195 -7.926 1 98.38 172 PHE A N 1
ATOM 1291 C CA . PHE A 1 172 ? 13.445 9.07 -8.711 1 98.38 172 PHE A CA 1
ATOM 1292 C C . PHE A 1 172 ? 13.148 10.359 -7.945 1 98.38 172 PHE A C 1
ATOM 1294 O O . PHE A 1 172 ? 13.008 11.43 -8.547 1 98.38 172 PHE A O 1
ATOM 1301 N N . LEU A 1 173 ? 12.953 10.242 -6.637 1 98.12 173 LEU A N 1
ATOM 1302 C CA . LEU A 1 173 ? 12.672 11.328 -5.703 1 98.12 173 LEU A CA 1
ATOM 1303 C C . LEU A 1 173 ? 13.461 11.156 -4.41 1 98.12 173 LEU A C 1
ATOM 1305 O O . LEU A 1 173 ? 14.008 10.078 -4.148 1 98.12 173 LEU A O 1
ATOM 1309 N N . ASP A 1 174 ? 13.586 12.266 -3.723 1 98.62 174 ASP A N 1
ATOM 1310 C CA . ASP A 1 174 ? 13.992 12.25 -2.32 1 98.62 174 ASP A CA 1
ATOM 1311 C C . ASP A 1 174 ? 12.797 12.469 -1.402 1 98.62 174 ASP A C 1
ATOM 1313 O O . ASP A 1 174 ? 12.562 13.586 -0.931 1 98.62 174 ASP A O 1
ATOM 1317 N N . GLY A 1 175 ? 12.078 11.359 -1.103 1 98.62 175 GLY A N 1
ATOM 1318 C CA . GLY A 1 175 ? 10.781 11.453 -0.463 1 98.62 175 GLY A CA 1
ATOM 1319 C C . GLY A 1 175 ? 10.828 11.211 1.033 1 98.62 175 GLY A C 1
ATOM 1320 O O . GLY A 1 175 ? 11.742 10.547 1.528 1 98.62 175 GLY A O 1
ATOM 1321 N N . ARG A 1 176 ? 9.898 11.695 1.795 1 98.44 176 ARG A N 1
ATOM 1322 C CA . ARG A 1 176 ? 9.555 11.336 3.166 1 98.44 176 ARG A CA 1
ATOM 1323 C C . ARG A 1 176 ? 8.039 11.359 3.377 1 98.44 176 ARG A C 1
ATOM 1325 O O . ARG A 1 176 ? 7.352 12.234 2.846 1 98.44 176 ARG A O 1
ATOM 1332 N N . ALA A 1 177 ? 7.566 10.398 3.961 1 98.69 177 ALA A N 1
ATOM 1333 C CA . ALA A 1 177 ? 6.172 10.297 4.383 1 98.69 177 ALA A CA 1
ATOM 1334 C C . ALA A 1 177 ? 6.035 10.523 5.887 1 98.69 177 ALA A C 1
ATOM 1336 O O . ALA A 1 177 ? 6.473 9.688 6.688 1 98.69 177 ALA A O 1
ATOM 1337 N N . VAL A 1 178 ? 5.434 11.633 6.277 1 98.88 178 VAL A N 1
ATOM 1338 C CA . VAL A 1 178 ? 5.301 11.953 7.695 1 98.88 178 VAL A CA 1
ATOM 1339 C C . VAL A 1 178 ? 3.873 11.68 8.156 1 98.88 178 VAL A C 1
ATOM 1341 O O . VAL A 1 178 ? 2.928 12.312 7.684 1 98.88 178 VAL A O 1
ATOM 1344 N N . ARG A 1 179 ? 3.713 10.695 9.055 1 98.69 179 ARG A N 1
ATOM 1345 C CA . ARG A 1 179 ? 2.414 10.305 9.594 1 98.69 179 ARG A CA 1
ATOM 1346 C C . ARG A 1 179 ? 1.976 11.258 10.703 1 98.69 179 ARG A C 1
ATOM 1348 O O . ARG A 1 179 ? 2.467 11.172 11.828 1 98.69 179 ARG A O 1
ATOM 1355 N N . LEU A 1 180 ? 1.008 12.117 10.406 1 98.5 180 LEU A N 1
ATOM 1356 C CA . LEU A 1 180 ? 0.559 13.141 11.336 1 98.5 180 LEU A CA 1
ATOM 1357 C C . LEU A 1 180 ? -0.379 12.547 12.383 1 98.5 180 LEU A C 1
ATOM 1359 O O . LEU A 1 180 ? -1.267 11.758 12.055 1 98.5 180 LEU A O 1
ATOM 1363 N N . PRO A 1 181 ? -0.205 12.914 13.672 1 97.75 181 PRO A N 1
ATOM 1364 C CA . PRO A 1 181 ? -1.251 12.648 14.664 1 97.75 181 PRO A CA 1
ATOM 1365 C C . PRO A 1 181 ? -2.514 13.477 14.422 1 97.75 181 PRO A C 1
ATOM 1367 O O . PRO A 1 181 ? -2.559 14.281 13.484 1 97.75 181 PRO A O 1
ATOM 1370 N N . THR A 1 182 ? -3.525 13.172 15.172 1 96.56 182 THR A N 1
ATOM 1371 C CA . THR A 1 182 ? -4.676 14.07 15.164 1 96.56 182 THR A CA 1
ATOM 1372 C C . THR A 1 182 ? -4.258 15.492 15.539 1 96.56 182 THR A C 1
ATOM 1374 O O . THR A 1 182 ? -3.82 15.742 16.656 1 96.56 182 THR A O 1
ATOM 1377 N N . VAL A 1 183 ? -4.336 16.375 14.555 1 97.56 183 VAL A N 1
ATOM 1378 C CA . VAL A 1 183 ? -3.938 17.766 14.797 1 97.56 183 VAL A CA 1
ATOM 1379 C C . VAL A 1 183 ? -5.035 18.484 15.57 1 97.56 183 VAL A C 1
ATOM 1381 O O . VAL A 1 183 ? -6.176 18.578 15.102 1 97.56 183 VAL A O 1
ATOM 1384 N N . THR A 1 184 ? -4.762 18.969 16.703 1 97.19 184 THR A N 1
ATOM 1385 C CA . THR A 1 184 ? -5.695 19.609 17.609 1 97.19 184 THR A CA 1
ATOM 1386 C C . THR A 1 184 ? -5 20.719 18.391 1 97.19 184 THR A C 1
ATOM 1388 O O . THR A 1 184 ? -3.924 20.516 18.953 1 97.19 184 THR A O 1
ATOM 1391 N N . VAL A 1 185 ? -5.488 21.953 18.375 1 97.06 185 VAL A N 1
ATOM 1392 C CA . VAL A 1 185 ? -6.801 22.406 17.938 1 97.06 185 VAL A CA 1
ATOM 1393 C C . VAL A 1 185 ? -6.688 23.031 16.547 1 97.06 185 VAL A C 1
ATOM 1395 O O . VAL A 1 185 ? -5.898 23.953 16.328 1 97.06 185 VAL A O 1
ATOM 1398 N N . ARG A 1 186 ? -7.391 22.531 15.664 1 94.94 186 ARG A N 1
ATOM 1399 C CA . ARG A 1 186 ? -7.441 23.125 14.328 1 94.94 186 ARG A CA 1
ATOM 1400 C C . ARG A 1 186 ? -8.422 24.297 14.281 1 94.94 186 ARG A C 1
ATOM 1402 O O . ARG A 1 186 ? -9.578 24.156 14.672 1 94.94 186 ARG A O 1
ATOM 1409 N N . ALA A 1 187 ? -7.965 25.391 13.766 1 92.56 187 ALA A N 1
ATOM 1410 C CA . ALA A 1 187 ? -8.859 26.531 13.578 1 92.56 187 ALA A CA 1
ATOM 1411 C C . ALA A 1 187 ? -9.695 26.359 12.312 1 92.56 187 ALA A C 1
ATOM 1413 O O . ALA A 1 187 ? -9.414 25.5 11.484 1 92.56 187 ALA A O 1
ATOM 1414 N N . GLY A 1 188 ? -10.695 27.203 12.203 1 88.06 188 GLY A N 1
ATOM 1415 C CA . GLY A 1 188 ? -11.523 27.203 11.008 1 88.06 188 GLY A CA 1
ATOM 1416 C C . GLY A 1 188 ? -12.664 26.203 11.078 1 88.06 188 GLY A C 1
ATOM 1417 O O . GLY A 1 188 ? -13.047 25.75 12.156 1 88.06 188 GLY A O 1
ATOM 1418 N N . ALA A 1 189 ? -13.211 25.906 9.922 1 86.69 189 ALA A N 1
ATOM 1419 C CA . ALA A 1 189 ? -14.359 25 9.859 1 86.69 189 ALA A CA 1
ATOM 1420 C C . ALA A 1 189 ? -13.945 23.562 10.188 1 86.69 189 ALA A C 1
ATOM 1422 O O . ALA A 1 189 ? -12.828 23.141 9.875 1 86.69 189 ALA A O 1
ATOM 1423 N N . PRO A 1 190 ? -14.82 22.844 10.789 1 84.94 190 PRO A N 1
ATOM 1424 C CA . PRO A 1 190 ? -14.523 21.438 11.062 1 84.94 190 PRO A CA 1
ATOM 1425 C C . PRO A 1 190 ? -14.203 20.656 9.797 1 84.94 190 PRO A C 1
ATOM 1427 O O . PRO A 1 190 ? -14.719 20.953 8.719 1 84.94 190 PRO A O 1
ATOM 1430 N N . THR A 1 191 ? -13.312 19.703 9.93 1 82.94 191 THR A N 1
ATOM 1431 C CA . THR A 1 191 ? -13.023 18.75 8.852 1 82.94 191 THR A CA 1
ATOM 1432 C C . THR A 1 191 ? -14.047 17.625 8.852 1 82.94 191 THR A C 1
ATOM 1434 O O . THR A 1 191 ? -14.852 17.5 9.773 1 82.94 191 THR A O 1
ATOM 1437 N N . GLN A 1 192 ? -14.109 16.828 7.809 1 82.75 192 GLN A N 1
ATOM 1438 C CA . GLN A 1 192 ? -14.898 15.609 7.758 1 82.75 192 GLN A CA 1
ATOM 1439 C C . GLN A 1 192 ? -14.078 14.406 8.211 1 82.75 192 GLN A C 1
ATOM 1441 O O . GLN A 1 192 ? -13.781 13.516 7.414 1 82.75 192 GLN A O 1
ATOM 1446 N N . ALA A 1 193 ? -13.734 14.406 9.422 1 85.12 193 ALA A N 1
ATOM 1447 C CA . ALA A 1 193 ? -12.992 13.297 10.023 1 85.12 193 ALA A CA 1
ATOM 1448 C C . ALA A 1 193 ? -13.727 12.758 11.25 1 85.12 193 ALA A C 1
ATOM 1450 O O . ALA A 1 193 ? -14.438 13.5 11.93 1 85.12 193 ALA A O 1
ATOM 1451 N N . ALA A 1 194 ? -13.508 11.5 11.531 1 79.69 194 ALA A N 1
ATOM 1452 C CA . ALA A 1 194 ? -14.086 10.883 12.719 1 79.69 194 ALA A CA 1
ATOM 1453 C C . ALA A 1 194 ? -13.555 11.531 13.992 1 79.69 194 ALA A C 1
ATOM 1455 O O . ALA A 1 194 ? -14.25 11.586 15.008 1 79.69 194 ALA A O 1
ATOM 1456 N N . SER A 1 195 ? -12.398 12.133 13.859 1 88.44 195 SER A N 1
ATOM 1457 C CA . SER A 1 195 ? -11.75 12.727 15.023 1 88.44 195 SER A CA 1
ATOM 1458 C C . SER A 1 195 ? -12.039 14.227 15.117 1 88.44 195 SER A C 1
ATOM 1460 O O . SER A 1 195 ? -11.445 14.93 15.938 1 88.44 195 SER A O 1
ATOM 1462 N N . SER A 1 196 ? -12.945 14.68 14.312 1 91.75 196 SER A N 1
ATOM 1463 C CA . SER A 1 196 ? -13.188 16.109 14.242 1 91.75 196 SER A CA 1
ATOM 1464 C C . SER A 1 196 ? -13.664 16.656 15.586 1 91.75 196 SER A C 1
ATOM 1466 O O . SER A 1 196 ? -13.445 17.828 15.898 1 91.75 196 SER A O 1
ATOM 1468 N N . PHE A 1 197 ? -14.234 15.852 16.391 1 95.06 197 PHE A N 1
ATOM 1469 C CA . PHE A 1 197 ? -14.75 16.281 17.688 1 95.06 197 PHE A CA 1
ATOM 1470 C C . PHE A 1 197 ? -13.609 16.719 18.594 1 95.06 197 PHE A C 1
ATOM 1472 O O . PHE A 1 197 ? -13.805 17.531 19.5 1 95.06 197 PHE A O 1
ATOM 1479 N N . ALA A 1 198 ? -12.414 16.188 18.375 1 96.44 198 ALA A N 1
ATOM 1480 C CA . ALA A 1 198 ? -11.273 16.484 19.234 1 96.44 198 ALA A CA 1
ATOM 1481 C C . ALA A 1 198 ? -10.961 17.984 19.219 1 96.44 198 ALA A C 1
ATOM 1483 O O . ALA A 1 198 ? -10.711 18.578 20.266 1 96.44 198 ALA A O 1
ATOM 1484 N N . SER A 1 199 ? -10.93 18.547 18.047 1 97.69 199 SER A N 1
ATOM 1485 C CA . SER A 1 199 ? -10.805 20 17.969 1 97.69 199 SER A CA 1
ATOM 1486 C C . SER A 1 199 ? -12.102 20.688 18.359 1 97.69 199 SER A C 1
ATOM 1488 O O . SER A 1 199 ? -12.078 21.734 19 1 97.69 199 SER A O 1
ATOM 1490 N N . GLY A 1 200 ? -13.195 20.094 18.016 1 97.56 200 GLY A N 1
ATOM 1491 C CA . GLY A 1 200 ? -14.5 20.703 18.188 1 97.56 200 GLY A CA 1
ATOM 1492 C C . GLY A 1 200 ? -14.836 21 19.641 1 97.56 200 GLY A C 1
ATOM 1493 O O . GLY A 1 200 ? -15.391 22.062 19.953 1 97.56 200 GLY A O 1
ATOM 1494 N N . ILE A 1 201 ? -14.523 20.109 20.531 1 98.12 201 ILE A N 1
ATOM 1495 C CA . ILE A 1 201 ? -14.922 20.25 21.922 1 98.12 201 ILE A CA 1
ATOM 1496 C C . ILE A 1 201 ? -14.062 21.312 22.609 1 98.12 201 ILE A C 1
ATOM 1498 O O . ILE A 1 201 ? -14.336 21.703 23.75 1 98.12 201 ILE A O 1
ATOM 1502 N N . LEU A 1 202 ? -13.008 21.797 21.922 1 98.44 202 LEU A N 1
ATOM 1503 C CA . LEU A 1 202 ? -12.203 22.906 22.391 1 98.44 202 LEU A CA 1
ATOM 1504 C C . LEU A 1 202 ? -12.516 24.188 21.609 1 98.44 202 LEU A C 1
ATOM 1506 O O . LEU A 1 202 ? -12.852 25.219 22.203 1 98.44 202 LEU A O 1
ATOM 1510 N N . ARG A 1 203 ? -12.539 24.109 20.312 1 97.94 203 ARG A N 1
ATOM 1511 C CA . ARG A 1 203 ? -12.656 25.234 19.375 1 97.94 203 ARG A CA 1
ATOM 1512 C C . ARG A 1 203 ? -14.016 25.922 19.516 1 97.94 203 ARG A C 1
ATOM 1514 O O . ARG A 1 203 ? -14.078 27.141 19.719 1 97.94 203 ARG A O 1
ATOM 1521 N N . GLU A 1 204 ? -15.102 25.156 19.484 1 97.94 204 GLU A N 1
ATOM 1522 C CA . GLU A 1 204 ? -16.438 25.75 19.469 1 97.94 204 GLU A CA 1
ATOM 1523 C C . GLU A 1 204 ? -16.75 26.422 20.797 1 97.94 204 GLU A C 1
ATOM 1525 O O . GLU A 1 204 ? -17.109 27.609 20.828 1 97.94 204 GLU A O 1
ATOM 1530 N N . PRO A 1 205 ? -16.516 25.734 21.938 1 98.25 205 PRO A N 1
ATOM 1531 C CA . PRO A 1 205 ? -16.828 26.375 23.219 1 98.25 205 PRO A CA 1
ATOM 1532 C C . PRO A 1 205 ? -15.992 27.625 23.484 1 98.25 205 PRO A C 1
ATOM 1534 O O . PRO A 1 205 ? -16.5 28.609 24.016 1 98.25 205 PRO A O 1
ATOM 1537 N N . LEU A 1 206 ? -14.711 27.594 23.156 1 98.25 206 LEU A N 1
ATOM 1538 C CA . LEU A 1 206 ? -13.867 28.766 23.344 1 98.25 206 LEU A CA 1
ATOM 1539 C C . LEU A 1 206 ? -14.375 29.953 22.531 1 98.25 206 LEU A C 1
ATOM 1541 O O . LEU A 1 206 ? -14.141 31.109 22.906 1 98.25 206 LEU A O 1
ATOM 1545 N N . ASN A 1 207 ? -15.094 29.688 21.469 1 97.31 207 ASN A N 1
ATOM 1546 C CA . ASN A 1 207 ? -15.688 30.734 20.641 1 97.31 207 ASN A CA 1
ATOM 1547 C C . ASN A 1 207 ? -17.141 31 21.016 1 97.31 207 ASN A C 1
ATOM 1549 O O . ASN A 1 207 ? -17.875 31.672 20.297 1 97.31 207 ASN A O 1
ATOM 1553 N N . GLY A 1 208 ? -17.578 30.344 22.047 1 97.12 208 GLY A N 1
ATOM 1554 C CA . GLY A 1 208 ? -18.906 30.609 22.578 1 97.12 208 GLY A CA 1
ATOM 1555 C C . GLY A 1 208 ? -20 29.797 21.891 1 97.12 208 GLY A C 1
ATOM 1556 O O . GLY A 1 208 ? -21.172 30.156 21.953 1 97.12 208 GLY A O 1
ATOM 1557 N N . ILE A 1 209 ? -19.609 28.812 21.172 1 97.38 209 ILE A N 1
ATOM 1558 C CA . ILE A 1 209 ? -20.531 27.969 20.406 1 97.38 209 ILE A CA 1
ATOM 1559 C C . ILE A 1 209 ? -20.625 26.594 21.047 1 97.38 209 ILE A C 1
ATOM 1561 O O . ILE A 1 209 ? -19.609 26.047 21.5 1 97.38 209 ILE A O 1
ATOM 1565 N N . LYS A 1 210 ? -21.75 25.938 21.078 1 98.12 210 LYS A N 1
ATOM 1566 C CA . LYS A 1 210 ? -21.938 24.594 21.625 1 98.12 210 LYS A CA 1
ATOM 1567 C C . LYS A 1 210 ? -21.234 23.547 20.766 1 98.12 210 LYS A C 1
ATOM 1569 O O . LYS A 1 210 ? -21.094 23.719 19.562 1 98.12 210 LYS A O 1
ATOM 1574 N N . SER A 1 211 ? -20.812 22.516 21.422 1 97.69 211 SER A N 1
ATOM 1575 C CA . SER A 1 211 ? -20.188 21.391 20.734 1 97.69 211 SER A CA 1
ATOM 1576 C C . SER A 1 211 ? -20.656 20.062 21.328 1 97.69 211 SER A C 1
ATOM 1578 O O . SER A 1 211 ? -21.109 20.016 22.469 1 97.69 211 SER A O 1
ATOM 1580 N N . VAL A 1 212 ? -20.547 19.047 20.516 1 97.31 212 VAL A N 1
ATOM 1581 C CA . VAL A 1 212 ? -21 17.719 20.938 1 97.31 212 VAL A CA 1
ATOM 1582 C C . VAL A 1 212 ? -19.781 16.828 21.188 1 97.31 212 VAL A C 1
ATOM 1584 O O . VAL A 1 212 ? -18.859 16.797 20.375 1 97.31 212 VAL A O 1
ATOM 1587 N N . LEU A 1 213 ? -19.766 16.109 22.266 1 98.06 213 LEU A N 1
ATOM 1588 C CA . LEU A 1 213 ? -18.812 15.055 22.578 1 98.06 213 LEU A CA 1
ATOM 1589 C C . LEU A 1 213 ? -19.422 13.672 22.344 1 98.06 213 LEU A C 1
ATOM 1591 O O . LEU A 1 213 ? -20.25 13.211 23.125 1 98.06 213 LEU A O 1
ATOM 1595 N N . PRO A 1 214 ? -18.984 13.031 21.312 1 97.19 214 PRO A N 1
ATOM 1596 C CA . PRO A 1 214 ? -19.672 11.797 20.906 1 97.19 214 PRO A CA 1
ATOM 1597 C C . PRO A 1 214 ? -19.031 10.547 21.531 1 97.19 214 PRO A C 1
ATOM 1599 O O . PRO A 1 214 ? -19.516 9.438 21.312 1 97.19 214 PRO A O 1
ATOM 1602 N N . VAL A 1 215 ? -17.938 10.695 22.266 1 97.38 215 VAL A N 1
ATOM 1603 C CA . VAL A 1 215 ? -17.234 9.547 22.812 1 97.38 215 VAL A CA 1
ATOM 1604 C C . VAL A 1 215 ? -17.156 9.672 24.328 1 97.38 215 VAL A C 1
ATOM 1606 O O . VAL A 1 215 ? -17.516 10.703 24.891 1 97.38 215 VAL A O 1
ATOM 1609 N N . LYS A 1 216 ? -16.75 8.617 25.047 1 96.25 216 LYS A N 1
ATOM 1610 C CA . LYS A 1 216 ? -16.625 8.625 26.5 1 96.25 216 LYS A CA 1
ATOM 1611 C C . LYS A 1 216 ? -15.453 9.492 26.938 1 96.25 216 LYS A C 1
ATOM 1613 O O . LYS A 1 216 ? -14.461 9.625 26.203 1 96.25 216 LYS A O 1
ATOM 1618 N N . LYS A 1 217 ? -15.484 10 28.109 1 97.5 217 LYS A N 1
ATOM 1619 C CA . LYS A 1 217 ? -14.469 10.906 28.625 1 97.5 217 LYS A CA 1
ATOM 1620 C C . LYS A 1 217 ? -13.148 10.172 28.875 1 97.5 217 LYS A C 1
ATOM 1622 O O . LYS A 1 217 ? -12.086 10.797 28.891 1 97.5 217 LYS A O 1
ATOM 1627 N N . GLU A 1 218 ? -13.258 8.906 29.047 1 96.69 218 GLU A N 1
ATOM 1628 C CA . GLU A 1 218 ? -12.062 8.117 29.297 1 96.69 218 GLU A CA 1
ATOM 1629 C C . GLU A 1 218 ? -11.32 7.805 28 1 96.69 218 GLU A C 1
ATOM 1631 O O . GLU A 1 218 ? -10.188 7.32 28.031 1 96.69 218 GLU A O 1
ATOM 1636 N N . THR A 1 219 ? -11.977 8.086 26.875 1 96.38 219 THR A N 1
ATOM 1637 C CA . THR A 1 219 ? -11.344 7.848 25.578 1 96.38 219 THR A CA 1
ATOM 1638 C C . THR A 1 219 ? -10 8.57 25.5 1 96.38 219 THR A C 1
ATOM 1640 O O . THR A 1 219 ? -9.891 9.734 25.875 1 96.38 219 THR A O 1
ATOM 1643 N N . GLU A 1 220 ? -9.008 7.82 25.047 1 97 220 GLU A N 1
ATOM 1644 C CA . GLU A 1 220 ? -7.68 8.398 24.875 1 97 220 GLU A CA 1
ATOM 1645 C C . GLU A 1 220 ? -7.363 8.602 23.391 1 97 220 GLU A C 1
ATOM 1647 O O . GLU A 1 220 ? -7.73 7.773 22.547 1 97 220 GLU A O 1
ATOM 1652 N N . LEU A 1 221 ? -6.727 9.695 23.062 1 97 221 LEU A N 1
ATOM 1653 C CA . LEU A 1 221 ? -6.32 10.055 21.719 1 97 221 LEU A CA 1
ATOM 1654 C C . LEU A 1 221 ? -4.828 10.359 21.656 1 97 221 LEU A C 1
ATOM 1656 O O . LEU A 1 221 ? -4.234 10.773 22.656 1 97 221 LEU A O 1
ATOM 1660 N N . TRP A 1 222 ? -4.23 10.055 20.656 1 97.94 222 TRP A N 1
ATOM 1661 C CA . TRP A 1 222 ? -2.912 10.562 20.281 1 97.94 222 TRP A CA 1
ATOM 1662 C C . TRP A 1 222 ? -3.027 11.812 19.438 1 97.94 222 TRP A C 1
ATOM 1664 O O . TRP A 1 222 ? -3.5 11.758 18.297 1 97.94 222 TRP A O 1
ATOM 1674 N N . ILE A 1 223 ? -2.594 12.953 19.969 1 98.31 223 ILE A N 1
ATOM 1675 C CA . ILE A 1 223 ? -2.809 14.219 19.266 1 98.31 223 ILE A CA 1
ATOM 1676 C C . ILE A 1 223 ? -1.486 14.969 19.141 1 98.31 223 ILE A C 1
ATOM 1678 O O . ILE A 1 223 ? -0.476 14.562 19.719 1 98.31 223 ILE A O 1
ATOM 1682 N N . CYS A 1 224 ? -1.487 16.016 18.328 1 98.69 224 CYS A N 1
ATOM 1683 C CA . CYS A 1 224 ? -0.363 16.938 18.219 1 98.69 224 CYS A CA 1
ATOM 1684 C C . CYS A 1 224 ? -0.847 18.359 17.922 1 98.69 224 CYS A C 1
ATOM 1686 O O . CYS A 1 224 ? -1.813 18.547 17.188 1 98.69 224 CYS A O 1
ATOM 1688 N N . SER A 1 225 ? -0.215 19.344 18.562 1 98.56 225 SER A N 1
ATOM 1689 C CA . SER A 1 225 ? -0.54 20.75 18.281 1 98.56 225 SER A CA 1
ATOM 1690 C C . SER A 1 225 ? -0.195 21.125 16.859 1 98.56 225 SER A C 1
ATOM 1692 O O . SER A 1 225 ? 0.766 20.609 16.281 1 98.56 225 SER A O 1
ATOM 1694 N N . PRO A 1 226 ? -1.001 22 16.25 1 97.56 226 PRO A N 1
ATOM 1695 C CA . PRO A 1 226 ? -0.642 22.453 14.906 1 97.56 226 PRO A CA 1
ATOM 1696 C C . PRO A 1 226 ? 0.731 23.125 14.852 1 97.56 226 PRO A C 1
ATOM 1698 O O . PRO A 1 226 ? 1.413 23.062 13.828 1 97.56 226 PRO A O 1
ATOM 1701 N N . TYR A 1 227 ? 1.188 23.688 15.953 1 98 227 TYR A N 1
ATOM 1702 C CA . TYR A 1 227 ? 2.477 24.359 16.031 1 98 227 TYR A CA 1
ATOM 1703 C C . TYR A 1 227 ? 3.625 23.375 15.844 1 98 227 TYR A C 1
ATOM 1705 O O . TYR A 1 227 ? 4.551 23.641 15.07 1 98 227 TYR A O 1
ATOM 1713 N N . THR A 1 228 ? 3.518 22.312 16.547 1 98.69 228 THR A N 1
ATOM 1714 C CA . THR A 1 228 ? 4.555 21.297 16.438 1 98.69 228 THR A CA 1
ATOM 1715 C C . THR A 1 228 ? 4.477 20.578 15.102 1 98.69 228 THR A C 1
ATOM 1717 O O . THR A 1 228 ? 5.508 20.219 14.523 1 98.69 228 THR A O 1
ATOM 1720 N N . VAL A 1 229 ? 3.262 20.328 14.594 1 98.62 229 VAL A N 1
ATOM 1721 C CA . VAL A 1 229 ? 3.105 19.703 13.289 1 98.62 229 VAL A CA 1
ATOM 1722 C C . VAL A 1 229 ? 3.828 20.531 12.227 1 98.62 229 VAL A C 1
ATOM 1724 O O . VAL A 1 229 ? 4.59 20 11.422 1 98.62 229 VAL A O 1
ATOM 1727 N N . VAL A 1 230 ? 3.633 21.828 12.234 1 98.69 230 VAL A N 1
ATOM 1728 C CA . VAL A 1 230 ? 4.234 22.719 11.242 1 98.69 230 VAL A CA 1
ATOM 1729 C C . VAL A 1 230 ? 5.754 22.719 11.406 1 98.69 230 VAL A C 1
ATOM 1731 O O . VAL A 1 230 ? 6.488 22.625 10.422 1 98.69 230 VAL A O 1
ATOM 1734 N N . LYS A 1 231 ? 6.18 22.828 12.648 1 98.62 231 LYS A N 1
ATOM 1735 C CA . LYS A 1 231 ? 7.609 22.766 12.938 1 98.62 231 LYS A CA 1
ATOM 1736 C C . LYS A 1 231 ? 8.227 21.484 12.375 1 98.62 231 LYS A C 1
ATOM 1738 O O . LYS A 1 231 ? 9.305 21.531 11.773 1 98.62 231 LYS A O 1
ATOM 1743 N N . ASN A 1 232 ? 7.586 20.406 12.555 1 98.88 232 ASN A N 1
ATOM 1744 C CA . ASN A 1 232 ? 8.109 19.109 12.125 1 98.88 232 ASN A CA 1
ATOM 1745 C C . ASN A 1 232 ? 7.984 18.938 10.617 1 98.88 232 ASN A C 1
ATOM 1747 O O . ASN A 1 232 ? 8.812 18.266 10 1 98.88 232 ASN A O 1
ATOM 1751 N N . LEU A 1 233 ? 6.938 19.516 9.977 1 98.88 233 LEU A N 1
ATOM 1752 C CA . LEU A 1 233 ? 6.875 19.516 8.516 1 98.88 233 LEU A CA 1
ATOM 1753 C C . LEU A 1 233 ? 8.07 20.266 7.926 1 98.88 233 LEU A C 1
ATOM 1755 O O . LEU A 1 233 ? 8.648 19.828 6.934 1 98.88 233 LEU A O 1
ATOM 1759 N N . ILE A 1 234 ? 8.445 21.375 8.508 1 98.69 234 ILE A N 1
ATOM 1760 C CA . ILE A 1 234 ? 9.594 22.125 8.039 1 98.69 234 ILE A CA 1
ATOM 1761 C C . ILE A 1 234 ? 10.875 21.328 8.266 1 98.69 234 ILE A C 1
ATOM 1763 O O . ILE A 1 234 ? 11.727 21.25 7.379 1 98.69 234 ILE A O 1
ATOM 1767 N N . HIS A 1 235 ? 10.984 20.656 9.383 1 98.75 235 HIS A N 1
ATOM 1768 C CA . HIS A 1 235 ? 12.164 19.844 9.68 1 98.75 235 HIS A CA 1
ATOM 1769 C C . HIS A 1 235 ? 12.297 18.688 8.711 1 98.75 235 HIS A C 1
ATOM 1771 O O . HIS A 1 235 ? 13.406 18.297 8.344 1 98.75 235 HIS A O 1
ATOM 1777 N N . ALA A 1 236 ? 11.188 18.156 8.281 1 98.75 236 ALA A N 1
ATOM 1778 C CA . ALA A 1 236 ? 11.172 16.984 7.406 1 98.75 236 ALA A CA 1
ATOM 1779 C C . ALA A 1 236 ? 12.016 17.219 6.16 1 98.75 236 ALA A C 1
ATOM 1781 O O . ALA A 1 236 ? 12.773 16.344 5.738 1 98.75 236 ALA A O 1
ATOM 1782 N N . LYS A 1 237 ? 11.922 18.406 5.551 1 97.62 237 LYS A N 1
ATOM 1783 C CA . LYS A 1 237 ? 12.656 18.672 4.32 1 97.62 237 LYS A CA 1
ATOM 1784 C C . LYS A 1 237 ? 14.156 18.75 4.578 1 97.62 237 LYS A C 1
ATOM 1786 O O . LYS A 1 237 ? 14.961 18.688 3.646 1 97.62 237 LYS A O 1
ATOM 1791 N N . ASN A 1 238 ? 14.539 18.922 5.852 1 97.31 238 ASN A N 1
ATOM 1792 C CA . ASN A 1 238 ? 15.945 19.125 6.191 1 97.31 238 ASN A CA 1
ATOM 1793 C C . ASN A 1 238 ? 16.625 17.812 6.57 1 97.31 238 ASN A C 1
ATOM 1795 O O . ASN A 1 238 ? 17.844 17.734 6.645 1 97.31 238 ASN A O 1
ATOM 1799 N N . VAL A 1 239 ? 15.844 16.766 6.914 1 98.38 239 VAL A N 1
ATOM 1800 C CA . VAL A 1 239 ? 16.406 15.461 7.273 1 98.38 239 VAL A CA 1
ATOM 1801 C C . VAL A 1 239 ? 17.203 14.898 6.098 1 98.38 239 VAL A C 1
ATOM 1803 O O . VAL A 1 239 ? 16.719 14.891 4.961 1 98.38 239 VAL A O 1
ATOM 1806 N N . LEU A 1 240 ? 18.391 14.43 6.312 1 97.75 240 LEU A N 1
ATOM 1807 C CA . LEU A 1 240 ? 19.219 13.844 5.258 1 97.75 240 LEU A CA 1
ATOM 1808 C C . LEU A 1 240 ? 18.609 12.531 4.77 1 97.75 240 LEU A C 1
ATOM 1810 O O . LEU A 1 240 ? 18.109 11.734 5.57 1 97.75 240 LEU A O 1
ATOM 1814 N N . LYS A 1 241 ? 18.641 12.367 3.484 1 96.69 241 LYS A N 1
ATOM 1815 C CA . LYS A 1 241 ? 18 11.188 2.904 1 96.69 241 LYS A CA 1
ATOM 1816 C C . LYS A 1 241 ? 18.641 9.906 3.438 1 96.69 241 LYS A C 1
ATOM 1818 O O . LYS A 1 24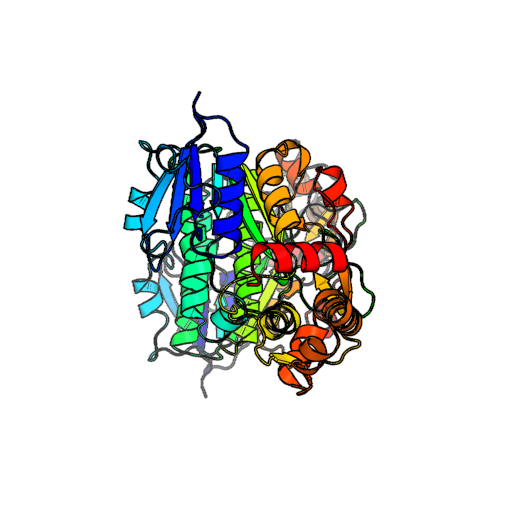1 ? 17.953 8.898 3.625 1 96.69 241 LYS A O 1
ATOM 1823 N N . GLU A 1 242 ? 19.938 9.945 3.793 1 96.12 242 GLU A N 1
ATOM 1824 C CA . GLU A 1 242 ? 20.672 8.766 4.254 1 96.12 242 GLU A CA 1
ATOM 1825 C C . GLU A 1 242 ? 20.234 8.352 5.652 1 96.12 242 GLU A C 1
ATOM 1827 O O . GLU A 1 242 ? 20.469 7.223 6.078 1 96.12 242 GLU A O 1
ATOM 1832 N N . ALA A 1 243 ? 19.578 9.234 6.34 1 97.5 243 ALA A N 1
ATOM 1833 C CA . ALA A 1 243 ? 19.172 8.953 7.719 1 97.5 243 ALA A CA 1
ATOM 1834 C C . ALA A 1 243 ? 17.953 8.031 7.762 1 97.5 243 ALA A C 1
ATOM 1836 O O . ALA A 1 243 ? 17.672 7.41 8.789 1 97.5 243 ALA A O 1
ATOM 1837 N N . PHE A 1 244 ? 17.031 7.879 6.762 1 94.62 244 PHE A N 1
ATOM 1838 C CA . PHE A 1 244 ? 15.781 7.137 6.758 1 94.62 244 PHE A CA 1
ATOM 1839 C C . PHE A 1 244 ? 16.047 5.641 6.645 1 94.62 244 PHE A C 1
ATOM 1841 O O . PHE A 1 244 ? 15.211 4.828 7.059 1 94.62 244 PHE A O 1
ATOM 1848 N N . GLY A 1 245 ? 17.156 5.184 6.281 1 88.06 245 GLY A N 1
ATOM 1849 C CA . GLY A 1 245 ? 17.359 3.762 6.043 1 88.06 245 GLY A CA 1
ATOM 1850 C C . GLY A 1 245 ? 16.469 3.209 4.949 1 88.06 245 GLY A C 1
ATOM 1851 O O . GLY A 1 245 ? 16.406 3.768 3.852 1 88.06 245 GLY A O 1
ATOM 1852 N N . ASP A 1 246 ? 15.617 2.107 5.309 1 86.06 246 ASP A N 1
ATOM 1853 C CA . ASP A 1 246 ? 14.883 1.396 4.273 1 86.06 246 ASP A CA 1
ATOM 1854 C C . ASP A 1 246 ? 13.469 1.964 4.117 1 86.06 246 ASP A C 1
ATOM 1856 O O . ASP A 1 246 ? 12.781 1.665 3.143 1 86.06 246 ASP A O 1
ATOM 1860 N N . SER A 1 247 ? 13.055 2.748 5.043 1 94.44 247 SER A N 1
ATOM 1861 C CA . SER A 1 247 ? 11.711 3.32 4.992 1 94.44 247 SER A CA 1
ATOM 1862 C C . SER A 1 247 ? 11.758 4.84 5.094 1 94.44 247 SER A C 1
ATOM 1864 O O . SER A 1 247 ? 12.523 5.395 5.879 1 94.44 247 SER A O 1
ATOM 1866 N N . ARG A 1 248 ? 10.961 5.441 4.305 1 97.69 248 ARG A N 1
ATOM 1867 C CA . ARG A 1 248 ? 10.859 6.898 4.289 1 97.69 248 ARG A CA 1
ATOM 1868 C C . ARG A 1 248 ? 9.766 7.387 5.23 1 97.69 248 ARG A C 1
ATOM 1870 O O . ARG A 1 248 ? 9.508 8.586 5.316 1 97.69 248 ARG A O 1
ATOM 1877 N N . SER A 1 249 ? 9.102 6.492 5.969 1 97.62 249 SER A N 1
ATOM 1878 C CA . SER A 1 249 ? 7.949 6.836 6.797 1 97.62 249 SER A CA 1
ATOM 1879 C C . SER A 1 249 ? 8.375 7.148 8.227 1 97.62 249 SER A C 1
ATOM 1881 O O . SER A 1 249 ? 9.266 6.496 8.773 1 97.62 249 SER A O 1
ATOM 1883 N N . VAL A 1 250 ? 7.738 8.117 8.844 1 98.5 250 VAL A N 1
ATOM 1884 C CA . VAL A 1 250 ? 8 8.508 10.227 1 98.5 250 VAL A CA 1
ATOM 1885 C C . VAL A 1 250 ? 6.688 8.82 10.938 1 98.5 250 VAL A C 1
ATOM 1887 O O . VAL A 1 250 ? 5.887 9.625 10.445 1 98.5 250 VAL A O 1
ATOM 1890 N N . ASN A 1 251 ? 6.422 8.117 12.086 1 98.5 251 ASN A N 1
ATOM 1891 C CA . ASN A 1 251 ? 5.395 8.617 12.992 1 98.5 251 ASN A CA 1
ATOM 1892 C C . ASN A 1 251 ? 5.809 9.93 13.641 1 98.5 251 ASN A C 1
ATOM 1894 O O . ASN A 1 251 ? 6.703 9.961 14.484 1 98.5 251 ASN A O 1
ATOM 1898 N N . LEU A 1 252 ? 5.152 11 13.266 1 98.81 252 LEU A N 1
ATOM 1899 C CA . LEU A 1 252 ? 5.512 12.258 13.906 1 98.81 252 LEU A CA 1
ATOM 1900 C C . LEU A 1 252 ? 5.141 12.242 15.383 1 98.81 252 LEU A C 1
ATOM 1902 O O . LEU A 1 252 ? 4.148 11.617 15.773 1 98.81 252 LEU A O 1
ATOM 1906 N N . PRO A 1 253 ? 5.855 13.016 16.172 1 98.75 253 PRO A N 1
ATOM 1907 C CA . PRO A 1 253 ? 5.586 13.055 17.609 1 98.75 253 PRO A CA 1
ATOM 1908 C C . PRO A 1 253 ? 4.23 13.68 17.938 1 98.75 253 PRO A C 1
ATOM 1910 O O . PRO A 1 253 ? 3.773 14.586 17.234 1 98.75 253 PRO A O 1
ATOM 1913 N N . GLY A 1 254 ? 3.568 13.203 18.891 1 98.62 254 GLY A N 1
ATOM 1914 C CA . GLY A 1 254 ? 2.369 13.727 19.531 1 98.62 254 GLY A CA 1
ATOM 1915 C C . GLY A 1 254 ? 2.336 13.484 21.031 1 98.62 254 GLY A C 1
ATOM 1916 O O . GLY A 1 254 ? 3.381 13.289 21.656 1 98.62 254 GLY A O 1
ATOM 1917 N N . ILE A 1 255 ? 1.229 13.68 21.656 1 98.5 255 ILE A N 1
ATOM 1918 C CA . ILE A 1 255 ? 1.021 13.359 23.062 1 98.5 255 ILE A CA 1
ATOM 1919 C C . ILE A 1 255 ? -0.292 12.602 23.234 1 98.5 255 ILE A C 1
ATOM 1921 O O . ILE A 1 255 ? -1.234 12.797 22.453 1 98.5 255 ILE A O 1
ATOM 1925 N N . LYS A 1 256 ? -0.288 11.703 24.203 1 98.25 256 LYS A N 1
ATOM 1926 C CA . LYS A 1 256 ? -1.509 10.992 24.578 1 98.25 256 LYS A CA 1
ATOM 1927 C C . LYS A 1 256 ? -2.324 11.805 25.578 1 98.25 256 LYS A C 1
ATOM 1929 O O . LYS A 1 256 ? -1.797 12.25 26.609 1 98.25 256 LYS A O 1
ATOM 1934 N N . VAL A 1 257 ? -3.592 12.016 25.266 1 98.38 257 VAL A N 1
ATOM 1935 C CA . VAL A 1 257 ? -4.48 12.719 26.172 1 98.38 257 VAL A CA 1
ATOM 1936 C C . VAL A 1 257 ? -5.82 11.992 26.266 1 98.38 257 VAL A C 1
ATOM 1938 O O . VAL A 1 257 ? -6.227 11.305 25.312 1 98.38 257 VAL A O 1
ATOM 1941 N N . SER A 1 258 ? -6.488 12.141 27.375 1 98.12 258 SER A N 1
ATOM 1942 C CA . SER A 1 258 ? -7.875 11.688 27.453 1 98.12 258 SER A CA 1
ATOM 1943 C C . SER A 1 258 ? -8.844 12.812 27.125 1 98.12 258 SER A C 1
ATOM 1945 O O . SER A 1 258 ? -8.5 13.992 27.234 1 98.12 258 SER A O 1
ATOM 1947 N N . VAL A 1 259 ? -10.016 12.43 26.734 1 98.25 259 VAL A N 1
ATOM 1948 C CA . VAL A 1 259 ? -11.07 13.422 26.5 1 98.25 259 VAL A CA 1
ATOM 1949 C C . VAL A 1 259 ? -11.328 14.211 27.781 1 98.25 259 VAL A C 1
ATOM 1951 O O . VAL A 1 259 ? -11.547 15.422 27.734 1 98.25 259 VAL A O 1
ATOM 1954 N N . GLN A 1 260 ? -11.258 13.539 28.906 1 98.69 260 GLN A N 1
ATOM 1955 C CA . GLN A 1 260 ? -11.414 14.234 30.188 1 98.69 260 GLN A CA 1
ATOM 1956 C C . GLN A 1 260 ? -10.359 15.328 30.344 1 98.69 260 GLN A C 1
ATOM 1958 O O . GLN A 1 260 ? -10.672 16.438 30.766 1 98.69 260 GLN A O 1
ATOM 1963 N N . GLU A 1 261 ? -9.148 15.023 30.047 1 98.75 261 GLU A N 1
ATOM 1964 C CA . GLU A 1 261 ? -8.078 16.016 30.109 1 98.75 261 GLU A CA 1
ATOM 1965 C C . GLU A 1 261 ? -8.359 17.188 29.188 1 98.75 261 GLU A C 1
ATOM 1967 O O . GLU A 1 261 ? -8.086 18.344 29.531 1 98.75 261 GLU A O 1
ATOM 1972 N N . MET A 1 262 ? -8.883 16.938 28.016 1 98.81 262 MET A N 1
ATOM 1973 C CA . MET A 1 262 ? -9.234 18 27.062 1 98.81 262 MET A CA 1
ATOM 1974 C C . MET A 1 262 ? -10.297 18.922 27.656 1 98.81 262 MET A C 1
ATOM 1976 O O . MET A 1 262 ? -10.188 20.141 27.562 1 98.81 262 MET A O 1
ATOM 1980 N N . LEU A 1 263 ? -11.25 18.297 28.297 1 98.75 263 LEU A N 1
ATOM 1981 C CA . LEU A 1 263 ? -12.312 19.062 28.922 1 98.75 263 LEU A CA 1
ATOM 1982 C C . LEU A 1 263 ? -11.773 19.875 30.094 1 98.75 263 LEU A C 1
ATOM 1984 O O . LEU A 1 263 ? -12.195 21.016 30.297 1 98.75 263 LEU A O 1
ATOM 1988 N N . ASP A 1 264 ? -10.891 19.281 30.844 1 98.88 264 ASP A N 1
ATOM 1989 C CA . ASP A 1 264 ? -10.258 20 31.953 1 98.88 264 ASP A CA 1
ATOM 1990 C C . ASP A 1 264 ? -9.484 21.219 31.438 1 98.88 264 ASP A C 1
ATOM 1992 O O . ASP A 1 264 ? -9.531 22.281 32.031 1 98.88 264 ASP A O 1
ATOM 1996 N N . VAL A 1 265 ? -8.766 21.031 30.375 1 98.88 265 VAL A N 1
ATOM 1997 C CA . VAL A 1 265 ? -7.98 22.109 29.797 1 98.88 265 VAL A CA 1
ATOM 1998 C C . VAL A 1 265 ? -8.914 23.203 29.25 1 98.88 265 VAL A C 1
ATOM 2000 O O . VAL A 1 265 ? -8.641 24.391 29.406 1 98.88 265 VAL A O 1
ATOM 2003 N N . LEU A 1 266 ? -10.016 22.781 28.625 1 98.81 266 LEU A N 1
ATOM 2004 C CA . LEU A 1 266 ? -11.023 23.75 28.188 1 98.81 266 LEU A CA 1
ATOM 2005 C C . LEU A 1 266 ? -11.484 24.609 29.344 1 98.81 266 LEU A C 1
ATOM 2007 O O . LEU A 1 266 ? -11.586 25.844 29.219 1 98.81 266 LEU A O 1
ATOM 2011 N N . GLU A 1 267 ? -11.758 23.984 30.453 1 98.75 267 GLU A N 1
ATOM 2012 C CA . GLU A 1 267 ? -12.227 24.719 31.641 1 98.75 267 GLU A CA 1
ATOM 2013 C C . GLU A 1 267 ? -11.148 25.656 32.156 1 98.75 267 GLU A C 1
ATOM 2015 O O . GLU A 1 267 ? -11.445 26.781 32.562 1 98.75 267 GLU A O 1
ATOM 2020 N N . LYS A 1 268 ? -9.938 25.203 32.188 1 98.69 268 LYS A N 1
ATOM 2021 C CA . LYS A 1 268 ? -8.828 26.016 32.688 1 98.69 268 LYS A CA 1
ATOM 2022 C C . LYS A 1 268 ? -8.633 27.266 31.812 1 98.69 268 LYS A C 1
ATOM 2024 O O . LYS A 1 268 ? -8.336 28.344 32.312 1 98.69 268 LYS A O 1
ATOM 2029 N N . VAL A 1 269 ? -8.766 27.156 30.531 1 98.56 269 VAL A N 1
ATOM 2030 C CA . VAL A 1 269 ? -8.469 28.234 29.594 1 98.56 269 VAL A CA 1
ATOM 2031 C C . VAL A 1 269 ? -9.695 29.125 29.422 1 98.56 269 VAL A C 1
ATOM 2033 O O . VAL A 1 269 ? -9.578 30.344 29.359 1 98.56 269 VAL A O 1
ATOM 2036 N N . GLY A 1 270 ? -10.883 28.531 29.359 1 97.88 270 GLY A N 1
ATOM 2037 C CA . GLY A 1 270 ? -12.078 29.266 29 1 97.88 270 GLY A CA 1
ATOM 2038 C C . GLY A 1 270 ? -13.008 29.516 30.172 1 97.88 270 GLY A C 1
ATOM 2039 O O . GLY A 1 270 ? -13.93 30.328 30.078 1 97.88 270 GLY A O 1
ATOM 2040 N N . GLY A 1 271 ? -12.805 28.734 31.25 1 98.25 271 GLY A N 1
ATOM 2041 C CA . GLY A 1 271 ? -13.672 28.844 32.406 1 98.25 271 GLY A CA 1
ATOM 2042 C C . GLY A 1 271 ? -14.852 27.891 32.375 1 98.25 271 GLY A C 1
ATOM 2043 O O . GLY A 1 271 ? -15.086 27.219 31.359 1 98.25 271 GLY A O 1
ATOM 2044 N N . LYS A 1 272 ? -15.578 27.875 33.469 1 98.38 272 LYS A N 1
ATOM 2045 C CA . LYS A 1 272 ? -16.703 26.953 33.656 1 98.38 272 LYS A CA 1
ATOM 2046 C C . LYS A 1 272 ? -17.797 27.219 32.625 1 98.38 272 LYS A C 1
ATOM 2048 O O . LYS A 1 272 ? -18.484 26.297 32.188 1 98.38 272 LYS A O 1
ATOM 2053 N N . GLU A 1 273 ? -17.984 28.438 32.25 1 98.06 273 GLU A N 1
ATOM 2054 C CA . GLU A 1 273 ? -19.031 28.797 31.297 1 98.06 273 GLU A CA 1
ATOM 2055 C C . GLU A 1 273 ? -18.766 28.156 29.922 1 98.06 273 GLU A C 1
ATOM 2057 O O . GLU A 1 273 ? -19.688 27.625 29.312 1 98.06 273 GLU A O 1
ATOM 2062 N N . LYS A 1 274 ? -17.516 28.219 29.469 1 98.31 274 LYS A N 1
ATOM 2063 C CA . LYS A 1 274 ? -17.172 27.609 28.188 1 98.31 274 LYS A CA 1
ATOM 2064 C C . LYS A 1 274 ? -17.234 26.094 28.266 1 98.31 274 LYS A C 1
ATOM 2066 O O . LYS A 1 274 ? -17.688 25.422 27.328 1 98.31 274 LYS A O 1
ATOM 2071 N N . ARG A 1 275 ? -16.734 25.547 29.375 1 98.44 275 ARG A N 1
ATOM 2072 C CA . ARG A 1 275 ? -16.812 24.109 29.578 1 98.44 275 ARG A CA 1
ATOM 2073 C C . ARG A 1 275 ? -18.25 23.609 29.484 1 98.44 275 ARG A C 1
ATOM 2075 O O . ARG A 1 275 ? -18.5 22.516 28.969 1 98.44 275 ARG A O 1
ATOM 2082 N N . ALA A 1 276 ? -19.219 24.344 29.938 1 98.5 276 ALA A N 1
ATOM 2083 C CA . ALA A 1 276 ? -20.625 23.969 29.969 1 98.5 276 ALA A CA 1
ATOM 2084 C C . ALA A 1 276 ? -21.219 23.906 28.562 1 98.5 276 ALA A C 1
ATOM 2086 O O . ALA A 1 276 ? -22.297 23.344 28.375 1 98.5 276 ALA A O 1
ATOM 2087 N N . LEU A 1 277 ? -20.5 24.391 27.578 1 98.62 277 LEU A N 1
ATOM 2088 C CA . LEU A 1 277 ? -20.984 24.406 26.203 1 98.62 277 LEU A CA 1
ATOM 2089 C C . LEU A 1 277 ? -20.75 23.062 25.516 1 98.62 277 LEU A C 1
ATOM 2091 O O . LEU A 1 277 ? -21.25 22.828 24.422 1 98.62 277 LEU A O 1
ATOM 2095 N N . VAL A 1 278 ? -20.016 22.172 26.125 1 98.69 278 VAL A N 1
ATOM 2096 C CA . VAL A 1 278 ? -19.828 20.828 25.578 1 98.69 278 VAL A CA 1
ATOM 2097 C C . VAL A 1 278 ? -20.969 19.922 26.016 1 98.69 278 VAL A C 1
ATOM 2099 O O . VAL A 1 278 ? -21.156 19.688 27.219 1 98.69 278 VAL A O 1
ATOM 2102 N N . GLU A 1 279 ? -21.688 19.469 25.047 1 98.31 279 GLU A N 1
ATOM 2103 C CA . GLU A 1 279 ? -22.766 18.531 25.328 1 98.31 279 GLU A CA 1
ATOM 2104 C C . GLU A 1 279 ? -22.328 17.094 25.078 1 98.31 279 GLU A C 1
ATOM 2106 O O . GLU A 1 279 ? -21.922 16.734 23.969 1 98.31 279 GLU A O 1
ATOM 2111 N N . GLU A 1 280 ? -22.406 16.297 26.062 1 96.94 280 GLU A N 1
ATOM 2112 C CA . GLU A 1 280 ? -22.125 14.867 25.891 1 96.94 280 GLU A CA 1
ATOM 2113 C C . GLU A 1 280 ? -23.297 14.164 25.203 1 96.94 280 GLU A C 1
ATOM 2115 O O . GLU A 1 280 ? -24.406 14.125 25.719 1 96.94 280 GLU A O 1
ATOM 2120 N N . ARG A 1 281 ? -23.141 13.734 24.031 1 96.75 281 ARG A N 1
ATOM 2121 C CA . ARG A 1 281 ? -24.094 12.953 23.25 1 96.75 281 ARG A CA 1
ATOM 2122 C C . ARG A 1 281 ? -23.406 11.742 22.609 1 96.75 281 ARG A C 1
ATOM 2124 O O . ARG A 1 281 ? -23 11.789 21.453 1 96.75 281 ARG A O 1
ATOM 2131 N N . TYR A 1 282 ? -23.406 10.703 23.375 1 96.19 282 TYR A N 1
ATOM 2132 C CA . TYR A 1 282 ? -22.688 9.492 23.016 1 96.19 282 TYR A CA 1
ATOM 2133 C C . TYR A 1 282 ? -23.172 8.945 21.672 1 96.19 282 TYR A C 1
ATOM 2135 O O . TYR A 1 282 ? -24.375 8.812 21.453 1 96.19 282 TYR A O 1
ATOM 2143 N N . ASP A 1 283 ? -22.234 8.758 20.797 1 94.69 283 ASP A N 1
ATOM 2144 C CA . ASP A 1 283 ? -22.469 8.141 19.5 1 94.69 283 ASP A CA 1
ATOM 2145 C C . ASP A 1 283 ? -21.703 6.832 19.359 1 94.69 283 ASP A C 1
ATOM 2147 O O . ASP A 1 283 ? -20.484 6.836 19.203 1 94.69 283 ASP A O 1
ATOM 2151 N N . GLU A 1 284 ? -22.422 5.719 19.344 1 93.06 284 GLU A N 1
ATOM 2152 C CA . GLU A 1 284 ? -21.812 4.395 19.359 1 93.06 284 GLU A CA 1
ATOM 2153 C C . GLU A 1 284 ? -20.953 4.168 18.125 1 93.06 284 GLU A C 1
ATOM 2155 O O . GLU A 1 284 ? -19.906 3.523 18.203 1 93.06 284 GLU A O 1
ATOM 2160 N N . ASP A 1 285 ? -21.359 4.652 17.062 1 87.81 285 ASP A N 1
ATOM 2161 C CA . ASP A 1 285 ? -20.625 4.457 15.812 1 87.81 285 ASP A CA 1
ATOM 2162 C C . ASP A 1 285 ? -19.297 5.23 15.828 1 87.81 285 ASP A C 1
ATOM 2164 O O . ASP A 1 285 ? -18.25 4.684 15.484 1 87.81 285 ASP A O 1
ATOM 21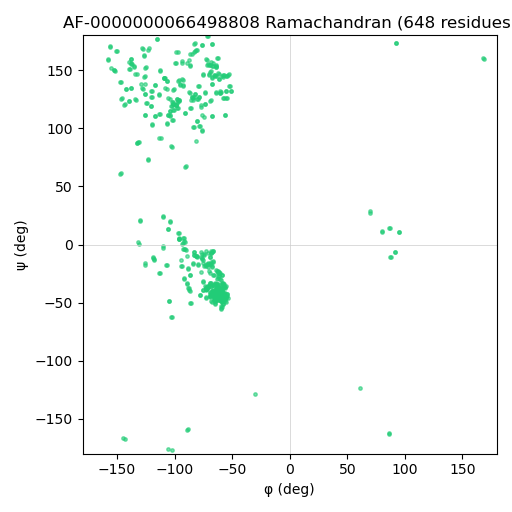68 N N . ILE A 1 286 ? -19.359 6.398 16.25 1 87.81 286 ILE A N 1
ATOM 2169 C CA . ILE A 1 286 ? -18.156 7.211 16.344 1 87.81 286 ILE A CA 1
ATOM 2170 C C . ILE A 1 286 ? -17.203 6.633 17.391 1 87.81 286 ILE A C 1
ATOM 2172 O O . ILE A 1 286 ? -16 6.527 17.156 1 87.81 286 ILE A O 1
ATOM 2176 N N . ASP A 1 287 ? -17.797 6.25 18.484 1 91.31 287 ASP A N 1
ATOM 2177 C CA . ASP A 1 287 ? -16.984 5.703 19.562 1 91.31 287 ASP A CA 1
ATOM 2178 C C . ASP A 1 287 ? -16.281 4.418 19.125 1 91.31 287 ASP A C 1
ATOM 2180 O O . ASP A 1 287 ? -15.109 4.211 19.453 1 91.31 287 ASP A O 1
ATOM 2184 N N . ARG A 1 288 ? -16.953 3.637 18.422 1 85.94 288 ARG A N 1
ATOM 2185 C CA . ARG A 1 288 ? -16.375 2.396 17.922 1 85.94 288 ARG A CA 1
ATOM 2186 C C . ARG A 1 288 ? -15.172 2.68 17.031 1 85.94 288 ARG A C 1
ATOM 2188 O O . ARG A 1 288 ? -14.141 2.016 17.141 1 85.94 288 ARG A O 1
ATOM 2195 N N . ILE A 1 289 ? -15.234 3.627 16.188 1 83.44 289 ILE A N 1
ATOM 2196 C CA . ILE A 1 289 ? -14.156 4.012 15.281 1 83.44 289 ILE A CA 1
ATOM 2197 C C . ILE A 1 289 ? -12.969 4.531 16.078 1 83.44 289 ILE A C 1
ATOM 2199 O O . ILE A 1 289 ? -11.836 4.074 15.898 1 83.44 289 ILE A O 1
ATOM 2203 N N . VAL A 1 290 ? -13.273 5.352 17 1 86.94 290 VAL A N 1
ATOM 2204 C CA . VAL A 1 290 ? -12.219 6.016 17.766 1 86.94 290 VAL A CA 1
ATOM 2205 C C . VAL A 1 290 ? -11.539 5.012 18.688 1 86.94 290 VAL A C 1
ATOM 2207 O O . VAL A 1 290 ? -10.312 5.047 18.875 1 86.94 290 VAL A O 1
ATOM 2210 N N . GLN A 1 291 ? -12.297 4.102 19.219 1 86.75 291 GLN A N 1
ATOM 2211 C CA . GLN A 1 291 ? -11.758 3.1 20.141 1 86.75 291 GLN A CA 1
ATOM 2212 C C . GLN A 1 291 ? -10.883 2.088 19.406 1 86.75 291 GLN A C 1
ATOM 2214 O O . GLN A 1 291 ? -10.094 1.373 20.016 1 86.75 291 GLN A O 1
ATOM 2219 N N . GLY A 1 292 ? -11.047 2.074 18.109 1 83.38 292 GLY A N 1
ATOM 2220 C CA . GLY A 1 292 ? -10.242 1.166 17.312 1 83.38 292 GLY A CA 1
ATOM 2221 C C . GLY A 1 292 ? -8.844 1.693 17.031 1 83.38 292 GLY A C 1
ATOM 2222 O O . GLY A 1 292 ? -7.977 0.953 16.562 1 83.38 292 GLY A O 1
ATOM 2223 N N . TRP A 1 293 ? -8.602 2.912 17.344 1 88.5 293 TRP A N 1
ATOM 2224 C CA . TRP A 1 293 ? -7.301 3.531 17.109 1 88.5 293 TRP A CA 1
ATOM 2225 C C . TRP A 1 293 ? -6.402 3.4 18.328 1 88.5 293 TRP A C 1
ATOM 2227 O O . TRP A 1 293 ? -6.859 3.568 19.469 1 88.5 293 TRP A O 1
ATOM 2237 N N . SER A 1 294 ? -5.172 3.078 18.125 1 91.81 294 SER A N 1
ATOM 2238 C CA . SER A 1 294 ? -4.223 3.074 19.234 1 91.81 294 SER A CA 1
ATOM 2239 C C . SER A 1 294 ? -3.857 4.496 19.656 1 91.81 294 SER A C 1
ATOM 2241 O O . SER A 1 294 ? -3.521 5.328 18.812 1 91.81 294 SER A O 1
ATOM 2243 N N . PRO A 1 295 ? -3.926 4.781 20.906 1 95.81 295 PRO A N 1
ATOM 2244 C CA . PRO A 1 295 ? -3.447 6.074 21.406 1 95.81 295 PRO A CA 1
ATOM 2245 C C . PRO A 1 295 ? -1.986 6.031 21.844 1 95.81 295 PRO A C 1
ATOM 2247 O O . PRO A 1 295 ? -1.505 6.969 22.5 1 95.81 295 PRO A O 1
ATOM 2250 N N . ASN A 1 296 ? -1.316 4.918 21.625 1 97.38 296 ASN A N 1
ATOM 2251 C CA . ASN A 1 296 ? 0.051 4.699 22.078 1 97.38 296 ASN A CA 1
ATOM 2252 C C . ASN A 1 296 ? 1.027 4.605 20.922 1 97.38 296 ASN A C 1
ATOM 2254 O O . ASN A 1 296 ? 1.019 3.623 20.172 1 97.38 296 ASN A O 1
ATOM 2258 N N . PHE A 1 297 ? 1.901 5.602 20.812 1 98.19 297 PHE A N 1
ATOM 2259 C CA . PHE A 1 297 ? 2.922 5.613 19.781 1 98.19 297 PHE A CA 1
ATOM 2260 C C . PHE A 1 297 ? 4.305 5.84 20.375 1 98.19 297 PHE A C 1
ATOM 2262 O O . PHE A 1 297 ? 4.465 6.648 21.297 1 98.19 297 PHE A O 1
ATOM 2269 N N . ASP A 1 298 ? 5.234 5.066 19.953 1 98.06 298 ASP A N 1
ATOM 2270 C CA . ASP A 1 298 ? 6.641 5.277 20.281 1 98.06 298 ASP A CA 1
ATOM 2271 C C . ASP A 1 298 ? 7.277 6.285 19.328 1 98.06 298 ASP A C 1
ATOM 2273 O O . ASP A 1 298 ? 7.277 6.086 18.109 1 98.06 298 ASP A O 1
ATOM 2277 N N . ILE A 1 299 ? 7.871 7.352 19.828 1 97.94 299 ILE A N 1
ATOM 2278 C CA . ILE A 1 299 ? 8.375 8.43 18.984 1 97.94 299 ILE A CA 1
ATOM 2279 C C . ILE A 1 299 ? 9.898 8.359 18.922 1 97.94 299 ILE A C 1
ATOM 2281 O O . ILE A 1 299 ? 10.555 9.32 18.5 1 97.94 299 ILE A O 1
ATOM 2285 N N . ALA A 1 300 ? 10.516 7.281 19.344 1 98.19 300 ALA A N 1
ATOM 2286 C CA . ALA A 1 300 ? 11.969 7.145 19.375 1 98.19 300 ALA A CA 1
ATOM 2287 C C . ALA A 1 300 ? 12.57 7.344 17.984 1 98.19 300 ALA A C 1
ATOM 2289 O O . ALA A 1 300 ? 13.578 8.047 17.828 1 98.19 300 ALA A O 1
ATOM 2290 N N . TRP A 1 301 ? 12.031 6.75 16.984 1 98.12 301 TRP A N 1
ATOM 2291 C CA . TRP A 1 301 ? 12.531 6.879 15.625 1 98.12 301 TRP A CA 1
ATOM 2292 C C . TRP A 1 301 ? 12.5 8.336 15.172 1 98.12 301 TRP A C 1
ATOM 2294 O O . TRP A 1 301 ? 13.492 8.852 14.648 1 98.12 301 TRP A O 1
ATOM 2304 N N . ALA A 1 302 ? 11.398 9 15.367 1 98.69 302 ALA A N 1
ATOM 2305 C CA . ALA A 1 302 ? 11.273 10.414 15.023 1 98.69 302 ALA A CA 1
ATOM 2306 C C . ALA A 1 302 ? 12.352 11.242 15.719 1 98.69 302 ALA A C 1
ATOM 2308 O O . ALA A 1 302 ? 12.953 12.133 15.109 1 98.69 302 ALA A O 1
ATOM 2309 N N . LYS A 1 303 ? 12.609 10.945 16.953 1 98.5 303 LYS A N 1
ATOM 2310 C CA . LYS A 1 303 ? 13.617 11.672 17.703 1 98.5 303 LYS A CA 1
ATOM 2311 C C . LYS A 1 303 ? 15.008 11.477 17.109 1 98.5 303 LYS A C 1
ATOM 2313 O O . LYS A 1 303 ? 15.789 12.422 17.031 1 98.5 303 LYS A O 1
ATOM 2318 N N . THR A 1 304 ? 15.367 10.273 16.688 1 98.19 304 THR A N 1
ATOM 2319 C CA . THR A 1 304 ? 16.672 10.008 16.078 1 98.19 304 THR A CA 1
ATOM 2320 C C . THR A 1 304 ? 16.844 10.82 14.797 1 98.19 304 THR A C 1
ATOM 2322 O O . THR A 1 304 ? 17.969 11.18 14.438 1 98.19 304 THR A O 1
ATOM 2325 N N . LEU A 1 305 ? 15.727 11.141 14.164 1 98.5 305 LEU A N 1
ATOM 2326 C CA . LEU A 1 305 ? 15.758 11.906 12.922 1 98.5 305 LEU A CA 1
ATOM 2327 C C . LEU A 1 305 ? 15.695 13.406 13.203 1 98.5 305 LEU A C 1
ATOM 2329 O O . LEU A 1 305 ? 15.719 14.211 12.273 1 98.5 305 LEU A O 1
ATOM 2333 N N . GLY A 1 306 ? 15.531 13.828 14.469 1 98.75 306 GLY A N 1
ATOM 2334 C CA . GLY A 1 306 ? 15.594 15.227 14.859 1 98.75 306 GLY A CA 1
ATOM 2335 C C . GLY A 1 306 ? 14.234 15.891 14.922 1 98.75 306 GLY A C 1
ATOM 2336 O O . GLY A 1 306 ? 14.141 17.109 15.07 1 98.75 306 GLY A O 1
ATOM 2337 N N . PHE A 1 307 ? 13.164 15.109 14.844 1 98.88 307 PHE A N 1
ATOM 2338 C CA . PHE A 1 307 ? 11.836 15.688 14.938 1 98.88 307 PHE A CA 1
ATOM 2339 C C . PHE A 1 307 ? 11.539 16.141 16.359 1 98.88 307 PHE A C 1
ATOM 2341 O O . PHE A 1 307 ? 12.047 15.562 17.328 1 98.88 307 PHE A O 1
ATOM 2348 N N . HIS A 1 308 ? 10.641 17.109 16.469 1 98.81 308 HIS A N 1
ATOM 2349 C CA . HIS A 1 308 ? 10.406 17.781 17.75 1 98.81 308 HIS A CA 1
ATOM 2350 C C . HIS A 1 308 ? 9.211 17.172 18.484 1 98.81 308 HIS A C 1
ATOM 2352 O O . HIS A 1 308 ? 8.195 16.844 17.859 1 98.81 308 HIS A O 1
ATOM 2358 N N . GLU A 1 309 ? 9.375 17.078 19.766 1 98.69 309 GLU A N 1
ATOM 2359 C CA . GLU A 1 309 ? 8.258 16.688 20.625 1 98.69 309 GLU A CA 1
ATOM 2360 C C . GLU A 1 309 ? 7.238 17.812 20.75 1 98.69 309 GLU A C 1
ATOM 2362 O O . GLU A 1 309 ? 7.566 18.984 20.531 1 98.69 309 GLU A O 1
ATOM 2367 N N . ASP A 1 310 ? 6.086 17.438 21.125 1 98.62 310 ASP A N 1
ATOM 2368 C CA . ASP A 1 310 ? 5.016 18.422 21.219 1 98.62 310 ASP A CA 1
ATOM 2369 C C . ASP A 1 310 ? 5.023 19.109 22.578 1 98.62 310 ASP A C 1
ATOM 2371 O O . ASP A 1 310 ? 5.723 18.688 23.5 1 98.62 310 ASP A O 1
ATOM 2375 N N . MET A 1 311 ? 4.312 20.25 22.625 1 98.44 311 MET A N 1
ATOM 2376 C CA . MET A 1 311 ? 4.055 20.953 23.875 1 98.44 311 MET A CA 1
ATOM 2377 C C . MET A 1 311 ? 2.877 20.328 24.609 1 98.44 311 MET A C 1
ATOM 2379 O O . MET A 1 311 ? 2.246 19.406 24.109 1 98.44 311 MET A O 1
ATOM 2383 N N . SER A 1 312 ? 2.609 20.781 25.844 1 98.56 312 SER A N 1
ATOM 2384 C CA . SER A 1 312 ? 1.459 20.297 26.594 1 98.56 312 SER A CA 1
ATOM 2385 C C . SER A 1 312 ? 0.148 20.734 25.953 1 98.56 312 SER A C 1
ATOM 2387 O O . SER A 1 312 ? 0.105 21.766 25.266 1 98.56 312 SER A O 1
ATOM 2389 N N . LEU A 1 313 ? -0.91 19.984 26.234 1 98.75 313 LEU A N 1
ATOM 2390 C CA . LEU A 1 313 ? -2.223 20.359 25.719 1 98.75 313 LEU A CA 1
ATOM 2391 C C . LEU A 1 313 ? -2.621 21.75 26.234 1 98.75 313 LEU A C 1
ATOM 2393 O O . LEU A 1 313 ? -3.158 22.562 25.484 1 98.75 313 LEU A O 1
ATOM 2397 N N . LEU A 1 314 ? -2.34 22 27.453 1 98.75 314 LEU A N 1
ATOM 2398 C CA . LEU A 1 314 ? -2.678 23.281 28.047 1 98.75 314 LEU A CA 1
ATOM 2399 C C . LEU A 1 314 ? -1.994 24.422 27.297 1 98.75 314 LEU A C 1
ATOM 2401 O O . LEU A 1 314 ? -2.639 25.406 26.938 1 98.75 314 LEU A O 1
ATOM 2405 N N . GLU A 1 315 ? -0.709 24.297 27.047 1 98.5 315 GLU A N 1
ATOM 2406 C CA . GLU A 1 315 ? 0.039 25.328 26.344 1 98.5 315 GLU A CA 1
ATOM 2407 C C . GLU A 1 315 ? -0.497 25.531 24.922 1 98.5 315 GLU A C 1
ATOM 2409 O O . GLU A 1 315 ? -0.64 26.656 24.469 1 98.5 315 GLU A O 1
ATOM 2414 N N . SER A 1 316 ? -0.765 24.438 24.266 1 98.25 316 SER A N 1
ATOM 2415 C CA . SER A 1 316 ? -1.252 24.5 22.891 1 98.25 316 SER A CA 1
ATOM 2416 C C . SER A 1 316 ? -2.611 25.188 22.828 1 98.25 316 SER A C 1
ATOM 2418 O O . SER A 1 316 ? -2.861 26 21.922 1 98.25 316 SER A O 1
ATOM 2420 N N . VAL A 1 317 ? -3.535 24.875 23.766 1 98.62 317 VAL A N 1
ATOM 2421 C CA . VAL A 1 317 ? -4.875 25.453 23.75 1 98.62 317 VAL A CA 1
ATOM 2422 C C . VAL A 1 317 ? -4.809 26.938 24.125 1 98.62 317 VAL A C 1
ATOM 2424 O O . VAL A 1 317 ? -5.559 27.75 23.578 1 98.62 317 VAL A O 1
ATOM 2427 N N . ARG A 1 318 ? -3.922 27.312 25.016 1 98.44 318 ARG A N 1
ATOM 2428 C CA . ARG A 1 318 ? -3.719 28.719 25.328 1 98.44 318 ARG A CA 1
ATOM 2429 C C . ARG A 1 318 ? -3.256 29.5 24.109 1 98.44 318 ARG A C 1
ATOM 2431 O O . ARG A 1 318 ? -3.744 30.594 23.844 1 98.44 318 ARG A O 1
ATOM 2438 N N . MET A 1 319 ? -2.334 28.906 23.391 1 97.5 319 MET A N 1
ATOM 2439 C CA . MET A 1 319 ? -1.848 29.547 22.172 1 97.5 319 MET A CA 1
ATOM 2440 C C . MET A 1 319 ? -2.967 29.688 21.141 1 97.5 319 MET A C 1
ATOM 2442 O O . MET A 1 319 ? -3.117 30.75 20.531 1 97.5 319 MET A O 1
ATOM 2446 N N . TYR A 1 320 ? -3.721 28.656 21.016 1 97.38 320 TYR A N 1
ATOM 2447 C CA . TYR A 1 320 ? -4.867 28.703 20.109 1 97.38 320 TYR A CA 1
ATOM 2448 C 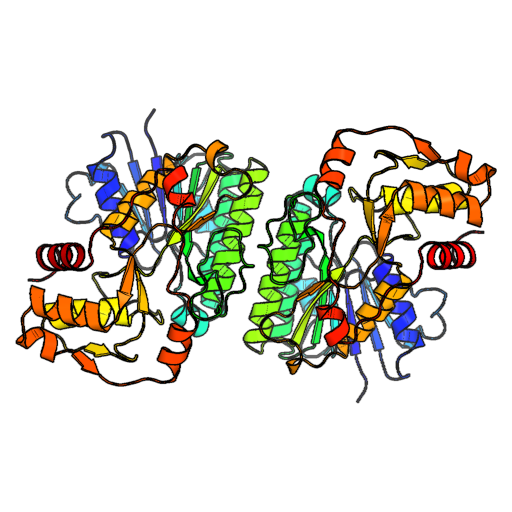C . TYR A 1 320 ? -5.824 29.828 20.5 1 97.38 320 TYR A C 1
ATOM 2450 O O . TYR A 1 320 ? -6.266 30.609 19.656 1 97.38 320 TYR A O 1
ATOM 2458 N N . ALA A 1 321 ? -6.164 29.891 21.812 1 97.5 321 ALA A N 1
ATOM 2459 C CA . ALA A 1 321 ? -7.105 30.891 22.312 1 97.5 321 ALA A CA 1
ATOM 2460 C C . ALA A 1 321 ? -6.594 32.312 22.062 1 97.5 321 ALA A C 1
ATOM 2462 O O . ALA A 1 321 ? -7.367 33.188 21.672 1 97.5 321 ALA A O 1
ATOM 2463 N N . ASN A 1 322 ? -5.359 32.531 22.219 1 96.06 322 ASN A N 1
ATOM 2464 C CA . ASN A 1 322 ? -4.754 33.844 22.016 1 96.06 322 ASN A CA 1
ATOM 2465 C C . ASN A 1 322 ? -4.75 34.25 20.547 1 96.06 322 ASN A C 1
ATOM 2467 O O . ASN A 1 322 ? -4.918 35.406 20.219 1 96.06 322 ASN A O 1
ATOM 2471 N N . GLU A 1 323 ? -4.602 33.25 19.703 1 94.19 323 GLU A N 1
ATOM 2472 C CA . GLU A 1 323 ? -4.383 33.531 18.297 1 94.19 323 GLU A CA 1
ATOM 2473 C C . GLU A 1 323 ? -5.703 33.562 17.531 1 94.19 323 GLU A C 1
ATOM 2475 O O . GLU A 1 323 ? -5.844 34.312 16.562 1 94.19 323 GLU A O 1
ATOM 2480 N N . TYR A 1 324 ? -6.676 32.781 18 1 92.56 324 TYR A N 1
ATOM 2481 C CA . TYR A 1 324 ? -7.801 32.562 17.094 1 92.56 324 TYR A CA 1
ATOM 2482 C C . TYR A 1 324 ? -9.117 32.938 17.766 1 92.56 324 TYR A C 1
ATOM 2484 O O . TYR A 1 324 ? -10.164 33 17.109 1 92.56 324 TYR A O 1
ATOM 2492 N N . VAL A 1 325 ? -9.07 33.062 19.078 1 90.94 325 VAL A N 1
ATOM 2493 C CA . VAL A 1 325 ? -10.32 33.344 19.781 1 90.94 325 VAL A CA 1
ATOM 2494 C C . VAL A 1 325 ? -10.438 34.844 20.078 1 90.94 325 VAL A C 1
ATOM 2496 O O . VAL A 1 325 ? -9.484 35.438 20.562 1 90.94 325 VAL A O 1
ATOM 2499 N N . GLU A 1 326 ? -11.562 35.469 19.641 1 81.38 326 GLU A N 1
ATOM 2500 C CA . GLU A 1 326 ? -11.812 36.906 19.859 1 81.38 326 GLU A CA 1
ATOM 2501 C C . GLU A 1 326 ? -12.453 37.125 21.234 1 81.38 326 GLU A C 1
ATOM 2503 O O . GLU A 1 326 ? -13.242 36.312 21.703 1 81.38 326 GLU A O 1
ATOM 2508 N N . MET B 1 1 ? -26.984 -23.031 -11.078 1 60.22 1 MET B N 1
ATOM 2509 C CA . MET B 1 1 ? -26.562 -21.984 -12.016 1 60.22 1 MET B CA 1
ATOM 2510 C C . MET B 1 1 ? -25.109 -22.172 -12.414 1 60.22 1 MET B C 1
ATOM 2512 O O . MET B 1 1 ? -24.297 -22.672 -11.633 1 60.22 1 MET B O 1
ATOM 2516 N N . SER B 1 2 ? -24.797 -22 -13.711 1 85.81 2 SER B N 1
ATOM 2517 C CA . SER B 1 2 ? -23.469 -22.234 -14.281 1 85.81 2 SER B CA 1
ATOM 2518 C C . SER B 1 2 ? -22.453 -21.266 -13.703 1 85.81 2 SER B C 1
ATOM 2520 O O . SER B 1 2 ? -22.781 -20.141 -13.367 1 85.81 2 SER B O 1
ATOM 2522 N N . THR B 1 3 ? -21.266 -21.844 -13.234 1 94.81 3 THR B N 1
ATOM 2523 C CA . THR B 1 3 ? -20.172 -21.031 -12.695 1 94.81 3 THR B CA 1
ATOM 2524 C C . THR B 1 3 ? -19.297 -20.5 -13.82 1 94.81 3 THR B C 1
ATOM 2526 O O . THR B 1 3 ? -18.906 -21.25 -14.719 1 94.81 3 THR B O 1
ATOM 2529 N N . SER B 1 4 ? -19.078 -19.219 -13.859 1 97.69 4 SER B N 1
ATOM 2530 C CA . SER B 1 4 ? -18.219 -18.578 -14.844 1 97.69 4 SER B CA 1
ATOM 2531 C C . SER B 1 4 ? -16.984 -17.984 -14.188 1 97.69 4 SER B C 1
ATOM 2533 O O . SER B 1 4 ? -17.078 -17.234 -13.211 1 97.69 4 SER B O 1
ATOM 2535 N N . ILE B 1 5 ? -15.727 -18.328 -14.734 1 98.5 5 ILE B N 1
ATOM 2536 C CA . ILE B 1 5 ? -14.461 -17.922 -14.125 1 98.5 5 ILE B CA 1
ATOM 2537 C C . ILE B 1 5 ? -13.602 -17.188 -15.148 1 98.5 5 ILE B C 1
ATOM 2539 O O . ILE B 1 5 ? -13.469 -17.625 -16.297 1 98.5 5 ILE B O 1
ATOM 2543 N N . LEU B 1 6 ? -13.109 -16.031 -14.797 1 98.75 6 LEU B N 1
ATOM 2544 C CA . LEU B 1 6 ? -12.117 -15.312 -15.586 1 98.75 6 LEU B CA 1
ATOM 2545 C C . LEU B 1 6 ? -10.719 -15.5 -15 1 98.75 6 LEU B C 1
ATOM 2547 O O . LEU B 1 6 ? -10.531 -15.398 -13.789 1 98.75 6 LEU B O 1
ATOM 2551 N N . ILE B 1 7 ? -9.672 -15.812 -15.828 1 98.88 7 ILE B N 1
ATOM 2552 C CA . ILE B 1 7 ? -8.281 -15.922 -15.414 1 98.88 7 ILE B CA 1
ATOM 2553 C C . ILE B 1 7 ? -7.41 -15.016 -16.281 1 98.88 7 ILE B C 1
ATOM 2555 O O . ILE B 1 7 ? -7.277 -15.242 -17.484 1 98.88 7 ILE B O 1
ATOM 2559 N N . SER B 1 8 ? -6.879 -13.977 -15.695 1 98.88 8 SER B N 1
ATOM 2560 C CA . SER B 1 8 ? -5.867 -13.203 -16.406 1 98.88 8 SER B CA 1
ATOM 2561 C C . SER B 1 8 ? -4.473 -13.789 -16.188 1 98.88 8 SER B C 1
ATOM 2563 O O . SER B 1 8 ? -4.207 -14.391 -15.141 1 98.88 8 SER B O 1
ATOM 2565 N N . GLY B 1 9 ? -3.557 -13.547 -17.156 1 98.19 9 GLY B N 1
ATOM 2566 C CA . GLY B 1 9 ? -2.24 -14.164 -17.062 1 98.19 9 GLY B CA 1
ATOM 2567 C C . GLY B 1 9 ? -2.266 -15.664 -17.281 1 98.19 9 GLY B C 1
ATOM 2568 O O . GLY B 1 9 ? -1.396 -16.375 -16.781 1 98.19 9 GLY B O 1
ATOM 2569 N N . ALA B 1 10 ? -3.225 -16.156 -18.031 1 98.38 10 ALA B N 1
ATOM 2570 C CA . ALA B 1 10 ? -3.457 -17.594 -18.188 1 98.38 10 ALA B CA 1
ATOM 2571 C C . ALA B 1 10 ? -2.418 -18.219 -19.109 1 98.38 10 ALA B C 1
ATOM 2573 O O . ALA B 1 10 ? -2.285 -19.453 -19.156 1 98.38 10 ALA B O 1
ATOM 2574 N N . GLY B 1 11 ? -1.685 -17.406 -19.812 1 96.81 11 GLY B N 1
ATOM 2575 C CA . GLY B 1 11 ? -0.648 -17.922 -20.688 1 96.81 11 GLY B CA 1
ATOM 2576 C C . GLY B 1 11 ? 0.625 -18.297 -19.969 1 96.81 11 GLY B C 1
ATOM 2577 O O . GLY B 1 11 ? 1.474 -19.016 -20.516 1 96.81 11 GLY B O 1
ATOM 2578 N N . GLY B 1 12 ? 0.785 -17.797 -18.734 1 95.44 12 GLY B N 1
ATOM 2579 C CA . GLY B 1 12 ? 1.931 -18.172 -17.922 1 95.44 12 GLY B CA 1
ATOM 2580 C C . GLY B 1 12 ? 1.803 -19.562 -17.312 1 95.44 12 GLY B C 1
ATOM 2581 O O . GLY B 1 12 ? 0.732 -20.172 -17.375 1 95.44 12 GLY B O 1
ATOM 2582 N N . PHE B 1 13 ? 2.873 -20.047 -16.703 1 95.12 13 PHE B N 1
ATOM 2583 C CA . PHE B 1 13 ? 2.951 -21.406 -16.203 1 95.12 13 PHE B CA 1
ATOM 2584 C C . PHE B 1 13 ? 1.852 -21.672 -15.18 1 95.12 13 PHE B C 1
ATOM 2586 O O . PHE B 1 13 ? 1.098 -22.641 -15.305 1 95.12 13 PHE B O 1
ATOM 2593 N N . VAL B 1 14 ? 1.736 -20.812 -14.102 1 96.94 14 VAL B N 1
ATOM 2594 C CA . VAL B 1 14 ? 0.733 -21 -13.062 1 96.94 14 VAL B CA 1
ATOM 2595 C C . VAL B 1 14 ? -0.666 -20.891 -13.664 1 96.94 14 VAL B C 1
ATOM 2597 O O . VAL B 1 14 ? -1.57 -21.641 -13.281 1 96.94 14 VAL B O 1
ATOM 2600 N N . GLY B 1 15 ? -0.838 -19.953 -14.617 1 97.81 15 GLY B N 1
ATOM 2601 C CA . GLY B 1 15 ? -2.115 -19.797 -15.297 1 97.81 15 GLY B CA 1
ATOM 2602 C C . GLY B 1 15 ? -2.535 -21.031 -16.062 1 97.81 15 GLY B C 1
ATOM 2603 O O . GLY B 1 15 ? -3.695 -21.453 -16 1 97.81 15 GLY B O 1
ATOM 2604 N N . GLN B 1 16 ? -1.585 -21.609 -16.781 1 97.12 16 GLN B N 1
ATOM 2605 C CA . GLN B 1 16 ? -1.854 -22.828 -17.547 1 97.12 16 GLN B CA 1
ATOM 2606 C C . GLN B 1 16 ? -2.24 -23.984 -16.609 1 97.12 16 GLN B C 1
ATOM 2608 O O . GLN B 1 16 ? -3.221 -24.688 -16.859 1 97.12 16 GLN B O 1
ATOM 2613 N N . GLU B 1 17 ? -1.486 -24.109 -15.516 1 97.44 17 GLU B N 1
ATOM 2614 C CA . GLU B 1 17 ? -1.752 -25.188 -14.57 1 97.44 17 GLU B CA 1
ATOM 2615 C C . GLU B 1 17 ? -3.092 -25 -13.867 1 97.44 17 GLU B C 1
ATOM 2617 O O . GLU B 1 17 ? -3.82 -25.953 -13.633 1 97.44 17 GLU B O 1
ATOM 2622 N N . LEU B 1 18 ? -3.416 -23.766 -13.508 1 98.69 18 LEU B N 1
ATOM 2623 C CA . LEU B 1 18 ? -4.695 -23.469 -12.875 1 98.69 18 LEU B CA 1
ATOM 2624 C C . LEU B 1 18 ? -5.852 -23.75 -13.828 1 98.69 18 LEU B C 1
ATOM 2626 O O . LEU B 1 18 ? -6.852 -24.359 -13.43 1 98.69 18 LEU B O 1
ATOM 2630 N N . THR B 1 19 ? -5.715 -23.312 -15.102 1 98.62 19 THR B N 1
ATOM 2631 C CA . THR B 1 19 ? -6.734 -23.562 -16.109 1 98.62 19 THR B CA 1
ATOM 2632 C C . THR B 1 19 ? -7.02 -25.047 -16.25 1 98.62 19 THR B C 1
ATOM 2634 O O . THR B 1 19 ? -8.172 -25.469 -16.172 1 98.62 19 THR B O 1
ATOM 2637 N N . ALA B 1 20 ? -5.93 -25.844 -16.375 1 98 20 ALA B N 1
ATOM 2638 C CA . ALA B 1 20 ? -6.074 -27.297 -16.516 1 98 20 ALA B CA 1
ATOM 2639 C C . ALA B 1 20 ? -6.773 -27.891 -15.289 1 98 20 ALA B C 1
ATOM 2641 O O . ALA B 1 20 ? -7.699 -28.703 -15.43 1 98 20 ALA B O 1
ATOM 2642 N N . SER B 1 21 ? -6.309 -27.5 -14.141 1 98.12 21 SER B N 1
ATOM 2643 C CA . SER B 1 21 ? -6.84 -28.062 -12.906 1 98.12 21 SER B CA 1
ATOM 2644 C C . SER B 1 21 ? -8.312 -27.719 -12.719 1 98.12 21 SER B C 1
ATOM 2646 O O . SER B 1 21 ? -9.117 -28.562 -12.344 1 98.12 21 SER B O 1
ATOM 2648 N N . LEU B 1 22 ? -8.727 -26.453 -12.953 1 98.31 22 LEU B N 1
ATOM 2649 C CA . LEU B 1 22 ? -10.117 -26.031 -12.828 1 98.31 22 LEU B CA 1
ATOM 2650 C C . LEU B 1 22 ? -11.016 -26.797 -13.789 1 98.31 22 LEU B C 1
ATOM 2652 O O . LEU B 1 22 ? -12.086 -27.266 -13.406 1 98.31 22 LEU B O 1
ATOM 2656 N N . LEU B 1 23 ? -10.594 -26.938 -15.016 1 97.62 23 LEU B N 1
ATOM 2657 C CA . LEU B 1 23 ? -11.391 -27.641 -16.016 1 97.62 23 LEU B CA 1
ATOM 2658 C C . LEU B 1 23 ? -11.586 -29.109 -15.633 1 97.62 23 LEU B C 1
ATOM 2660 O O . LEU B 1 23 ? -12.664 -29.672 -15.844 1 97.62 23 LEU B O 1
ATOM 2664 N N . ASN B 1 24 ? -10.57 -29.703 -15.008 1 97.06 24 ASN B N 1
ATOM 2665 C CA . ASN B 1 24 ? -10.602 -31.125 -14.703 1 97.06 24 ASN B CA 1
ATOM 2666 C C . ASN B 1 24 ? -11.344 -31.406 -13.398 1 97.06 24 ASN B C 1
ATOM 2668 O O . ASN B 1 24 ? -11.742 -32.531 -13.133 1 97.06 24 ASN B O 1
ATOM 2672 N N . THR B 1 25 ? -11.539 -30.375 -12.578 1 95.81 25 THR B N 1
ATOM 2673 C CA . THR B 1 25 ? -12.039 -30.672 -11.234 1 95.81 25 THR B CA 1
ATOM 2674 C C . THR B 1 25 ? -13.391 -30.016 -11 1 95.81 25 THR B C 1
ATOM 2676 O O . THR B 1 25 ? -14.055 -30.281 -10 1 95.81 25 THR B O 1
ATOM 2679 N N . THR B 1 26 ? -13.82 -29.109 -11.867 1 95.56 26 THR B N 1
ATOM 2680 C CA . THR B 1 26 ? -15.094 -28.438 -11.68 1 95.56 26 THR B CA 1
ATOM 2681 C C . THR B 1 26 ? -16.188 -29.094 -12.5 1 95.56 26 THR B C 1
ATOM 2683 O O . THR B 1 26 ? -15.906 -29.922 -13.375 1 95.56 26 THR B O 1
ATOM 2686 N N . ALA B 1 27 ? -17.422 -28.781 -12.203 1 94.25 27 ALA B N 1
ATOM 2687 C CA . ALA B 1 27 ? -18.609 -29.328 -12.875 1 94.25 27 ALA B CA 1
ATOM 2688 C C . ALA B 1 27 ? -18.609 -28.953 -14.359 1 94.25 27 ALA B C 1
ATOM 2690 O O . ALA B 1 27 ? -17.984 -27.984 -14.758 1 94.25 27 ALA B O 1
ATOM 2691 N N . ALA B 1 28 ? -19.375 -29.688 -15.148 1 93.69 28 ALA B N 1
ATOM 2692 C CA . ALA B 1 28 ? -19.406 -29.547 -16.609 1 93.69 28 ALA B CA 1
ATOM 2693 C C . ALA B 1 28 ? -20.016 -28.203 -17.016 1 93.69 28 ALA B C 1
ATOM 2695 O O . ALA B 1 28 ? -19.781 -27.719 -18.125 1 93.69 28 ALA B O 1
ATOM 2696 N N . ASP B 1 29 ? -20.688 -27.609 -16.172 1 95.12 29 ASP B N 1
ATOM 2697 C CA . ASP B 1 29 ? -21.344 -26.344 -16.516 1 95.12 29 ASP B CA 1
ATOM 2698 C C . ASP B 1 29 ? -20.5 -25.156 -16.078 1 95.12 29 ASP B C 1
ATOM 2700 O O . ASP B 1 29 ? -20.922 -24 -16.188 1 95.12 29 ASP B O 1
ATOM 2704 N N . THR B 1 30 ? -19.297 -25.406 -15.562 1 97.06 30 THR B N 1
ATOM 2705 C CA . THR B 1 30 ? -18.344 -24.344 -15.273 1 97.06 30 THR B CA 1
ATOM 2706 C C . THR B 1 30 ? -17.625 -23.906 -16.547 1 97.06 30 THR B C 1
ATOM 2708 O O . THR B 1 30 ? -17.094 -24.75 -17.281 1 97.06 30 THR B O 1
ATOM 2711 N N . THR B 1 31 ? -17.656 -22.641 -16.859 1 97.5 31 THR B N 1
ATOM 2712 C CA . THR B 1 31 ? -16.953 -22.125 -18.031 1 97.5 31 THR B CA 1
ATOM 2713 C C . THR B 1 31 ? -15.797 -21.219 -17.609 1 97.5 31 THR B C 1
ATOM 2715 O O . THR B 1 31 ? -15.852 -20.578 -16.562 1 97.5 31 THR B O 1
ATOM 2718 N N . LEU B 1 32 ? -14.758 -21.203 -18.453 1 98.31 32 LEU B N 1
ATOM 2719 C CA . LEU B 1 32 ? -13.586 -20.375 -18.203 1 98.31 32 LEU B CA 1
ATOM 2720 C C . LEU B 1 32 ? -13.367 -19.391 -19.344 1 98.31 32 LEU B C 1
ATOM 2722 O O . LEU B 1 32 ? -13.516 -19.75 -20.516 1 98.31 32 LEU B O 1
ATOM 2726 N N . THR B 1 33 ? -13.156 -18.156 -19.031 1 98.44 33 THR B N 1
ATOM 2727 C CA . THR B 1 33 ? -12.516 -17.203 -19.906 1 98.44 33 THR B CA 1
ATOM 2728 C C . THR B 1 33 ? -11.07 -16.969 -19.5 1 98.44 33 THR B C 1
ATOM 2730 O O . THR B 1 33 ? -10.797 -16.578 -18.359 1 98.44 33 THR B O 1
ATOM 2733 N N . ILE B 1 34 ? -10.102 -17.281 -20.422 1 98.69 34 ILE B N 1
ATOM 2734 C CA . ILE B 1 34 ? -8.68 -17.156 -20.109 1 98.69 34 ILE B CA 1
ATOM 2735 C C . ILE B 1 34 ? -8.039 -16.109 -21.031 1 98.69 34 ILE B C 1
ATOM 2737 O O . ILE B 1 34 ? -8.391 -16.016 -22.203 1 98.69 34 ILE B O 1
ATOM 2741 N N . THR B 1 35 ? -7.172 -15.242 -20.453 1 98.81 35 THR B N 1
ATOM 2742 C CA . THR B 1 35 ? -6.578 -14.188 -21.25 1 98.81 35 THR B CA 1
ATOM 2743 C C . THR B 1 35 ? -5.094 -14.039 -20.938 1 98.81 35 THR B C 1
ATOM 2745 O O . THR B 1 35 ? -4.652 -14.367 -19.844 1 98.81 35 THR B O 1
ATOM 2748 N N . ASP B 1 36 ? -4.375 -13.531 -21.875 1 98.5 36 ASP B N 1
ATOM 2749 C CA . ASP B 1 36 ? -2.996 -13.07 -21.766 1 98.5 36 ASP B CA 1
ATOM 2750 C C . ASP B 1 36 ? -2.676 -12.039 -22.844 1 98.5 36 ASP B C 1
ATOM 2752 O O . ASP B 1 36 ? -3.441 -11.867 -23.797 1 98.5 36 ASP B O 1
ATOM 2756 N N . VAL B 1 37 ? -1.519 -11.414 -22.688 1 97.88 37 VAL B N 1
ATOM 2757 C CA . VAL B 1 37 ? -1.263 -10.227 -23.5 1 97.88 37 VAL B CA 1
ATOM 2758 C C . VAL B 1 37 ? -0.641 -10.633 -24.828 1 97.88 37 VAL B C 1
ATOM 2760 O O . VAL B 1 37 ? -0.918 -10.023 -25.859 1 97.88 37 VAL B O 1
ATOM 2763 N N . THR B 1 38 ? 0.196 -11.594 -24.906 1 94.81 38 THR B N 1
ATOM 2764 C CA . THR B 1 38 ? 0.979 -11.906 -26.094 1 94.81 38 THR B CA 1
ATOM 2765 C C . THR B 1 38 ? 0.129 -12.641 -27.125 1 94.81 38 THR B C 1
ATOM 2767 O O . THR B 1 38 ? 0.212 -12.359 -28.312 1 94.81 38 THR B O 1
ATOM 2770 N N . SER B 1 39 ? -0.633 -13.57 -26.719 1 96.31 39 SER B N 1
ATOM 2771 C CA . SER B 1 39 ? -1.535 -14.359 -27.547 1 96.31 39 SER B CA 1
ATOM 2772 C C . SER B 1 39 ? -2.66 -14.969 -26.719 1 96.31 39 SER B C 1
ATOM 2774 O O . SER B 1 39 ? -2.58 -15 -25.484 1 96.31 39 SER B O 1
ATOM 2776 N N . ALA B 1 40 ? -3.717 -15.328 -27.422 1 97.75 40 ALA B N 1
ATOM 2777 C CA . ALA B 1 40 ? -4.723 -16.125 -26.734 1 97.75 40 ALA B CA 1
ATOM 2778 C C . ALA B 1 40 ? -4.098 -17.375 -26.125 1 97.75 40 ALA B C 1
ATOM 2780 O O . ALA B 1 40 ? -3.414 -18.141 -26.812 1 97.75 40 ALA B O 1
ATOM 2781 N N . PRO B 1 41 ? -4.297 -17.594 -24.812 1 97.94 41 PRO B N 1
ATOM 2782 C CA . PRO B 1 41 ? -3.666 -18.766 -24.172 1 97.94 41 PRO B CA 1
ATOM 2783 C C . PRO B 1 41 ? -4.137 -20.094 -24.766 1 97.94 41 PRO B C 1
ATOM 2785 O O . PRO B 1 41 ? -5.316 -20.234 -25.094 1 97.94 41 PRO B O 1
ATOM 2788 N N . GLN B 1 42 ? -3.279 -20.969 -24.875 1 96.31 42 GLN B N 1
ATOM 2789 C CA . GLN B 1 42 ? -3.654 -22.312 -25.328 1 96.31 42 GLN B CA 1
ATOM 2790 C C . GLN B 1 42 ? -4.359 -23.078 -24.203 1 96.31 42 GLN B C 1
ATOM 2792 O O . GLN B 1 42 ? -4.055 -22.891 -23.031 1 96.31 42 GLN B O 1
ATOM 2797 N N . ILE B 1 43 ? -5.262 -23.875 -24.625 1 96.19 43 ILE B N 1
ATOM 2798 C CA . ILE B 1 43 ? -5.824 -24.812 -23.672 1 96.19 43 ILE B CA 1
ATOM 2799 C C . ILE B 1 43 ? -4.812 -25.922 -23.375 1 96.19 43 ILE B C 1
ATOM 2801 O O . ILE B 1 43 ? -4.312 -26.562 -24.297 1 96.19 43 ILE B O 1
ATOM 2805 N N . PRO B 1 44 ? -4.453 -26.047 -22.078 1 94.62 44 PRO B N 1
ATOM 2806 C CA . PRO B 1 44 ? -3.438 -27.062 -21.766 1 94.62 44 PRO B CA 1
ATOM 2807 C C . PRO B 1 44 ? -3.799 -28.438 -22.297 1 94.62 44 PRO B C 1
ATOM 2809 O O . PRO B 1 44 ? -4.969 -28.828 -22.281 1 94.62 44 PRO B O 1
ATOM 2812 N N . ALA B 1 45 ? -2.836 -29.203 -22.703 1 92.25 45 ALA B N 1
ATOM 2813 C CA . ALA B 1 45 ? -3.033 -30.516 -23.312 1 92.25 45 ALA B CA 1
ATOM 2814 C C . ALA B 1 45 ? -3.807 -31.453 -22.391 1 92.25 45 ALA B C 1
ATOM 2816 O O . ALA B 1 45 ? -4.664 -32.219 -22.828 1 92.25 45 ALA B O 1
ATOM 2817 N N . SER B 1 46 ? -3.553 -31.344 -21.156 1 93 46 SER B N 1
ATOM 2818 C CA . SER B 1 46 ? -4.145 -32.25 -20.172 1 93 46 SER B CA 1
ATOM 2819 C C . SER B 1 46 ? -5.625 -31.938 -19.969 1 93 46 SER B C 1
ATOM 2821 O O . SER B 1 46 ? -6.332 -32.688 -19.297 1 93 46 SER B O 1
ATOM 2823 N N . ALA B 1 47 ? -6.137 -30.859 -20.594 1 95.56 47 ALA B N 1
ATOM 2824 C CA . ALA B 1 47 ? -7.539 -30.484 -20.438 1 95.56 47 ALA B CA 1
ATOM 2825 C C . ALA B 1 47 ? -8.195 -30.25 -21.797 1 95.56 47 ALA B C 1
ATOM 2827 O O . ALA B 1 47 ? -9.234 -29.578 -21.875 1 95.56 47 ALA B O 1
ATOM 2828 N N . ARG B 1 48 ? -7.652 -30.781 -22.797 1 94.38 48 ARG B N 1
ATOM 2829 C CA . ARG B 1 48 ? -8.094 -30.531 -24.172 1 94.38 48 ARG B CA 1
ATOM 2830 C C . ARG B 1 48 ? -9.531 -31.016 -24.375 1 94.38 48 ARG B C 1
ATOM 2832 O O . ARG B 1 48 ? -10.266 -30.453 -25.188 1 94.38 48 ARG B O 1
ATOM 2839 N N . GLN B 1 49 ? -9.969 -32.031 -23.656 1 95.31 49 GLN B N 1
ATOM 2840 C CA . GLN B 1 49 ? -11.312 -32.562 -23.797 1 95.31 49 GLN B CA 1
ATOM 2841 C C . GLN B 1 49 ? -12.367 -31.578 -23.344 1 95.31 49 GLN B C 1
ATOM 2843 O O . GLN B 1 49 ? -13.555 -31.734 -23.656 1 95.31 49 GLN B O 1
ATOM 2848 N N . HIS B 1 50 ? -11.93 -30.531 -22.625 1 96.12 50 HIS B N 1
ATOM 2849 C CA . HIS B 1 50 ? -12.867 -29.547 -22.078 1 96.12 50 HIS B CA 1
ATOM 2850 C C . HIS B 1 50 ? -12.852 -28.266 -22.891 1 96.12 50 HIS B C 1
ATOM 2852 O O . HIS B 1 50 ? -13.242 -27.203 -22.391 1 96.12 50 HIS B O 1
ATOM 2858 N N . TYR B 1 51 ? -12.398 -28.266 -24.078 1 94.75 51 TYR B N 1
ATOM 2859 C CA . TYR B 1 51 ? -12.172 -27.094 -24.906 1 94.75 51 TYR B CA 1
ATOM 2860 C C . TYR B 1 51 ? -13.469 -26.297 -25.078 1 94.75 51 TYR B C 1
ATOM 2862 O O . TYR B 1 51 ? -13.438 -25.062 -25.172 1 94.75 51 TYR B O 1
ATOM 2870 N N . SER B 1 52 ? -14.617 -26.938 -25.109 1 96.31 52 SER B N 1
ATOM 2871 C CA . SER B 1 52 ? -15.891 -26.281 -25.344 1 96.31 52 SER B CA 1
ATOM 2872 C C . SER B 1 52 ? -16.281 -25.375 -24.188 1 96.31 52 SER B C 1
ATOM 2874 O O . SER B 1 52 ? -17.172 -24.531 -24.312 1 96.31 52 SER B O 1
ATOM 2876 N N . ARG B 1 53 ? -15.641 -25.562 -23.047 1 97.25 53 ARG B N 1
ATOM 2877 C CA . ARG B 1 53 ? -15.945 -24.797 -21.844 1 97.25 53 ARG B CA 1
ATOM 2878 C C . ARG B 1 53 ? -15.047 -23.562 -21.719 1 97.25 53 ARG B C 1
ATOM 2880 O O . ARG B 1 53 ? -15.164 -22.797 -20.766 1 97.25 53 ARG B O 1
ATOM 2887 N N . VAL B 1 54 ? -14.148 -23.359 -22.734 1 98.19 54 VAL B N 1
ATOM 2888 C CA . VAL B 1 54 ? -13.109 -22.344 -22.578 1 98.19 54 VAL B CA 1
ATOM 2889 C C . VAL B 1 54 ? -13.242 -21.297 -23.672 1 98.19 54 VAL B C 1
ATOM 2891 O O . VAL B 1 54 ? -13.367 -21.641 -24.844 1 98.19 54 VAL B O 1
ATOM 2894 N N . THR B 1 55 ? -13.32 -20.062 -23.344 1 97.94 55 THR B N 1
ATOM 2895 C CA . THR B 1 55 ? -13.086 -18.938 -24.25 1 97.94 55 THR B CA 1
ATOM 2896 C C . THR B 1 55 ? -11.695 -18.359 -24.031 1 97.94 55 THR B C 1
ATOM 2898 O O . THR B 1 55 ? -11.367 -17.891 -22.938 1 97.94 55 THR B O 1
ATOM 2901 N N . SER B 1 56 ? -10.836 -18.438 -25 1 98.44 56 SER B N 1
ATOM 2902 C CA . SER B 1 56 ? -9.461 -17.938 -24.938 1 98.44 56 SER B CA 1
ATOM 2903 C C . SER B 1 56 ? -9.312 -16.625 -25.719 1 98.44 56 SER B C 1
ATOM 2905 O O . SER B 1 56 ? -9.625 -16.578 -26.906 1 98.44 56 SER B O 1
ATOM 2907 N N . ILE B 1 57 ? -8.805 -15.586 -25.047 1 98.19 57 ILE B N 1
ATOM 2908 C CA . ILE B 1 57 ? -8.789 -14.25 -25.641 1 98.19 57 ILE B CA 1
ATOM 2909 C C . ILE B 1 57 ? -7.414 -13.609 -25.438 1 98.19 57 ILE B C 1
ATOM 2911 O O . ILE B 1 57 ? -6.891 -13.602 -24.312 1 98.19 57 ILE B O 1
ATOM 2915 N N . GLN B 1 58 ? -6.766 -13.18 -26.484 1 98.69 58 GLN B N 1
ATOM 2916 C CA . GLN B 1 58 ? -5.641 -12.266 -26.328 1 98.69 58 GLN B CA 1
ATOM 2917 C C . GLN B 1 58 ? -6.105 -10.898 -25.844 1 98.69 58 GLN B C 1
ATOM 2919 O O . GLN B 1 58 ? -6.953 -10.266 -26.469 1 98.69 58 GLN B O 1
ATOM 2924 N N . ALA B 1 59 ? -5.574 -10.406 -24.734 1 98.62 59 ALA B N 1
ATOM 2925 C CA . ALA B 1 59 ? -6.062 -9.164 -24.141 1 98.62 59 ALA B CA 1
ATOM 2926 C C . ALA B 1 59 ? -4.918 -8.359 -23.531 1 98.62 59 ALA B C 1
ATOM 2928 O O . ALA B 1 59 ? -4.184 -8.867 -22.672 1 98.62 59 ALA B O 1
ATOM 2929 N N . ASP B 1 60 ? -4.723 -7.172 -24.016 1 98.75 60 ASP B N 1
ATOM 2930 C CA . ASP B 1 60 ? -3.869 -6.207 -23.328 1 98.75 60 ASP B CA 1
ATOM 2931 C C . ASP B 1 60 ? -4.641 -5.469 -22.234 1 98.75 60 ASP B C 1
ATOM 2933 O O . ASP B 1 60 ? -5.348 -4.5 -22.516 1 98.75 60 ASP B O 1
ATOM 2937 N N . LEU B 1 61 ? -4.445 -5.863 -21.047 1 98.75 61 LEU B N 1
ATOM 2938 C CA . LEU B 1 61 ? -5.262 -5.395 -19.938 1 98.75 61 LEU B CA 1
ATOM 2939 C C . LEU B 1 61 ? -4.848 -3.988 -19.516 1 98.75 61 LEU B C 1
ATOM 2941 O O . LEU B 1 61 ? -5.488 -3.383 -18.641 1 98.75 61 LEU B O 1
ATOM 2945 N N . THR B 1 62 ? -3.762 -3.418 -20.062 1 98.75 62 THR B N 1
ATOM 2946 C CA . THR B 1 62 ? -3.395 -2.033 -19.781 1 98.75 62 THR B CA 1
ATOM 2947 C C . THR B 1 62 ? -4.285 -1.074 -20.578 1 98.75 62 THR B C 1
ATOM 2949 O O . THR B 1 62 ? -4.25 0.138 -20.344 1 98.75 62 THR B O 1
ATOM 2952 N N . VAL B 1 63 ? -5.031 -1.604 -21.484 1 98.75 63 VAL B N 1
ATOM 2953 C CA . VAL B 1 63 ? -5.953 -0.81 -22.297 1 98.75 63 VAL B CA 1
ATOM 2954 C C . VAL B 1 63 ? -7.359 -0.894 -21.703 1 98.75 63 VAL B C 1
ATOM 2956 O O . VAL B 1 63 ? -7.98 -1.958 -21.719 1 98.75 63 VAL B O 1
ATOM 2959 N N . HIS B 1 64 ? -7.906 0.218 -21.281 1 98.5 64 HIS B N 1
ATOM 2960 C CA . HIS B 1 64 ? -9.172 0.254 -20.547 1 98.5 64 HIS B CA 1
ATOM 2961 C C . HIS B 1 64 ? -10.305 -0.328 -21.391 1 98.5 64 HIS B C 1
ATOM 2963 O O . HIS B 1 64 ? -11.148 -1.069 -20.875 1 98.5 64 HIS B O 1
ATOM 2969 N N . SER B 1 65 ? -10.359 -0.037 -22.672 1 98.5 65 SER B N 1
ATOM 2970 C CA . SER B 1 65 ? -11.453 -0.521 -23.516 1 98.5 65 SER B CA 1
ATOM 2971 C C . SER B 1 65 ? -11.43 -2.043 -23.625 1 98.5 65 SER B C 1
ATOM 2973 O O . SER B 1 65 ? -12.477 -2.674 -23.781 1 98.5 65 SER B O 1
ATOM 2975 N N . VAL B 1 66 ? -10.25 -2.662 -23.609 1 98.5 66 VAL B N 1
ATOM 2976 C CA . VAL B 1 66 ? -10.117 -4.113 -23.625 1 98.5 66 VAL B CA 1
ATOM 2977 C C . VAL B 1 66 ? -10.695 -4.699 -22.344 1 98.5 66 VAL B C 1
ATOM 2979 O O . VAL B 1 66 ? -11.469 -5.66 -22.375 1 98.5 66 VAL B O 1
ATOM 2982 N N . VAL B 1 67 ? -10.398 -4.09 -21.203 1 98.56 67 VAL B N 1
ATOM 2983 C CA . VAL B 1 67 ? -10.938 -4.523 -19.906 1 98.56 67 VAL B CA 1
ATOM 2984 C C . VAL B 1 67 ? -12.453 -4.348 -19.891 1 98.56 67 VAL B C 1
ATOM 2986 O O . VAL B 1 67 ? -13.18 -5.223 -19.422 1 98.56 67 VAL B O 1
ATOM 2989 N N . ASP B 1 68 ? -12.914 -3.191 -20.469 1 98 68 ASP B N 1
ATOM 2990 C CA . ASP B 1 68 ? -14.344 -2.918 -20.531 1 98 68 ASP B CA 1
ATOM 2991 C C . ASP B 1 68 ? -15.078 -4.004 -21.312 1 98 68 ASP B C 1
ATOM 2993 O O . ASP B 1 68 ? -16.203 -4.383 -20.953 1 98 68 ASP B O 1
ATOM 2997 N N . SER B 1 69 ? -14.516 -4.484 -22.328 1 96.75 69 SER B N 1
ATOM 2998 C CA . SER B 1 69 ? -15.125 -5.523 -23.156 1 96.75 69 SER B CA 1
ATOM 2999 C C . SER B 1 69 ? -15.125 -6.871 -22.453 1 96.75 69 SER B C 1
ATOM 3001 O O . SER B 1 69 ? -16.078 -7.637 -22.562 1 96.75 69 SER B O 1
ATOM 3003 N N . LEU B 1 70 ? -14.086 -7.184 -21.734 1 97.19 70 LEU B N 1
ATOM 3004 C CA . LEU B 1 70 ? -13.922 -8.453 -21.031 1 97.19 70 LEU B CA 1
ATOM 3005 C C . LEU B 1 70 ? -14.844 -8.516 -19.812 1 97.19 70 LEU B C 1
ATOM 3007 O O . LEU B 1 70 ? -15.352 -9.586 -19.469 1 97.19 70 LEU B O 1
ATOM 3011 N N . ILE B 1 71 ? -15 -7.383 -19.125 1 97.75 71 ILE B N 1
ATOM 3012 C CA . ILE B 1 71 ? -15.766 -7.266 -17.891 1 97.75 71 ILE B CA 1
ATOM 3013 C C . ILE B 1 71 ? -16.906 -6.262 -18.078 1 97.75 71 ILE B C 1
ATOM 3015 O O . ILE B 1 71 ? -16.672 -5.051 -18.062 1 97.75 71 ILE B O 1
ATOM 3019 N N . ASN B 1 72 ? -17.969 -6.676 -18.219 1 94.81 72 ASN B N 1
ATOM 3020 C CA . ASN B 1 72 ? -19.141 -5.844 -18.453 1 94.81 72 ASN B CA 1
ATOM 3021 C C . ASN B 1 72 ? -20.406 -6.488 -17.906 1 94.81 72 ASN B C 1
ATOM 3023 O O . ASN B 1 72 ? -20.406 -7.668 -17.547 1 94.81 72 ASN B O 1
ATOM 3027 N N . PRO B 1 73 ? -21.516 -5.801 -17.781 1 90.44 73 PRO B N 1
ATOM 3028 C CA . PRO B 1 73 ? -22.734 -6.305 -17.141 1 90.44 73 PRO B CA 1
ATOM 3029 C C . PRO B 1 73 ? -23.328 -7.512 -17.859 1 90.44 73 PRO B C 1
ATOM 3031 O O . PRO B 1 73 ? -24.062 -8.297 -17.25 1 90.44 73 PRO B O 1
ATOM 3034 N N . SER B 1 74 ? -23.047 -7.664 -19.047 1 89.81 74 SER B N 1
ATOM 3035 C CA . SER B 1 74 ? -23.625 -8.766 -19.812 1 89.81 74 SER B CA 1
ATOM 3036 C C . SER B 1 74 ? -22.766 -10.023 -19.703 1 89.81 74 SER B C 1
ATOM 3038 O O . SER B 1 74 ? -23.219 -11.117 -20.047 1 89.81 74 SER B O 1
ATOM 3040 N N . SER B 1 75 ? -21.578 -9.914 -19.375 1 83.5 75 SER B N 1
ATOM 3041 C CA . SER B 1 75 ? -20.656 -11.016 -19.125 1 83.5 75 SER B CA 1
ATOM 3042 C C . SER B 1 75 ? -20.266 -11.094 -17.656 1 83.5 75 SER B C 1
ATOM 3044 O O . SER B 1 75 ? -19.25 -10.516 -17.234 1 83.5 75 SER B O 1
ATOM 3046 N N . ARG B 1 76 ? -21.016 -11.844 -17.016 1 88.44 76 ARG B N 1
ATOM 3047 C CA . ARG B 1 76 ? -20.797 -11.859 -15.57 1 88.44 76 ARG B CA 1
ATOM 3048 C C . ARG B 1 76 ? -19.891 -13.016 -15.172 1 88.44 76 ARG B C 1
ATOM 3050 O O . ARG B 1 76 ? -19.984 -14.109 -15.734 1 88.44 76 ARG B O 1
ATOM 3057 N N . TYR B 1 77 ? -18.984 -12.812 -14.328 1 97.5 77 TYR B N 1
ATOM 3058 C CA . TYR B 1 77 ? -18.109 -13.812 -13.727 1 97.5 77 TYR B CA 1
ATOM 3059 C C . TYR B 1 77 ? -18.469 -14.039 -12.266 1 97.5 77 TYR B C 1
ATOM 3061 O O . TYR B 1 77 ? -18.922 -13.117 -11.578 1 97.5 77 TYR B O 1
ATOM 3069 N N . ASP B 1 78 ? -18.344 -15.281 -11.867 1 97.38 78 ASP B N 1
ATOM 3070 C CA . ASP B 1 78 ? -18.516 -15.617 -10.461 1 97.38 78 ASP B CA 1
ATOM 3071 C C . ASP B 1 78 ? -17.203 -15.516 -9.703 1 97.38 78 ASP B C 1
ATOM 3073 O O . ASP B 1 78 ? -17.188 -15.219 -8.5 1 97.38 78 ASP B O 1
ATOM 3077 N N . VAL B 1 79 ? -16.125 -15.828 -10.359 1 98.5 79 VAL B N 1
ATOM 3078 C CA . VAL B 1 79 ? -14.789 -15.781 -9.789 1 98.5 79 VAL B CA 1
ATOM 3079 C C . VAL B 1 79 ? -13.82 -15.172 -10.805 1 98.5 79 VAL B C 1
ATOM 3081 O O . VAL B 1 79 ? -13.891 -15.477 -12 1 98.5 79 VAL B O 1
ATOM 3084 N N . VAL B 1 80 ? -13.008 -14.305 -10.383 1 98.88 80 VAL B N 1
ATOM 3085 C CA . VAL B 1 80 ? -11.953 -13.719 -11.195 1 98.88 80 VAL B CA 1
ATOM 3086 C C . VAL B 1 80 ? -10.594 -13.992 -10.555 1 98.88 80 VAL B C 1
ATOM 3088 O O . VAL B 1 80 ? -10.359 -13.625 -9.398 1 98.88 80 VAL B O 1
ATOM 3091 N N . TYR B 1 81 ? -9.711 -14.688 -11.258 1 98.94 81 TYR B N 1
ATOM 3092 C CA . TYR B 1 81 ? -8.32 -14.867 -10.875 1 98.94 81 TYR B CA 1
ATOM 3093 C C . TYR B 1 81 ? -7.43 -13.844 -11.57 1 98.94 81 TYR B C 1
ATOM 3095 O O . TYR B 1 81 ? -7.418 -13.75 -12.797 1 98.94 81 TYR B O 1
ATOM 3103 N N . ILE B 1 82 ? -6.707 -13.109 -10.812 1 98.94 82 ILE B N 1
ATOM 3104 C CA . ILE B 1 82 ? -5.75 -12.148 -11.359 1 98.94 82 ILE B CA 1
ATOM 3105 C C . ILE B 1 82 ? -4.328 -12.672 -11.164 1 98.94 82 ILE B C 1
ATOM 3107 O O . ILE B 1 82 ? -3.764 -12.562 -10.07 1 98.94 82 ILE B O 1
ATOM 3111 N N . LEU B 1 83 ? -3.74 -13.172 -12.273 1 98.81 83 LEU B N 1
ATOM 3112 C CA . LEU B 1 83 ? -2.422 -13.797 -12.195 1 98.81 83 LEU B CA 1
ATOM 3113 C C . LEU B 1 83 ? -1.411 -13.023 -13.039 1 98.81 83 LEU B C 1
ATOM 3115 O O . LEU B 1 83 ? -0.205 -13.258 -12.938 1 98.81 83 LEU B O 1
ATOM 3119 N N . HIS B 1 84 ? -1.901 -12.109 -13.898 1 98.5 84 HIS B N 1
ATOM 3120 C CA . HIS B 1 84 ? -0.978 -11.406 -14.789 1 98.5 84 HIS B CA 1
ATOM 3121 C C . HIS B 1 84 ? 0 -10.547 -13.992 1 98.5 84 HIS B C 1
ATOM 3123 O O . HIS B 1 84 ? -0.292 -10.148 -12.859 1 98.5 84 HIS B O 1
ATOM 3129 N N . GLY B 1 85 ? 1.127 -10.328 -14.586 1 97.25 85 GLY B N 1
ATOM 3130 C CA . GLY B 1 85 ? 2.074 -9.422 -13.953 1 97.25 85 GLY B CA 1
ATOM 3131 C C . GLY B 1 85 ? 3.451 -9.461 -14.586 1 97.25 85 GLY B C 1
ATOM 3132 O O . GLY B 1 85 ? 3.766 -10.375 -15.344 1 97.25 85 GLY B O 1
ATOM 3133 N N . ILE B 1 86 ? 4.195 -8.422 -14.352 1 96.69 86 ILE B N 1
ATOM 3134 C CA . ILE B 1 86 ? 5.629 -8.344 -14.617 1 96.69 86 ILE B CA 1
ATOM 3135 C C . ILE B 1 86 ? 6.402 -8.648 -13.336 1 96.69 86 ILE B C 1
ATOM 3137 O O . ILE B 1 86 ? 6.184 -8.016 -12.305 1 96.69 86 ILE B O 1
ATOM 3141 N N . MET B 1 87 ? 7.293 -9.656 -13.383 1 94.06 87 MET B N 1
ATOM 3142 C CA . MET B 1 87 ? 8 -10.141 -12.203 1 94.06 87 MET B CA 1
ATOM 3143 C C . MET B 1 87 ? 9.047 -9.125 -11.742 1 94.06 87 MET B C 1
ATOM 3145 O O . MET B 1 87 ? 9.125 -8.023 -12.289 1 94.06 87 MET B O 1
ATOM 3149 N N . SER B 1 88 ? 9.75 -9.445 -10.672 1 93 88 SER B N 1
ATOM 3150 C CA . SER B 1 88 ? 10.57 -8.516 -9.906 1 93 88 SER B CA 1
ATOM 3151 C C . SER B 1 88 ? 11.664 -7.898 -10.773 1 93 88 SER B C 1
ATOM 3153 O O . SER B 1 88 ? 11.75 -6.676 -10.883 1 93 88 SER B O 1
ATOM 3155 N N . SER B 1 89 ? 12.531 -8.773 -11.453 1 92.38 89 SER B N 1
ATOM 3156 C CA . SER B 1 89 ? 13.633 -8.242 -12.25 1 92.38 89 SER B CA 1
ATOM 3157 C C . SER B 1 89 ? 13.125 -7.453 -13.453 1 92.38 89 SER B C 1
ATOM 3159 O O . SER B 1 89 ? 13.734 -6.461 -13.852 1 92.38 89 SER B O 1
ATOM 3161 N N . GLY B 1 90 ? 11.992 -7.93 -14.031 1 93.81 90 GLY B N 1
ATOM 3162 C CA . GLY B 1 90 ? 11.383 -7.203 -15.141 1 93.81 90 GLY B CA 1
ATOM 3163 C C . GLY B 1 90 ? 10.883 -5.824 -14.742 1 93.81 90 GLY B C 1
ATOM 3164 O O . GLY B 1 90 ? 11.086 -4.852 -15.477 1 93.81 90 GLY B O 1
ATOM 3165 N N . SER B 1 91 ? 10.242 -5.715 -13.547 1 95.81 91 SER B N 1
ATOM 3166 C CA . SER B 1 91 ? 9.711 -4.449 -13.047 1 95.81 91 SER B CA 1
ATOM 3167 C C . SER B 1 91 ? 10.836 -3.488 -12.672 1 95.81 91 SER B C 1
ATOM 3169 O O . SER B 1 91 ? 10.68 -2.27 -12.781 1 95.81 91 SER B O 1
ATOM 3171 N N . GLU B 1 92 ? 11.961 -4.066 -12.188 1 94.69 92 GLU B N 1
ATOM 3172 C CA . GLU B 1 92 ? 13.117 -3.23 -11.898 1 94.69 92 GLU B CA 1
ATOM 3173 C C . GLU B 1 92 ? 13.734 -2.67 -13.18 1 94.69 92 GLU B C 1
ATOM 3175 O O . GLU B 1 92 ? 14.141 -1.507 -13.227 1 94.69 92 GLU B O 1
ATOM 3180 N N . ALA B 1 93 ? 13.82 -3.555 -14.172 1 95.62 93 ALA B N 1
ATOM 3181 C CA . ALA B 1 93 ? 14.43 -3.174 -15.445 1 95.62 93 ALA B CA 1
ATOM 3182 C C . ALA B 1 93 ? 13.562 -2.164 -16.188 1 95.62 93 ALA B C 1
ATOM 3184 O O . ALA B 1 93 ? 14.078 -1.297 -16.906 1 95.62 93 ALA B O 1
ATOM 3185 N N . ASN B 1 94 ? 12.32 -2.283 -16.125 1 97.88 94 ASN B N 1
ATOM 3186 C CA . ASN B 1 94 ? 11.344 -1.408 -16.766 1 97.88 94 ASN B CA 1
ATOM 3187 C C . ASN B 1 94 ? 10.234 -0.998 -15.789 1 97.88 94 ASN B C 1
ATOM 3189 O O . ASN B 1 94 ? 9.172 -1.612 -15.766 1 97.88 94 ASN B O 1
ATOM 3193 N N . PHE B 1 95 ? 10.492 0.083 -15.062 1 98.44 95 PHE B N 1
ATOM 3194 C CA . PHE B 1 95 ? 9.617 0.555 -14 1 98.44 95 PHE B CA 1
ATOM 3195 C C . PHE B 1 95 ? 8.227 0.871 -14.539 1 98.44 95 PHE B C 1
ATOM 3197 O O . PHE B 1 95 ? 7.219 0.442 -13.969 1 98.44 95 PHE B O 1
ATOM 3204 N N . ASP B 1 96 ? 8.125 1.593 -15.656 1 98.75 96 ASP B N 1
ATOM 3205 C CA . ASP B 1 96 ? 6.859 2.039 -16.219 1 98.75 96 ASP B CA 1
ATOM 3206 C C . ASP B 1 96 ? 6 0.85 -16.656 1 98.75 96 ASP B C 1
ATOM 3208 O O . ASP B 1 96 ? 4.781 0.861 -16.469 1 98.75 96 ASP B O 1
ATOM 3212 N N . LEU B 1 97 ? 6.664 -0.152 -17.203 1 98.5 97 LEU B N 1
ATOM 3213 C CA . LEU B 1 97 ? 5.934 -1.358 -17.578 1 98.5 97 LEU B CA 1
ATOM 3214 C C . LEU B 1 97 ? 5.371 -2.057 -16.344 1 98.5 97 LEU B C 1
ATOM 3216 O O . LEU B 1 97 ? 4.215 -2.486 -16.344 1 98.5 97 LEU B O 1
ATOM 3220 N N . GLY B 1 98 ? 6.176 -2.207 -15.273 1 98.5 98 GLY B N 1
ATOM 3221 C CA . GLY B 1 98 ? 5.703 -2.775 -14.023 1 98.5 98 GLY B CA 1
ATOM 3222 C C . GLY B 1 98 ? 4.504 -2.041 -13.453 1 98.5 98 GLY B C 1
ATOM 3223 O O . GLY B 1 98 ? 3.502 -2.664 -13.086 1 98.5 98 GLY B O 1
ATOM 3224 N N . MET B 1 99 ? 4.578 -0.698 -13.453 1 98.81 99 MET B N 1
ATOM 3225 C CA . MET B 1 99 ? 3.477 0.116 -12.953 1 98.81 99 MET B CA 1
ATOM 3226 C C . MET B 1 99 ? 2.219 -0.095 -13.789 1 98.81 99 MET B C 1
ATOM 3228 O O . MET B 1 99 ? 1.132 -0.291 -13.242 1 98.81 99 MET B O 1
ATOM 3232 N N . SER B 1 100 ? 2.387 -0.072 -15.055 1 98.81 100 SER B N 1
ATOM 3233 C CA . SER B 1 100 ? 1.261 -0.172 -15.977 1 98.81 100 SER B CA 1
ATOM 3234 C C . SER B 1 100 ? 0.546 -1.511 -15.828 1 98.81 100 SER B C 1
ATOM 3236 O O . SER B 1 100 ? -0.682 -1.558 -15.734 1 98.81 100 SER B O 1
ATOM 3238 N N . VAL B 1 101 ? 1.296 -2.596 -15.789 1 98.81 101 VAL B N 1
ATOM 3239 C CA . VAL B 1 101 ? 0.735 -3.941 -15.852 1 98.81 101 VAL B CA 1
ATOM 3240 C C . VAL B 1 101 ? 0.337 -4.402 -14.453 1 98.81 101 VAL B C 1
ATOM 3242 O O . VAL B 1 101 ? -0.793 -4.848 -14.234 1 98.81 101 VAL B O 1
ATOM 3245 N N . ASN B 1 102 ? 1.218 -4.297 -13.477 1 98.88 102 ASN B N 1
ATOM 3246 C CA . ASN B 1 102 ? 0.978 -4.852 -12.148 1 98.88 102 ASN B CA 1
ATOM 3247 C C . ASN B 1 102 ? -0.005 -3.996 -11.352 1 98.88 102 ASN B C 1
ATOM 3249 O O . ASN B 1 102 ? -0.867 -4.527 -10.648 1 98.88 102 ASN B O 1
ATOM 3253 N N . LEU B 1 103 ? 0.107 -2.664 -11.477 1 98.88 103 LEU B N 1
ATOM 3254 C CA . LEU B 1 103 ? -0.666 -1.795 -10.594 1 98.88 103 LEU B CA 1
ATOM 3255 C C . LEU B 1 103 ? -1.875 -1.219 -11.32 1 98.88 103 LEU B C 1
ATOM 3257 O O . LEU B 1 103 ? -3.018 -1.547 -10.992 1 98.88 103 LEU B O 1
ATOM 3261 N N . PHE B 1 104 ? -1.654 -0.424 -12.375 1 98.81 104 PHE B N 1
ATOM 3262 C CA . PHE B 1 104 ? -2.738 0.359 -12.961 1 98.81 104 PHE B CA 1
ATOM 3263 C C . PHE B 1 104 ? -3.75 -0.546 -13.648 1 98.81 104 PHE B C 1
ATOM 3265 O O . PHE B 1 104 ? -4.957 -0.332 -13.539 1 98.81 104 PHE B O 1
ATOM 3272 N N . ALA B 1 105 ? -3.266 -1.528 -14.406 1 98.94 105 ALA B N 1
ATOM 3273 C CA . ALA B 1 105 ? -4.184 -2.469 -15.039 1 98.94 105 ALA B CA 1
ATOM 3274 C C . ALA B 1 105 ? -5.031 -3.197 -14 1 98.94 105 ALA B C 1
ATOM 3276 O O . ALA B 1 105 ? -6.246 -3.316 -14.156 1 98.94 105 ALA B O 1
ATOM 3277 N N . THR B 1 106 ? -4.395 -3.697 -12.945 1 98.94 106 THR B N 1
ATOM 3278 C CA . THR B 1 106 ? -5.098 -4.441 -11.906 1 98.94 106 THR B CA 1
ATOM 3279 C C . THR B 1 106 ? -6.074 -3.537 -11.164 1 98.94 106 THR B C 1
ATOM 3281 O O . THR B 1 106 ? -7.207 -3.938 -10.883 1 98.94 106 THR B O 1
ATOM 3284 N N . GLN B 1 107 ? -5.625 -2.33 -10.805 1 98.88 107 GLN B N 1
ATOM 3285 C CA . GLN B 1 107 ? -6.516 -1.37 -10.156 1 98.88 107 GLN B CA 1
ATOM 3286 C C . GLN B 1 107 ? -7.754 -1.111 -11.008 1 98.88 107 GLN B C 1
ATOM 3288 O O . GLN B 1 107 ? -8.867 -1.064 -10.484 1 98.88 107 GLN B O 1
ATOM 3293 N N . TYR B 1 108 ? -7.574 -0.904 -12.289 1 98.81 108 TYR B N 1
ATOM 3294 C CA . TYR B 1 108 ? -8.703 -0.649 -13.172 1 98.81 108 TYR B CA 1
ATOM 3295 C C . TYR B 1 108 ? -9.633 -1.856 -13.234 1 98.81 108 TYR B C 1
ATOM 3297 O O . TYR B 1 108 ? -10.859 -1.705 -13.258 1 98.81 108 TYR B O 1
ATOM 3305 N N . ILE B 1 109 ? -9.062 -3.059 -13.289 1 98.88 109 ILE B N 1
ATOM 3306 C CA . ILE B 1 109 ? -9.867 -4.281 -13.273 1 98.88 109 ILE B CA 1
ATOM 3307 C C . ILE B 1 109 ? -10.719 -4.32 -12.008 1 98.88 109 ILE B C 1
ATOM 3309 O O . ILE B 1 109 ? -11.922 -4.574 -12.07 1 98.88 109 ILE B O 1
ATOM 3313 N N . LEU B 1 110 ? -10.133 -4.078 -10.828 1 98.88 110 LEU B N 1
ATOM 3314 C CA . LEU B 1 110 ? -10.867 -4.082 -9.57 1 98.88 110 LEU B CA 1
ATOM 3315 C C . LEU B 1 110 ? -12 -3.064 -9.602 1 98.88 110 LEU B C 1
ATOM 3317 O O . LEU B 1 110 ? -13.117 -3.355 -9.148 1 98.88 110 LEU B O 1
ATOM 3321 N N . ASP B 1 111 ? -11.695 -1.892 -10.141 1 98.56 111 ASP B N 1
ATOM 3322 C CA . ASP B 1 111 ? -12.703 -0.843 -10.227 1 98.56 111 ASP B CA 1
ATOM 3323 C C . ASP B 1 111 ? -13.836 -1.242 -11.164 1 98.56 111 ASP B C 1
ATOM 3325 O O . ASP B 1 111 ? -15.008 -0.989 -10.883 1 98.56 111 ASP B O 1
ATOM 3329 N N . ARG B 1 112 ? -13.453 -1.809 -12.328 1 98.25 112 ARG B N 1
ATOM 3330 C CA . ARG B 1 112 ? -14.438 -2.285 -13.297 1 98.25 112 ARG B CA 1
ATOM 3331 C C . ARG B 1 112 ? -15.344 -3.348 -12.68 1 98.25 112 ARG B C 1
ATOM 3333 O O . ARG B 1 112 ? -16.562 -3.324 -12.875 1 98.25 112 ARG B O 1
ATOM 3340 N N . LEU B 1 113 ? -14.797 -4.254 -11.922 1 98.56 113 LEU B N 1
ATOM 3341 C CA . LEU B 1 113 ? -15.555 -5.305 -11.25 1 98.56 113 LEU B CA 1
ATOM 3342 C C . LEU B 1 113 ? -16.516 -4.711 -10.234 1 98.56 113 LEU B C 1
ATOM 3344 O O . LEU B 1 113 ? -17.703 -5.062 -10.219 1 98.56 113 LEU B O 1
ATOM 3348 N N . ARG B 1 114 ? -16.031 -3.766 -9.383 1 98 114 ARG B N 1
ATOM 3349 C CA . ARG B 1 114 ? -16.875 -3.16 -8.367 1 98 114 ARG B CA 1
ATOM 3350 C C . ARG B 1 114 ? -18.094 -2.492 -9 1 98 114 ARG B C 1
ATOM 3352 O O . ARG B 1 114 ? -19.188 -2.504 -8.422 1 98 114 ARG B O 1
ATOM 3359 N N . LYS B 1 115 ? -17.938 -1.937 -10.203 1 97.25 115 LYS B N 1
ATOM 3360 C CA . LYS B 1 115 ? -18.984 -1.14 -10.836 1 97.25 115 LYS B CA 1
ATOM 3361 C C . LYS B 1 115 ? -19.953 -2.025 -11.609 1 97.25 115 LYS B C 1
ATOM 3363 O O . LYS B 1 115 ? -21.125 -1.677 -11.781 1 97.25 115 LYS B O 1
ATOM 3368 N N . THR B 1 116 ? -19.5 -3.201 -12.062 1 97.44 116 THR B N 1
ATOM 3369 C CA . THR B 1 116 ? -20.312 -3.967 -12.992 1 97.44 116 THR B CA 1
ATOM 3370 C C . THR B 1 116 ? -20.797 -5.262 -12.344 1 97.44 116 THR B C 1
ATOM 3372 O O . THR B 1 116 ? -21.812 -5.836 -12.773 1 97.44 116 THR B O 1
ATOM 3375 N N . MET B 1 117 ? -20.125 -5.773 -11.359 1 96.5 117 MET B N 1
ATOM 3376 C CA . MET B 1 117 ? -20.469 -7.023 -10.695 1 96.5 117 MET B CA 1
ATOM 3377 C C . MET B 1 117 ? -20.094 -6.98 -9.219 1 96.5 117 MET B C 1
ATOM 3379 O O . MET B 1 117 ? -19.234 -7.754 -8.773 1 96.5 117 MET B O 1
ATOM 3383 N N . PRO B 1 118 ? -20.672 -6.059 -8.484 1 96.19 118 PRO B N 1
ATOM 3384 C CA . PRO B 1 118 ? -20.344 -5.926 -7.062 1 96.19 118 PRO B CA 1
ATOM 3385 C C . PRO B 1 118 ? -20.469 -7.242 -6.297 1 96.19 118 PRO B C 1
ATOM 3387 O O . PRO B 1 118 ? -21.391 -8.016 -6.551 1 96.19 118 PRO B O 1
ATOM 3390 N N . GLY B 1 119 ? -19.516 -7.516 -5.453 1 96.69 119 GLY B N 1
ATOM 3391 C CA . GLY B 1 119 ? -19.547 -8.703 -4.621 1 96.69 119 GLY B CA 1
ATOM 3392 C C . GLY B 1 119 ? -18.859 -9.898 -5.258 1 96.69 119 GLY B C 1
ATOM 3393 O O . GLY B 1 119 ? -18.703 -10.945 -4.621 1 96.69 119 GLY B O 1
ATOM 3394 N N . VAL B 1 120 ? -18.422 -9.766 -6.562 1 98.06 120 VAL B N 1
ATOM 3395 C CA . VAL B 1 120 ? -17.75 -10.859 -7.254 1 98.06 120 VAL B CA 1
ATOM 3396 C C . VAL B 1 120 ? -16.531 -11.32 -6.438 1 98.06 120 VAL B C 1
ATOM 3398 O O . VAL B 1 120 ? -15.891 -10.516 -5.758 1 98.06 120 VAL B O 1
ATOM 3401 N N . LYS B 1 121 ? -16.281 -12.609 -6.488 1 98.62 121 LYS B N 1
ATOM 3402 C CA . LYS B 1 121 ? -15.117 -13.18 -5.824 1 98.62 121 LYS B CA 1
ATOM 3403 C C . LYS B 1 121 ? -13.852 -12.953 -6.648 1 98.62 121 LYS B C 1
ATOM 3405 O O . LYS B 1 121 ? -13.828 -13.258 -7.844 1 98.62 121 LYS B O 1
ATOM 3410 N N . VAL B 1 122 ? -12.797 -12.375 -6.023 1 98.94 122 VAL B N 1
ATOM 3411 C CA . VAL B 1 122 ? -11.539 -12.078 -6.707 1 98.94 122 VAL B CA 1
ATOM 3412 C C . VAL B 1 122 ? -10.383 -12.734 -5.969 1 98.94 122 VAL B C 1
ATOM 3414 O O . VAL B 1 122 ? -10.219 -12.547 -4.758 1 98.94 122 VAL B O 1
ATOM 3417 N N . VAL B 1 123 ? -9.641 -13.57 -6.633 1 98.94 123 VAL B N 1
ATOM 3418 C CA . VAL B 1 123 ? -8.398 -14.141 -6.121 1 98.94 123 VAL B CA 1
ATOM 3419 C C . VAL B 1 123 ? -7.203 -13.477 -6.805 1 98.94 123 VAL B C 1
ATOM 3421 O O . VAL B 1 123 ? -6.996 -13.641 -8.008 1 98.94 123 VAL B O 1
ATOM 3424 N N . PHE B 1 124 ? -6.504 -12.75 -6.043 1 98.94 124 PHE B N 1
ATOM 3425 C CA . PHE B 1 124 ? -5.328 -12.039 -6.531 1 98.94 124 PHE B CA 1
ATOM 3426 C C . PHE B 1 124 ? -4.051 -12.781 -6.137 1 98.94 124 PHE B C 1
ATOM 3428 O O . PHE B 1 124 ? -3.785 -12.984 -4.953 1 98.94 124 PHE B O 1
ATOM 3435 N N . ALA B 1 125 ? -3.279 -13.164 -7.152 1 98.88 125 ALA B N 1
ATOM 3436 C CA . ALA B 1 125 ? -1.971 -13.75 -6.879 1 98.88 125 ALA B CA 1
ATOM 3437 C C . ALA B 1 125 ? -0.961 -12.68 -6.473 1 98.88 125 ALA B C 1
ATOM 3439 O O . ALA B 1 125 ? -0.391 -12 -7.328 1 98.88 125 ALA B O 1
ATOM 3440 N N . SER B 1 126 ? -0.797 -12.578 -5.203 1 98.56 126 SER B N 1
ATOM 3441 C CA . SER B 1 126 ? 0.264 -11.727 -4.68 1 98.56 126 SER B CA 1
ATOM 3442 C C . SER B 1 126 ? 1.569 -12.5 -4.527 1 98.56 126 SER B C 1
ATOM 3444 O O . SER B 1 126 ? 1.844 -13.422 -5.293 1 98.56 126 SER B O 1
ATOM 3446 N N . SER B 1 127 ? 2.461 -12.023 -3.715 1 97 127 SER B N 1
ATOM 3447 C CA . SER B 1 127 ? 3.803 -12.586 -3.609 1 97 127 SER B CA 1
ATOM 3448 C C . SER B 1 127 ? 4.398 -12.344 -2.227 1 97 127 SER B C 1
ATOM 3450 O O . SER B 1 127 ? 4.113 -11.32 -1.595 1 97 127 SER B O 1
ATOM 3452 N N . LEU B 1 128 ? 5.246 -13.25 -1.812 1 96.69 128 LEU B N 1
ATOM 3453 C CA . LEU B 1 128 ? 6 -13.016 -0.584 1 96.69 128 LEU B CA 1
ATOM 3454 C C . LEU B 1 128 ? 6.977 -11.859 -0.757 1 96.69 128 LEU B C 1
ATOM 3456 O O . LEU B 1 128 ? 7.555 -11.375 0.219 1 96.69 128 LEU B O 1
ATOM 3460 N N . ALA B 1 129 ? 7.094 -11.312 -1.985 1 95.38 129 ALA B N 1
ATOM 3461 C CA . ALA B 1 129 ? 7.934 -10.156 -2.279 1 95.38 129 ALA B CA 1
ATOM 3462 C C . ALA B 1 129 ? 7.379 -8.898 -1.624 1 95.38 129 ALA B C 1
ATOM 3464 O O . ALA B 1 129 ? 8.023 -7.844 -1.641 1 95.38 129 ALA B O 1
ATOM 3465 N N . VAL B 1 130 ? 6.199 -8.969 -0.989 1 96.88 130 VAL B N 1
ATOM 3466 C CA . VAL B 1 130 ? 5.617 -7.809 -0.316 1 96.88 130 VAL B CA 1
ATOM 3467 C C . VAL B 1 130 ? 6.375 -7.535 0.982 1 96.88 130 VAL B C 1
ATOM 3469 O O . VAL B 1 130 ? 6.227 -6.465 1.578 1 96.88 130 VAL B O 1
ATOM 3472 N N . TYR B 1 131 ? 7.113 -8.531 1.442 1 95.69 131 TYR B N 1
ATOM 3473 C CA . TYR B 1 131 ? 7.918 -8.328 2.645 1 95.69 131 TYR B CA 1
ATOM 3474 C C . TYR B 1 131 ? 9.297 -7.789 2.295 1 95.69 131 TYR B C 1
ATOM 3476 O O . TYR B 1 131 ? 9.742 -7.891 1.147 1 95.69 131 TYR B O 1
ATOM 3484 N N . GLY B 1 132 ? 9.945 -7.137 3.182 1 91.94 132 GLY B N 1
ATOM 3485 C CA . GLY B 1 132 ? 11.32 -6.676 3.066 1 91.94 132 GLY B CA 1
ATOM 3486 C C . GLY B 1 132 ? 12.305 -7.539 3.83 1 91.94 132 GLY B C 1
ATOM 3487 O O . GLY B 1 132 ? 11.945 -8.602 4.336 1 91.94 132 GLY B O 1
ATOM 3488 N N . PRO B 1 133 ? 13.492 -7.145 3.812 1 89.38 133 PRO B N 1
ATOM 3489 C CA . PRO B 1 133 ? 14.508 -7.906 4.539 1 89.38 133 PRO B CA 1
ATOM 3490 C C . PRO B 1 133 ? 14.203 -8.031 6.031 1 89.38 133 PRO B C 1
ATOM 3492 O O . PRO B 1 133 ? 13.625 -7.109 6.621 1 89.38 133 PRO B O 1
ATOM 3495 N N . THR B 1 134 ? 14.523 -9.109 6.602 1 91.25 134 THR B N 1
ATOM 3496 C CA . THR B 1 134 ? 14.336 -9.359 8.023 1 91.25 134 THR B CA 1
ATOM 3497 C C . THR B 1 134 ? 15.648 -9.805 8.672 1 91.25 134 THR B C 1
ATOM 3499 O O . THR B 1 134 ? 16.594 -10.195 7.973 1 91.25 134 THR B O 1
ATOM 3502 N N . ALA B 1 135 ? 15.688 -9.695 9.992 1 90.19 135 ALA B N 1
ATOM 3503 C CA . ALA B 1 135 ? 16.828 -10.25 10.727 1 90.19 135 ALA B CA 1
ATOM 3504 C C . ALA B 1 135 ? 16.922 -11.758 10.531 1 90.19 135 ALA B C 1
ATOM 3506 O O . ALA B 1 135 ? 15.906 -12.43 10.305 1 90.19 135 ALA B O 1
ATOM 3507 N N . PRO B 1 136 ? 18.203 -12.305 10.523 1 89.88 136 PRO B N 1
ATOM 3508 C CA . PRO B 1 136 ? 18.359 -13.758 10.398 1 89.88 136 PRO B CA 1
ATOM 3509 C C . PRO B 1 136 ? 17.5 -14.523 11.398 1 89.88 136 PRO B C 1
ATOM 3511 O O . PRO B 1 136 ? 17.453 -14.18 12.578 1 89.88 136 PRO B O 1
ATOM 3514 N N . GLY B 1 137 ? 16.828 -15.477 10.938 1 93.38 137 GLY B N 1
ATOM 3515 C CA . GLY B 1 137 ? 16.031 -16.344 11.797 1 93.38 137 GLY B CA 1
ATOM 3516 C C . GLY B 1 137 ? 14.633 -15.812 12.047 1 93.38 137 GLY B C 1
ATOM 3517 O O . GLY B 1 137 ? 13.781 -16.531 12.594 1 93.38 137 GLY B O 1
ATOM 3518 N N . PHE B 1 138 ? 14.359 -14.602 11.688 1 94.69 138 PHE B N 1
ATOM 3519 C CA . PHE B 1 138 ? 13.031 -14.031 11.906 1 94.69 138 PHE B CA 1
ATOM 3520 C C . PHE B 1 138 ? 11.969 -14.82 11.164 1 94.69 138 PHE B C 1
ATOM 3522 O O . PHE B 1 138 ? 12.141 -15.141 9.984 1 94.69 138 PHE B O 1
ATOM 3529 N N . VAL B 1 139 ? 10.891 -15.203 11.82 1 97.31 139 VAL B N 1
ATOM 3530 C CA . VAL B 1 139 ? 9.789 -15.938 11.219 1 97.31 139 VAL B CA 1
ATOM 3531 C C . VAL B 1 139 ? 8.656 -14.969 10.875 1 97.31 139 VAL B C 1
ATOM 3533 O O . VAL B 1 139 ? 8.07 -14.344 11.758 1 97.31 139 VAL B O 1
ATOM 3536 N N . ILE B 1 140 ? 8.305 -14.883 9.633 1 97.38 140 ILE B N 1
ATOM 3537 C CA . ILE B 1 140 ? 7.309 -13.93 9.148 1 97.38 140 ILE B CA 1
ATOM 3538 C C . ILE B 1 140 ? 5.914 -14.531 9.289 1 97.38 140 ILE B C 1
ATOM 3540 O O . ILE B 1 140 ? 5.691 -15.695 8.938 1 97.38 140 ILE B O 1
ATOM 3544 N N . THR B 1 141 ? 4.988 -13.812 9.859 1 96.75 141 THR B N 1
ATOM 3545 C CA . THR B 1 141 ? 3.551 -14.039 9.742 1 96.75 141 THR B CA 1
ATOM 3546 C C . THR B 1 141 ? 2.879 -12.867 9.023 1 96.75 141 THR B C 1
ATOM 3548 O O . THR B 1 141 ? 3.527 -11.867 8.719 1 96.75 141 THR B O 1
ATOM 3551 N N . GLU B 1 142 ? 1.595 -12.977 8.797 1 95.5 142 GLU B N 1
ATOM 3552 C CA . GLU B 1 142 ? 0.848 -11.906 8.141 1 95.5 142 GLU B CA 1
ATOM 3553 C C . GLU B 1 142 ? 0.75 -10.672 9.039 1 95.5 142 GLU B C 1
ATOM 3555 O O . GLU B 1 142 ? 0.418 -9.578 8.57 1 95.5 142 GLU B O 1
ATOM 3560 N N . TRP B 1 143 ? 1.198 -10.75 10.344 1 93.19 143 TRP B N 1
ATOM 3561 C CA . TRP B 1 143 ? 0.795 -9.695 11.273 1 93.19 143 TRP B CA 1
ATOM 3562 C C . TRP B 1 143 ? 1.997 -9.164 12.047 1 93.19 143 TRP B C 1
ATOM 3564 O O . TRP B 1 143 ? 1.861 -8.25 12.859 1 93.19 143 TRP B O 1
ATOM 3574 N N . ASN B 1 144 ? 3.186 -9.648 11.789 1 93.12 144 ASN B N 1
ATOM 3575 C CA . ASN B 1 144 ? 4.219 -9.375 12.781 1 93.12 144 ASN B CA 1
ATOM 3576 C C . ASN B 1 144 ? 5.262 -8.398 12.25 1 93.12 144 ASN B C 1
ATOM 3578 O O . ASN B 1 144 ? 6.184 -8.016 12.977 1 93.12 144 ASN B O 1
ATOM 3582 N N . MET B 1 145 ? 5.105 -7.969 11.008 1 92 145 MET B N 1
ATOM 3583 C CA . MET B 1 145 ? 5.98 -6.902 10.531 1 92 145 MET B CA 1
ATOM 3584 C C . MET B 1 145 ? 5.324 -6.129 9.391 1 92 145 MET B C 1
ATOM 3586 O O . MET B 1 145 ? 4.504 -6.68 8.656 1 92 145 MET B O 1
ATOM 3590 N N . PRO B 1 146 ? 5.703 -4.816 9.266 1 92.44 146 PRO B N 1
ATOM 3591 C CA . PRO B 1 146 ? 5.199 -4.066 8.109 1 92.44 146 PRO B CA 1
ATOM 3592 C C . PRO B 1 146 ? 5.734 -4.602 6.781 1 92.44 146 PRO B C 1
ATOM 3594 O O . PRO B 1 146 ? 6.891 -5.02 6.703 1 92.44 146 PRO B O 1
ATOM 3597 N N . GLN B 1 147 ? 4.867 -4.5 5.793 1 91.06 147 GLN B N 1
ATOM 3598 C CA . GLN B 1 147 ? 5.309 -4.82 4.438 1 91.06 147 GLN B CA 1
ATOM 3599 C C . GLN B 1 147 ? 6.094 -3.664 3.826 1 91.06 147 GLN B C 1
ATOM 3601 O O . GLN B 1 147 ? 5.512 -2.65 3.432 1 91.06 147 GLN B O 1
ATOM 3606 N N . MET B 1 148 ? 7.387 -3.77 3.791 1 91.56 148 MET B N 1
ATOM 3607 C CA . MET B 1 148 ? 8.312 -2.795 3.225 1 91.56 148 MET B CA 1
ATOM 3608 C C . MET B 1 148 ? 9.188 -3.436 2.154 1 91.56 148 MET B C 1
ATOM 3610 O O . MET B 1 148 ? 10.406 -3.551 2.328 1 91.56 148 MET B O 1
ATOM 3614 N N . PRO B 1 149 ? 8.57 -3.693 1.001 1 94.12 149 PRO B N 1
ATOM 3615 C CA . PRO B 1 149 ? 9.32 -4.391 -0.042 1 94.12 149 PRO B CA 1
ATOM 3616 C C . PRO B 1 149 ? 10.508 -3.574 -0.559 1 94.12 149 PRO B C 1
ATOM 3618 O O . PRO B 1 149 ? 10.469 -2.342 -0.522 1 94.12 149 PRO B O 1
ATOM 3621 N N . THR B 1 150 ? 11.523 -4.242 -1.048 1 90.31 150 THR B N 1
ATOM 3622 C CA . THR B 1 150 ? 12.695 -3.578 -1.603 1 90.31 150 THR B CA 1
ATOM 3623 C C . THR B 1 150 ? 12.758 -3.768 -3.115 1 90.31 150 THR B C 1
ATOM 3625 O O . THR B 1 150 ? 13.852 -3.83 -3.693 1 90.31 150 THR B O 1
ATOM 3628 N N . SER B 1 151 ? 11.664 -4 -3.754 1 93.75 151 SER B N 1
ATOM 3629 C CA . SER B 1 151 ? 11.523 -4.043 -5.207 1 93.75 151 SER B CA 1
ATOM 3630 C C . SER B 1 151 ? 10.227 -3.373 -5.652 1 93.75 151 SER B C 1
ATOM 3632 O O . SER B 1 151 ? 9.242 -3.373 -4.922 1 93.75 151 SER B O 1
ATOM 3634 N N . SER B 1 152 ? 10.305 -2.812 -6.91 1 97.5 152 SER B N 1
ATOM 3635 C CA . SER B 1 152 ? 9.102 -2.197 -7.453 1 97.5 152 SER B CA 1
ATOM 3636 C C . SER B 1 152 ? 7.973 -3.219 -7.59 1 97.5 152 SER B C 1
ATOM 3638 O O . SER B 1 152 ? 6.812 -2.908 -7.32 1 97.5 152 SER B O 1
ATOM 3640 N N . TYR B 1 153 ? 8.32 -4.438 -7.949 1 97.19 153 TYR B N 1
ATOM 3641 C CA . TYR B 1 153 ? 7.359 -5.531 -8.031 1 97.19 153 TYR B CA 1
ATOM 3642 C C . TYR B 1 153 ? 6.664 -5.75 -6.691 1 97.19 153 TYR B C 1
ATOM 3644 O O . TYR B 1 153 ? 5.434 -5.777 -6.617 1 97.19 153 TYR B O 1
ATOM 3652 N N . GLY B 1 154 ? 7.469 -5.887 -5.598 1 97.19 154 GLY B N 1
ATOM 3653 C CA . GLY B 1 154 ? 6.906 -6.07 -4.27 1 97.19 154 GLY B CA 1
ATOM 3654 C C . GLY B 1 154 ? 5.988 -4.941 -3.846 1 97.19 154 GLY B C 1
ATOM 3655 O O . GLY B 1 154 ? 4.918 -5.18 -3.285 1 97.19 154 GLY B O 1
ATOM 3656 N N . ILE B 1 155 ? 6.383 -3.734 -4.129 1 98.19 155 ILE B N 1
ATOM 3657 C CA . ILE B 1 155 ? 5.59 -2.555 -3.799 1 98.19 155 ILE B CA 1
ATOM 3658 C C . ILE B 1 155 ? 4.277 -2.584 -4.574 1 98.19 155 ILE B C 1
ATOM 3660 O O . ILE B 1 155 ? 3.207 -2.344 -4.008 1 98.19 155 ILE B O 1
ATOM 3664 N N . GLN B 1 156 ? 4.328 -2.861 -5.875 1 98.88 156 GLN B N 1
ATOM 3665 C CA . GLN B 1 156 ? 3.146 -2.893 -6.734 1 98.88 156 GLN B CA 1
ATOM 3666 C C . GLN B 1 156 ? 2.17 -3.977 -6.285 1 98.88 156 GLN B C 1
ATOM 3668 O O . GLN B 1 156 ? 0.959 -3.746 -6.234 1 98.88 156 GLN B O 1
ATOM 3673 N N . LYS B 1 157 ? 2.656 -5.133 -5.883 1 98.69 157 LYS B N 1
ATOM 3674 C CA . LYS B 1 157 ? 1.8 -6.188 -5.344 1 98.69 157 LYS B CA 1
ATOM 3675 C C . LYS B 1 157 ? 1.175 -5.766 -4.02 1 98.69 157 LYS B C 1
ATOM 3677 O O . LYS B 1 157 ? -0.006 -6.016 -3.773 1 98.69 157 LYS B O 1
ATOM 3682 N N . MET B 1 158 ? 1.946 -5.129 -3.166 1 98.5 158 MET B N 1
ATOM 3683 C CA . MET B 1 158 ? 1.435 -4.699 -1.87 1 98.5 158 MET B CA 1
ATOM 3684 C C . MET B 1 158 ? 0.324 -3.666 -2.039 1 98.5 158 MET B C 1
ATOM 3686 O O . MET B 1 158 ? -0.671 -3.693 -1.313 1 98.5 158 MET B O 1
ATOM 3690 N N . ILE B 1 159 ? 0.529 -2.752 -2.963 1 98.81 159 ILE B N 1
ATOM 3691 C CA . ILE B 1 159 ? -0.494 -1.747 -3.229 1 98.81 159 ILE B CA 1
ATOM 3692 C C . ILE B 1 159 ? -1.793 -2.432 -3.648 1 98.81 159 ILE B C 1
ATOM 3694 O O . ILE B 1 159 ? -2.871 -2.08 -3.164 1 98.81 159 ILE B O 1
ATOM 3698 N N . VAL B 1 160 ? -1.706 -3.412 -4.523 1 98.88 160 VAL B N 1
ATOM 3699 C CA . VAL B 1 160 ? -2.902 -4.113 -4.977 1 98.88 160 VAL B CA 1
ATOM 3700 C C . VAL B 1 160 ? -3.553 -4.84 -3.803 1 98.88 160 VAL B C 1
ATOM 3702 O O . VAL B 1 160 ? -4.781 -4.883 -3.693 1 98.88 160 VAL B O 1
ATOM 3705 N N . GLU B 1 161 ? -2.785 -5.43 -2.879 1 98.62 161 GLU B N 1
ATOM 3706 C CA . GLU B 1 161 ? -3.359 -6.055 -1.691 1 98.62 161 GLU B CA 1
ATOM 3707 C C . GLU B 1 161 ? -4.184 -5.055 -0.884 1 98.62 161 GLU B C 1
ATOM 3709 O O . GLU B 1 161 ? -5.266 -5.387 -0.394 1 98.62 161 GLU B O 1
ATOM 3714 N N . LEU B 1 162 ? -3.594 -3.898 -0.716 1 98.44 162 LEU B N 1
ATOM 3715 C CA . LEU B 1 162 ? -4.297 -2.867 0.037 1 98.44 162 LEU B CA 1
ATOM 3716 C C . LEU B 1 162 ? -5.621 -2.516 -0.63 1 98.44 162 LEU B C 1
ATOM 3718 O O . LEU B 1 162 ? -6.641 -2.35 0.048 1 98.44 162 LEU B O 1
ATOM 3722 N N . LEU B 1 163 ? -5.609 -2.424 -1.944 1 98.81 163 LEU B N 1
ATOM 3723 C CA . LEU B 1 163 ? -6.832 -2.141 -2.688 1 98.81 163 LEU B CA 1
ATOM 3724 C C . LEU B 1 163 ? -7.836 -3.281 -2.541 1 98.81 163 LEU B C 1
ATOM 3726 O O . LEU B 1 163 ? -9.023 -3.045 -2.314 1 98.81 163 LEU B O 1
ATOM 3730 N N . VAL B 1 164 ? -7.355 -4.512 -2.68 1 98.75 164 VAL B N 1
ATOM 3731 C CA . VAL B 1 164 ? -8.227 -5.676 -2.525 1 98.75 164 VAL B CA 1
ATOM 3732 C C . VAL B 1 164 ? -8.859 -5.668 -1.137 1 98.75 164 VAL B C 1
ATOM 3734 O O . VAL B 1 164 ? -10.055 -5.934 -0.991 1 98.75 164 VAL B O 1
ATOM 3737 N N . ASN B 1 165 ? -8.117 -5.355 -0.117 1 98 165 ASN B N 1
ATOM 3738 C CA . ASN B 1 165 ? -8.617 -5.281 1.25 1 98 165 ASN B CA 1
ATOM 3739 C C . ASN B 1 165 ? -9.695 -4.207 1.396 1 98 165 ASN B C 1
ATOM 3741 O O . ASN B 1 165 ? -10.75 -4.453 1.978 1 98 165 ASN B O 1
ATOM 3745 N N . ASP B 1 166 ? -9.438 -3.033 0.884 1 98 166 ASP B N 1
ATOM 3746 C CA . ASP B 1 166 ? -10.383 -1.932 1.022 1 98 166 ASP B CA 1
ATOM 3747 C C . ASP B 1 166 ? -11.68 -2.229 0.277 1 98 166 ASP B C 1
ATOM 3749 O O . ASP B 1 166 ? -12.773 -2.025 0.815 1 98 166 ASP B O 1
ATOM 3753 N N . TYR B 1 167 ? -11.523 -2.672 -1.021 1 98.62 167 TYR B N 1
ATOM 3754 C CA . TYR B 1 167 ? -12.703 -2.988 -1.817 1 98.62 167 TYR B CA 1
ATOM 3755 C C . TYR B 1 167 ? -13.539 -4.074 -1.146 1 98.62 167 TYR B C 1
ATOM 3757 O O . TYR B 1 167 ? -14.773 -4.047 -1.216 1 98.62 167 TYR B O 1
ATOM 3765 N N . SER B 1 168 ? -12.875 -5.016 -0.461 1 98.31 168 SER B N 1
ATOM 3766 C CA . SER B 1 168 ? -13.586 -6.078 0.242 1 98.31 168 SER B CA 1
ATOM 3767 C C . SER B 1 168 ? -14.273 -5.547 1.494 1 98.31 168 SER B C 1
ATOM 3769 O O . SER B 1 168 ? -15.43 -5.871 1.756 1 98.31 168 SER B O 1
ATOM 3771 N N . ARG B 1 169 ? -13.562 -4.77 2.242 1 96.06 169 ARG B N 1
ATOM 3772 C CA . ARG B 1 169 ? -14.117 -4.16 3.445 1 96.06 169 ARG B CA 1
ATOM 3773 C C . ARG B 1 169 ? -15.375 -3.359 3.123 1 96.06 169 ARG B C 1
ATOM 3775 O O . ARG B 1 169 ? -16.328 -3.361 3.896 1 96.06 169 ARG B O 1
ATOM 3782 N N . ARG B 1 170 ? -15.375 -2.689 1.968 1 96.94 170 ARG B N 1
ATOM 3783 C CA . ARG B 1 170 ? -16.453 -1.804 1.55 1 96.94 170 ARG B CA 1
ATOM 3784 C C . ARG B 1 170 ? -17.594 -2.592 0.913 1 96.94 170 ARG B C 1
ATOM 3786 O O . ARG B 1 170 ? -18.625 -2.02 0.548 1 96.94 170 ARG B O 1
ATOM 3793 N N . GLY B 1 171 ? -17.406 -3.875 0.72 1 97 171 GLY B N 1
ATOM 3794 C CA . GLY B 1 171 ? -18.438 -4.711 0.122 1 97 171 GLY B CA 1
ATOM 3795 C C . GLY B 1 171 ? -18.484 -4.602 -1.391 1 97 171 GLY B C 1
ATOM 3796 O O . GLY B 1 171 ? -19.438 -5.074 -2.02 1 97 171 GLY B O 1
ATOM 3797 N N . PHE B 1 172 ? -17.453 -3.961 -1.996 1 98.38 172 PHE B N 1
ATOM 3798 C CA . PHE B 1 172 ? -17.391 -3.812 -3.445 1 98.38 172 PHE B CA 1
ATOM 3799 C C . PHE B 1 172 ? -17.047 -5.141 -4.113 1 98.38 172 PHE B C 1
ATOM 3801 O O . PHE B 1 172 ? -17.531 -5.43 -5.211 1 98.38 172 PHE B O 1
ATOM 3808 N N . LEU B 1 173 ? -16.156 -5.91 -3.496 1 98.12 173 LEU B N 1
ATOM 3809 C CA . LEU B 1 173 ? -15.688 -7.223 -3.934 1 98.12 173 LEU B CA 1
ATOM 3810 C C . LEU B 1 173 ? -15.586 -8.188 -2.752 1 98.12 173 LEU B C 1
ATOM 3812 O O . LEU B 1 173 ? -15.617 -7.758 -1.596 1 98.12 173 LEU B O 1
ATOM 3816 N N . ASP B 1 174 ? -15.594 -9.445 -3.098 1 98.62 174 ASP B N 1
ATOM 3817 C CA . ASP B 1 174 ? -15.164 -10.5 -2.18 1 98.62 174 ASP B CA 1
ATOM 3818 C C . ASP B 1 174 ? -13.758 -10.977 -2.525 1 98.62 174 ASP B C 1
ATOM 3820 O O . ASP B 1 174 ? -13.586 -12.008 -3.18 1 98.62 174 ASP B O 1
ATOM 3824 N N . GLY B 1 175 ? -12.742 -10.242 -2.004 1 98.62 175 GLY B N 1
ATOM 3825 C CA . GLY B 1 175 ? -11.375 -10.43 -2.461 1 98.62 175 GLY B CA 1
ATOM 3826 C C . GLY B 1 175 ? -10.539 -11.289 -1.53 1 98.62 175 GLY B C 1
ATOM 3827 O O . GLY B 1 175 ? -10.852 -11.406 -0.342 1 98.62 175 GLY B O 1
ATOM 3828 N N . ARG B 1 176 ? -9.5 -11.922 -1.989 1 98.44 176 ARG B N 1
ATOM 3829 C CA . ARG B 1 176 ? -8.391 -12.523 -1.257 1 98.44 176 ARG B CA 1
ATOM 3830 C C . ARG B 1 176 ? -7.07 -12.32 -1.991 1 98.44 176 ARG B C 1
ATOM 3832 O O . ARG B 1 176 ? -7.023 -12.383 -3.221 1 98.44 176 ARG B O 1
ATOM 3839 N N . ALA B 1 177 ? -6.137 -11.938 -1.311 1 98.69 177 ALA B N 1
ATOM 3840 C CA . ALA B 1 177 ? -4.762 -11.812 -1.787 1 98.69 177 ALA B CA 1
ATOM 3841 C C . ALA B 1 177 ? -3.896 -12.953 -1.271 1 98.69 177 ALA B C 1
ATOM 3843 O O . ALA B 1 177 ? -3.605 -13.031 -0.075 1 98.69 177 ALA B O 1
ATOM 3844 N N . VAL B 1 178 ? -3.465 -13.828 -2.15 1 98.88 178 VAL B N 1
ATOM 3845 C CA . VAL B 1 178 ? -2.674 -14.984 -1.74 1 98.88 178 VAL B CA 1
ATOM 3846 C C . VAL B 1 178 ? -1.207 -14.758 -2.102 1 98.88 178 VAL B C 1
ATOM 3848 O O . VAL B 1 178 ? -0.864 -14.641 -3.279 1 98.88 178 VAL B O 1
ATOM 3851 N N . ARG B 1 179 ? -0.356 -14.664 -1.08 1 98.69 179 ARG B N 1
ATOM 3852 C CA . ARG B 1 179 ? 1.076 -14.445 -1.254 1 98.69 179 ARG B CA 1
ATOM 3853 C C . ARG B 1 179 ? 1.793 -15.75 -1.595 1 98.69 179 ARG B C 1
ATOM 3855 O O . ARG B 1 179 ? 2.023 -16.578 -0.718 1 98.69 179 ARG B O 1
ATOM 3862 N N . LEU B 1 180 ? 2.201 -15.891 -2.848 1 98.5 180 LEU B N 1
ATOM 3863 C CA . LEU B 1 180 ? 2.814 -17.125 -3.334 1 98.5 180 LEU B CA 1
ATOM 3864 C C . LEU B 1 180 ? 4.281 -17.203 -2.926 1 98.5 180 LEU B C 1
ATOM 3866 O O . LEU B 1 180 ? 5.008 -16.203 -3.023 1 98.5 180 LEU B O 1
ATOM 3870 N N . PRO B 1 181 ? 4.742 -18.375 -2.455 1 97.75 181 PRO B N 1
ATOM 3871 C CA . PRO B 1 181 ? 6.184 -18.609 -2.361 1 97.75 181 PRO B CA 1
ATOM 3872 C C . PRO B 1 181 ? 6.859 -18.703 -3.729 1 97.75 181 PRO B C 1
ATOM 3874 O O . PRO B 1 181 ? 6.188 -18.609 -4.758 1 97.75 181 PRO B O 1
ATOM 3877 N N . THR B 1 182 ? 8.156 -18.75 -3.697 1 96.5 182 THR B N 1
ATOM 3878 C CA . THR B 1 182 ? 8.852 -19.078 -4.938 1 96.5 182 THR B CA 1
ATOM 3879 C C . THR B 1 182 ? 8.367 -20.406 -5.496 1 96.5 182 THR B C 1
ATOM 3881 O O . THR B 1 182 ? 8.562 -21.453 -4.875 1 96.5 182 THR B O 1
ATOM 3884 N N . VAL B 1 183 ? 7.68 -20.344 -6.625 1 97.56 183 VAL B N 1
ATOM 3885 C CA . VAL B 1 183 ? 7.148 -21.547 -7.234 1 97.56 183 VAL B CA 1
ATOM 3886 C C . VAL B 1 183 ? 8.266 -22.312 -7.945 1 97.56 183 VAL B C 1
ATOM 3888 O O . VAL B 1 183 ? 8.914 -21.766 -8.844 1 97.56 183 VAL B O 1
ATOM 3891 N N . THR B 1 184 ? 8.539 -23.469 -7.555 1 97.19 184 THR B N 1
ATOM 3892 C CA . THR B 1 184 ? 9.617 -24.312 -8.062 1 97.19 184 THR B CA 1
ATOM 3893 C C . THR B 1 184 ? 9.203 -25.781 -8.055 1 97.19 184 THR B C 1
ATOM 3895 O O . THR B 1 184 ? 8.703 -26.281 -7.047 1 97.19 184 THR B O 1
ATOM 3898 N N . VAL B 1 185 ? 9.289 -26.5 -9.164 1 97.06 185 VAL B N 1
ATOM 3899 C CA . VAL B 1 185 ? 9.984 -26.188 -10.398 1 97.06 185 VAL B CA 1
ATOM 3900 C C . VAL B 1 185 ? 8.992 -25.703 -11.445 1 97.06 185 VAL B C 1
ATOM 3902 O O . VAL B 1 185 ? 8.008 -26.375 -11.75 1 97.06 185 VAL B O 1
ATOM 3905 N N . ARG B 1 186 ? 9.195 -24.594 -11.93 1 94.88 186 ARG B N 1
ATOM 3906 C CA . ARG B 1 186 ? 8.367 -24.062 -13.016 1 94.88 186 ARG B CA 1
ATOM 3907 C C . ARG B 1 186 ? 8.828 -24.609 -14.367 1 94.88 186 ARG B C 1
ATOM 3909 O O . ARG B 1 186 ? 10.008 -24.5 -14.711 1 94.88 186 ARG B O 1
ATOM 3916 N N . ALA B 1 187 ? 7.918 -25.109 -15.117 1 92.5 187 ALA B N 1
ATOM 3917 C CA . ALA B 1 187 ? 8.242 -25.562 -16.469 1 92.5 187 ALA B CA 1
ATOM 3918 C C . ALA B 1 187 ? 8.273 -24.391 -17.438 1 92.5 187 ALA B C 1
ATOM 3920 O O . ALA B 1 187 ? 7.812 -23.281 -17.109 1 92.5 187 ALA B O 1
ATOM 3921 N N . GLY B 1 188 ? 8.805 -24.641 -18.609 1 88 188 GLY B N 1
ATOM 3922 C CA . GLY B 1 188 ? 8.82 -23.625 -19.641 1 88 188 GLY B CA 1
ATOM 3923 C C . GLY B 1 188 ? 10.023 -22.703 -19.547 1 88 188 GLY B C 1
ATOM 3924 O O . GLY B 1 188 ? 11.023 -23.031 -18.922 1 88 188 GLY B O 1
ATOM 3925 N N . ALA B 1 189 ? 9.914 -21.578 -20.219 1 86.62 189 ALA B N 1
ATOM 3926 C CA . ALA B 1 189 ? 11.023 -20.625 -20.266 1 86.62 189 ALA B CA 1
ATOM 3927 C C . ALA B 1 189 ? 11.219 -19.953 -18.906 1 86.62 189 ALA B C 1
ATOM 3929 O O . ALA B 1 189 ? 10.258 -19.734 -18.156 1 86.62 189 ALA B O 1
ATOM 3930 N N . PRO B 1 190 ? 12.422 -19.656 -18.578 1 84.94 190 PRO B N 1
ATOM 3931 C CA . PRO B 1 190 ? 12.68 -18.938 -17.328 1 84.94 190 PRO B CA 1
ATOM 3932 C C . PRO B 1 190 ? 11.938 -17.609 -17.25 1 84.94 190 PRO B C 1
ATOM 3934 O O . PRO B 1 190 ? 11.688 -16.969 -18.266 1 84.94 190 PRO B O 1
ATOM 3937 N N . THR B 1 191 ? 11.531 -17.266 -16.047 1 82.75 191 THR B N 1
ATOM 3938 C CA . THR B 1 191 ? 10.953 -15.945 -15.781 1 82.75 191 THR B CA 1
ATOM 3939 C C . THR B 1 191 ? 12.055 -14.906 -15.562 1 82.75 191 THR B C 1
ATOM 3941 O O . THR B 1 191 ? 13.227 -15.258 -15.453 1 82.75 191 THR B O 1
ATOM 3944 N N . GLN B 1 192 ? 11.742 -13.641 -15.586 1 82.69 192 GLN B N 1
ATOM 3945 C CA . GLN B 1 192 ? 12.656 -12.57 -15.203 1 82.69 192 GLN B CA 1
ATOM 3946 C C . GLN B 1 192 ? 12.539 -12.25 -13.719 1 82.69 192 GLN B C 1
ATOM 3948 O O . GLN B 1 192 ? 12.086 -11.164 -13.344 1 82.69 192 GLN B O 1
ATOM 3953 N N . ALA B 1 193 ? 12.93 -13.156 -12.938 1 85.12 193 ALA B N 1
ATOM 3954 C CA . ALA B 1 193 ? 12.945 -12.992 -11.484 1 85.12 193 ALA B CA 1
ATOM 3955 C C . ALA B 1 193 ? 14.336 -13.281 -10.922 1 85.12 193 ALA B C 1
ATOM 3957 O O . ALA B 1 193 ? 15.094 -14.07 -11.484 1 85.12 193 ALA B O 1
ATOM 3958 N N . ALA B 1 194 ? 14.625 -12.648 -9.812 1 79.94 194 ALA B N 1
ATOM 3959 C CA . ALA B 1 194 ? 15.891 -12.891 -9.125 1 79.94 194 ALA B CA 1
ATOM 3960 C C . ALA B 1 194 ? 15.992 -14.344 -8.656 1 79.94 194 ALA B C 1
ATOM 3962 O O . ALA B 1 194 ? 17.094 -14.898 -8.57 1 79.94 194 ALA B O 1
ATOM 3963 N N . SER B 1 195 ? 14.828 -14.961 -8.492 1 88.56 195 SER B N 1
ATOM 3964 C CA . SER B 1 195 ? 14.789 -16.312 -7.969 1 88.56 195 SER B CA 1
ATOM 3965 C C . SER B 1 195 ? 14.703 -17.344 -9.102 1 88.56 195 SER B C 1
ATOM 3967 O O . SER B 1 195 ? 14.492 -18.531 -8.852 1 88.56 195 SER B O 1
ATOM 3969 N N . SER B 1 196 ? 14.875 -16.875 -10.305 1 91.75 196 SER B N 1
ATOM 3970 C CA . SER B 1 196 ? 14.672 -17.766 -11.445 1 91.75 196 SER B CA 1
ATOM 3971 C C . SER B 1 196 ? 15.648 -18.938 -11.414 1 91.75 196 SER B C 1
ATOM 3973 O O . SER B 1 196 ? 15.344 -20.016 -11.93 1 91.75 196 SER B O 1
ATOM 3975 N N . PHE B 1 197 ? 16.75 -18.797 -10.773 1 95.06 197 PHE B N 1
ATOM 3976 C CA . PHE B 1 197 ? 17.75 -19.859 -10.711 1 95.06 197 PHE B CA 1
ATOM 3977 C C . PHE B 1 197 ? 17.219 -21.047 -9.93 1 95.06 197 PHE B C 1
ATOM 3979 O O . PHE B 1 197 ? 17.672 -22.172 -10.133 1 95.06 197 PHE B O 1
ATOM 3986 N N . ALA B 1 198 ? 16.281 -20.812 -9.016 1 96.38 198 ALA B N 1
ATOM 3987 C CA . ALA B 1 198 ? 15.75 -21.891 -8.18 1 96.38 198 ALA B CA 1
ATOM 3988 C C . ALA B 1 198 ? 15.117 -22.984 -9.023 1 96.38 198 ALA B C 1
ATOM 3990 O O . ALA B 1 198 ? 15.344 -24.172 -8.781 1 96.38 198 ALA B O 1
ATOM 3991 N N . SER B 1 199 ? 14.32 -22.594 -9.969 1 97.69 199 SER B N 1
ATOM 3992 C CA . SER B 1 199 ? 13.812 -23.562 -10.93 1 97.69 199 SER B CA 1
ATOM 3993 C C . SER B 1 199 ? 14.891 -24 -11.906 1 97.69 199 SER B C 1
ATOM 3995 O O . SER B 1 199 ? 14.961 -25.172 -12.289 1 97.69 199 SER B O 1
ATOM 3997 N N . GLY B 1 200 ? 15.727 -23.078 -12.273 1 97.56 200 GLY B N 1
ATOM 3998 C CA . GLY B 1 200 ? 16.719 -23.297 -13.32 1 97.56 200 GLY B CA 1
ATOM 3999 C C . GLY B 1 200 ? 17.703 -24.406 -12.984 1 97.56 200 GLY B C 1
ATOM 4000 O O . GLY B 1 200 ? 18.047 -25.203 -13.852 1 97.56 200 GLY B O 1
ATOM 4001 N N . ILE B 1 201 ? 18.156 -24.484 -11.766 1 98.12 201 ILE B N 1
ATOM 4002 C CA . ILE B 1 201 ? 19.203 -25.422 -11.383 1 98.12 201 ILE B CA 1
ATOM 4003 C C . ILE B 1 201 ? 18.625 -26.828 -11.305 1 98.12 201 ILE B C 1
ATOM 4005 O O . ILE B 1 201 ? 19.359 -27.812 -11.156 1 98.12 201 ILE B O 1
ATOM 4009 N N . LEU B 1 202 ? 17.281 -26.953 -11.398 1 98.44 202 LEU B N 1
ATOM 4010 C CA . LEU B 1 202 ? 16.609 -28.25 -11.484 1 98.44 202 LEU B CA 1
ATOM 4011 C C . LEU B 1 202 ? 16.125 -28.516 -12.898 1 98.44 202 LEU B C 1
ATOM 4013 O O . LEU B 1 202 ? 16.453 -29.547 -13.492 1 98.44 202 LEU B O 1
ATOM 4017 N N . ARG B 1 203 ? 15.445 -27.578 -13.516 1 97.94 203 ARG B N 1
ATOM 4018 C CA . ARG B 1 203 ? 14.758 -27.688 -14.797 1 97.94 203 ARG B CA 1
ATOM 4019 C C . ARG B 1 203 ? 15.742 -27.922 -15.93 1 97.94 203 ARG B C 1
ATOM 4021 O O . ARG B 1 203 ? 15.609 -28.875 -16.688 1 97.94 203 ARG B O 1
ATOM 4028 N N . GLU B 1 204 ? 16.797 -27.094 -16.031 1 97.94 204 GLU B N 1
ATOM 4029 C CA . GLU B 1 204 ? 17.719 -27.172 -17.156 1 97.94 204 GLU B CA 1
ATOM 4030 C C . GLU B 1 204 ? 18.516 -28.469 -17.141 1 97.94 204 GLU B C 1
ATOM 4032 O O . GLU B 1 204 ? 18.531 -29.219 -18.125 1 97.94 204 GLU B O 1
ATOM 4037 N N . PRO B 1 205 ? 19.125 -28.828 -15.961 1 98.25 205 PRO B N 1
ATOM 4038 C CA . PRO B 1 205 ? 19.922 -30.062 -15.945 1 98.25 205 PRO B CA 1
ATOM 4039 C C . PRO B 1 205 ? 19.078 -31.297 -16.203 1 98.25 205 PRO B C 1
ATOM 4041 O O . PRO B 1 205 ? 19.516 -32.219 -16.891 1 98.25 205 PRO B O 1
ATOM 4044 N N . LEU B 1 206 ? 17.859 -31.375 -15.664 1 98.25 206 LEU B N 1
ATOM 4045 C CA . LEU B 1 206 ? 17 -32.531 -15.898 1 98.25 206 LEU B CA 1
ATOM 4046 C C . LEU B 1 206 ? 16.672 -32.656 -17.391 1 98.25 206 LEU B C 1
ATOM 4048 O O . LEU B 1 206 ? 16.391 -33.781 -17.859 1 98.25 206 LEU B O 1
ATOM 4052 N N . ASN B 1 207 ? 16.734 -31.578 -18.125 1 97.31 207 ASN B N 1
ATOM 4053 C CA . ASN B 1 207 ? 16.5 -31.594 -19.562 1 97.31 207 ASN B CA 1
ATOM 4054 C C . ASN B 1 207 ? 17.812 -31.672 -20.344 1 97.31 207 ASN B C 1
ATOM 4056 O O . ASN B 1 207 ? 17.828 -31.469 -21.562 1 97.31 207 ASN B O 1
ATOM 4060 N N . GLY B 1 208 ? 18.891 -31.828 -19.641 1 97.06 208 GLY B N 1
ATOM 4061 C CA . GLY B 1 208 ? 20.172 -32.062 -20.281 1 97.06 208 GLY B CA 1
ATOM 4062 C C . GLY B 1 208 ? 20.875 -30.766 -20.656 1 97.06 208 GLY B C 1
ATOM 4063 O O . GLY B 1 208 ? 21.766 -30.766 -21.516 1 97.06 208 GLY B O 1
ATOM 4064 N N . ILE B 1 209 ? 20.438 -29.672 -20.141 1 97.31 209 ILE B N 1
ATOM 4065 C CA . ILE B 1 209 ? 20.969 -28.344 -20.438 1 97.31 209 ILE B CA 1
ATOM 4066 C C . ILE B 1 209 ? 21.719 -27.812 -19.234 1 97.31 209 ILE B C 1
ATOM 4068 O O . ILE B 1 209 ? 21.297 -27.984 -18.094 1 97.31 209 ILE B O 1
ATOM 4072 N N . LYS B 1 210 ? 22.812 -27.094 -19.391 1 98.06 210 LYS B N 1
ATOM 4073 C CA . LYS B 1 210 ? 23.594 -26.5 -18.312 1 98.06 210 LYS B CA 1
ATOM 4074 C C . LYS B 1 210 ? 22.828 -25.359 -17.641 1 98.06 210 LYS B C 1
ATOM 4076 O O . LYS B 1 210 ? 22.016 -24.688 -18.281 1 98.06 210 LYS B O 1
ATOM 4081 N N . SER B 1 211 ? 23.078 -25.203 -16.391 1 97.62 211 SER B N 1
ATOM 4082 C CA . SER B 1 211 ? 22.5 -24.109 -15.617 1 97.62 211 SER B CA 1
ATOM 4083 C C . SER B 1 211 ? 23.516 -23.484 -14.68 1 97.62 211 SER B C 1
ATOM 4085 O O . SER B 1 211 ? 24.531 -24.109 -14.336 1 97.62 211 SER B O 1
ATOM 4087 N N . VAL B 1 212 ? 23.266 -22.25 -14.352 1 97.25 212 VAL B N 1
ATOM 4088 C CA . VAL B 1 212 ? 24.172 -21.516 -13.484 1 97.25 212 VAL B CA 1
ATOM 4089 C C . VAL B 1 212 ? 23.562 -21.359 -12.094 1 97.25 212 VAL B C 1
ATOM 4091 O O . VAL B 1 212 ? 22.391 -21.016 -11.969 1 97.25 212 VAL B O 1
ATOM 4094 N N . LEU B 1 213 ? 24.312 -21.609 -11.055 1 98.06 213 LEU B N 1
ATOM 4095 C CA . LEU B 1 213 ? 23.969 -21.328 -9.664 1 98.06 213 LEU B CA 1
ATOM 4096 C C . LEU B 1 213 ? 24.672 -20.047 -9.18 1 98.06 213 LEU B C 1
ATOM 4098 O O . LEU B 1 213 ? 25.875 -20.062 -8.922 1 98.06 213 LEU B O 1
ATOM 4102 N N . PRO B 1 214 ? 23.922 -19.016 -9.031 1 97.19 214 PRO B N 1
ATOM 4103 C CA . PRO B 1 214 ? 24.547 -17.719 -8.758 1 97.19 214 PRO B CA 1
ATOM 4104 C C . PRO B 1 214 ? 24.688 -17.438 -7.27 1 97.19 214 PRO B C 1
ATOM 4106 O O . PRO B 1 214 ? 25.219 -16.391 -6.883 1 97.19 214 PRO B O 1
ATOM 4109 N N . VAL B 1 215 ? 24.188 -18.312 -6.402 1 97.38 215 VAL B N 1
ATOM 4110 C CA . VAL B 1 215 ? 24.188 -18.062 -4.965 1 97.38 215 VAL B CA 1
ATOM 4111 C C . VAL B 1 215 ? 24.922 -19.203 -4.25 1 97.38 215 VAL B C 1
ATOM 4113 O O . VAL B 1 215 ? 25.266 -20.203 -4.871 1 97.38 215 VAL B O 1
ATOM 4116 N N . LYS B 1 216 ? 25.25 -19.031 -2.975 1 96.25 216 LYS B N 1
ATOM 4117 C CA . LYS B 1 216 ? 25.938 -20.047 -2.188 1 96.25 216 LYS B CA 1
ATOM 4118 C C . LYS B 1 216 ? 25.016 -21.25 -1.919 1 96.25 216 LYS B C 1
ATOM 4120 O O . LYS B 1 216 ? 23.797 -21.078 -1.827 1 96.25 216 LYS B O 1
ATOM 4125 N N . LYS B 1 217 ? 25.562 -22.375 -1.703 1 97.38 217 LYS B N 1
ATOM 4126 C CA . LYS B 1 217 ? 24.812 -23.609 -1.507 1 97.38 217 LYS B CA 1
ATOM 4127 C C . LYS B 1 217 ? 24.062 -23.594 -0.174 1 97.38 217 LYS B C 1
ATOM 4129 O O . LYS B 1 217 ? 23.078 -24.312 0 1 97.38 217 LYS B O 1
ATOM 4134 N N . GLU B 1 218 ? 24.562 -22.812 0.719 1 96.62 218 GLU B N 1
ATOM 4135 C CA . GLU B 1 218 ? 23.922 -22.734 2.035 1 96.62 218 GLU B CA 1
ATOM 4136 C C . GLU B 1 218 ? 22.703 -21.812 2.012 1 96.62 218 GLU B C 1
ATOM 4138 O O . GLU B 1 218 ? 21.938 -21.781 2.969 1 96.62 218 GLU B O 1
ATOM 4143 N N . THR B 1 219 ? 22.547 -21.078 0.896 1 96.31 219 THR B N 1
ATOM 4144 C CA . THR B 1 219 ? 21.391 -20.203 0.765 1 96.31 219 THR B CA 1
ATOM 4145 C C . THR B 1 219 ? 20.094 -20.984 0.966 1 96.31 219 THR B C 1
ATOM 4147 O O . THR B 1 219 ? 19.938 -22.078 0.431 1 96.31 219 THR B O 1
ATOM 4150 N N . GLU B 1 220 ? 19.25 -20.406 1.792 1 97 220 GLU B N 1
ATOM 4151 C CA . GLU B 1 220 ? 17.938 -21.016 2.035 1 97 220 GLU B CA 1
ATOM 4152 C C . GLU B 1 220 ? 16.828 -20.234 1.341 1 97 220 GLU B C 1
ATOM 4154 O O . GLU B 1 220 ? 16.875 -19 1.281 1 97 220 GLU B O 1
ATOM 4159 N N . LEU B 1 221 ? 15.867 -20.922 0.793 1 96.94 221 LEU B N 1
ATOM 4160 C CA . LEU B 1 221 ? 14.711 -20.359 0.099 1 96.94 221 LEU B CA 1
ATOM 4161 C C . LEU B 1 221 ? 13.406 -20.906 0.677 1 96.94 221 LEU B C 1
ATOM 4163 O O . LEU B 1 221 ? 13.375 -22.016 1.208 1 96.94 221 LEU B O 1
ATOM 4167 N N . TRP B 1 222 ? 12.453 -20.141 0.729 1 97.94 222 TRP B N 1
ATOM 4168 C CA . TRP B 1 222 ? 11.078 -20.578 0.924 1 97.94 222 TRP B CA 1
ATOM 4169 C C . TRP B 1 222 ? 10.391 -20.828 -0.414 1 97.94 222 TRP B C 1
ATOM 4171 O O . TRP B 1 222 ? 10.172 -19.906 -1.193 1 97.94 222 TRP B O 1
ATOM 4181 N N . ILE B 1 223 ? 10.055 -22.094 -0.695 1 98.25 223 ILE B N 1
ATOM 4182 C CA . ILE B 1 223 ? 9.539 -22.438 -2.014 1 98.25 223 ILE B CA 1
ATOM 4183 C C . ILE B 1 223 ? 8.219 -23.188 -1.869 1 98.25 223 ILE B C 1
ATOM 4185 O O . ILE B 1 223 ? 7.82 -23.562 -0.76 1 98.25 223 ILE B O 1
ATOM 4189 N N . CYS B 1 224 ? 7.52 -23.359 -2.977 1 98.69 224 CYS B N 1
ATOM 4190 C CA . CYS B 1 224 ? 6.324 -24.188 -3.051 1 98.69 224 CYS B CA 1
ATOM 4191 C C . CYS B 1 224 ? 6.207 -24.859 -4.418 1 98.69 224 CYS B C 1
ATOM 4193 O O . CYS B 1 224 ? 6.531 -24.25 -5.438 1 98.69 224 CYS B O 1
ATOM 4195 N N . SER B 1 225 ? 5.797 -26.125 -4.445 1 98.56 225 SER B N 1
ATOM 4196 C CA . SER B 1 225 ? 5.566 -26.812 -5.707 1 98.56 225 SER B CA 1
ATOM 4197 C C . SER B 1 225 ? 4.418 -26.188 -6.488 1 98.56 225 SER B C 1
ATOM 4199 O O . SER B 1 225 ? 3.467 -25.672 -5.895 1 98.56 225 SER B O 1
ATOM 4201 N N . PRO B 1 226 ? 4.523 -26.188 -7.82 1 97.5 226 PRO B N 1
ATOM 4202 C CA . PRO B 1 226 ? 3.393 -25.672 -8.594 1 97.5 226 PRO B CA 1
ATOM 4203 C C . PRO B 1 226 ? 2.096 -26.422 -8.328 1 97.5 226 PRO B C 1
ATOM 4205 O O . PRO B 1 226 ? 1.008 -25.859 -8.43 1 97.5 226 PRO B O 1
ATOM 4208 N N . TYR B 1 227 ? 2.186 -27.672 -7.93 1 98 227 TYR B N 1
ATOM 4209 C CA . TYR B 1 227 ? 1.024 -28.516 -7.656 1 98 227 TYR B CA 1
ATOM 4210 C C . TYR B 1 227 ? 0.246 -28 -6.453 1 98 227 TYR B C 1
ATOM 4212 O O . TYR B 1 227 ? -0.98 -27.875 -6.504 1 98 227 TYR B O 1
ATOM 4220 N N . THR B 1 228 ? 0.97 -27.719 -5.445 1 98.69 228 THR B N 1
ATOM 4221 C CA . THR B 1 228 ? 0.337 -27.203 -4.234 1 98.69 228 THR B CA 1
ATOM 4222 C C . THR B 1 228 ? -0.148 -25.781 -4.441 1 98.69 228 THR B C 1
ATOM 4224 O O . THR B 1 228 ? -1.195 -25.391 -3.922 1 98.69 228 THR B O 1
ATOM 4227 N N . VAL B 1 229 ? 0.614 -24.953 -5.184 1 98.62 229 VAL B N 1
ATOM 4228 C CA . VAL B 1 229 ? 0.189 -23.594 -5.48 1 98.62 229 VAL B CA 1
ATOM 4229 C C . VAL B 1 229 ? -1.169 -23.609 -6.176 1 98.62 229 VAL B C 1
ATOM 4231 O O . VAL B 1 229 ? -2.084 -22.875 -5.793 1 98.62 229 VAL B O 1
ATOM 4234 N N . VAL B 1 230 ? -1.325 -24.453 -7.164 1 98.69 230 VAL B N 1
ATOM 4235 C CA . VAL B 1 230 ? -2.564 -24.547 -7.934 1 98.69 230 VAL B CA 1
ATOM 4236 C C . VAL B 1 230 ? -3.695 -25.031 -7.035 1 98.69 230 VAL B C 1
ATOM 4238 O O . VAL B 1 230 ? -4.801 -24.484 -7.059 1 98.69 230 VAL B O 1
ATOM 4241 N N . LYS B 1 231 ? -3.395 -26.062 -6.27 1 98.62 231 LYS B N 1
ATOM 4242 C CA . LYS B 1 231 ? -4.379 -26.578 -5.316 1 98.62 231 LYS B CA 1
ATOM 4243 C C . LYS B 1 231 ? -4.863 -25.469 -4.387 1 98.62 231 LYS B C 1
ATOM 4245 O O . LYS B 1 231 ? -6.062 -25.359 -4.125 1 98.62 231 LYS B O 1
ATOM 4250 N N . ASN B 1 232 ? -3.977 -24.688 -3.896 1 98.88 232 ASN B N 1
ATOM 4251 C CA . ASN B 1 232 ? -4.309 -23.641 -2.943 1 98.88 232 ASN B CA 1
ATOM 4252 C C . ASN B 1 232 ? -4.98 -22.453 -3.629 1 98.88 232 ASN B C 1
ATOM 4254 O O . ASN B 1 232 ? -5.82 -21.766 -3.031 1 98.88 232 ASN B O 1
ATOM 4258 N N . LEU B 1 233 ? -4.633 -22.156 -4.91 1 98.88 233 LEU B N 1
ATOM 4259 C CA . LEU B 1 233 ? -5.371 -21.141 -5.664 1 98.88 233 LEU B CA 1
ATOM 4260 C C . LEU B 1 233 ? -6.832 -21.547 -5.82 1 98.88 233 LEU B C 1
ATOM 4262 O O . LEU B 1 233 ? -7.727 -20.703 -5.691 1 98.88 233 LEU B O 1
ATOM 4266 N N . ILE B 1 234 ? -7.094 -22.797 -6.09 1 98.69 234 ILE B N 1
ATOM 4267 C CA . ILE B 1 234 ? -8.469 -23.281 -6.215 1 98.69 234 ILE B CA 1
ATOM 4268 C C . ILE B 1 234 ? -9.172 -23.188 -4.863 1 98.69 234 ILE B C 1
ATOM 4270 O O . ILE B 1 234 ? -10.312 -22.75 -4.777 1 98.69 234 ILE B O 1
ATOM 4274 N N . HIS B 1 235 ? -8.492 -23.547 -3.795 1 98.75 235 HIS B N 1
ATOM 4275 C CA . HIS B 1 235 ? -9.078 -23.484 -2.459 1 98.75 235 HIS B CA 1
ATOM 4276 C C . HIS B 1 235 ? -9.422 -22.047 -2.072 1 98.75 235 HIS B C 1
ATOM 4278 O O . HIS B 1 235 ? -10.414 -21.812 -1.385 1 98.75 235 HIS B O 1
ATOM 4284 N N . ALA B 1 236 ? -8.633 -21.125 -2.52 1 98.75 236 ALA B N 1
ATOM 4285 C CA . ALA B 1 236 ? -8.805 -19.719 -2.156 1 98.75 236 ALA B CA 1
ATOM 4286 C C . ALA B 1 236 ? -10.219 -19.234 -2.473 1 98.75 236 ALA B C 1
ATOM 4288 O O . ALA B 1 236 ? -10.836 -18.531 -1.666 1 98.75 236 ALA B O 1
ATOM 4289 N N . LYS B 1 237 ? -10.758 -19.609 -3.635 1 97.62 237 LYS B N 1
ATOM 4290 C CA . LYS B 1 237 ? -12.086 -19.125 -4.016 1 97.62 237 LYS B CA 1
ATOM 4291 C C . LYS B 1 237 ? -13.172 -19.734 -3.133 1 97.62 237 LYS B C 1
ATOM 4293 O O . LYS B 1 237 ? -14.305 -19.25 -3.113 1 97.62 237 LYS B O 1
ATOM 4298 N N . ASN B 1 238 ? -12.836 -20.828 -2.43 1 97.31 238 ASN B N 1
ATOM 4299 C CA . ASN B 1 238 ? -13.828 -21.531 -1.639 1 97.31 238 ASN B CA 1
ATOM 4300 C C . ASN B 1 238 ? -13.844 -21.062 -0.19 1 97.31 238 ASN B C 1
ATOM 4302 O O . ASN B 1 238 ? -14.773 -21.359 0.56 1 97.31 238 ASN B O 1
ATOM 4306 N N . VAL B 1 239 ? -12.766 -20.391 0.275 1 98.38 239 VAL B N 1
ATOM 4307 C CA . VAL B 1 239 ? -12.711 -19.875 1.642 1 98.38 239 VAL B CA 1
ATOM 4308 C C . VAL B 1 239 ? -13.844 -18.891 1.869 1 98.38 239 VAL B C 1
ATOM 4310 O O . VAL B 1 239 ? -14.062 -17.984 1.058 1 98.38 239 VAL B O 1
ATOM 4313 N N . LEU B 1 240 ? -14.594 -19 2.93 1 97.75 240 LEU B N 1
ATOM 4314 C CA . LEU B 1 240 ? -15.672 -18.078 3.252 1 97.75 240 LEU B CA 1
ATOM 4315 C C . LEU B 1 240 ? -15.133 -16.703 3.584 1 97.75 240 LEU B C 1
ATOM 4317 O O . LEU B 1 240 ? -14.109 -16.578 4.266 1 97.75 240 LEU B O 1
ATOM 4321 N N . LYS B 1 241 ? -15.805 -15.719 3.074 1 96.69 241 LYS B N 1
ATOM 4322 C CA . LYS B 1 241 ? -15.32 -14.352 3.26 1 96.69 241 LYS B CA 1
ATOM 4323 C C . LYS B 1 241 ? -15.227 -14 4.742 1 96.69 241 LYS B C 1
ATOM 4325 O O . LYS B 1 241 ? -14.328 -13.266 5.152 1 96.69 241 LYS B O 1
ATOM 4330 N N . GLU B 1 242 ? -16.109 -14.586 5.594 1 96.12 242 GLU B N 1
ATOM 4331 C CA . GLU B 1 242 ? -16.156 -14.281 7.023 1 96.12 242 GLU B CA 1
ATOM 4332 C C . GLU B 1 242 ? -14.945 -14.852 7.75 1 96.12 242 GLU B C 1
ATOM 4334 O O . GLU B 1 242 ? -14.641 -14.43 8.867 1 96.12 242 GLU B O 1
ATOM 4339 N N . ALA B 1 243 ? -14.344 -15.781 7.102 1 97.44 243 ALA B N 1
ATOM 4340 C CA . ALA B 1 243 ? -13.195 -16.422 7.75 1 97.44 243 ALA B CA 1
ATOM 4341 C C . ALA B 1 243 ? -11.977 -15.508 7.742 1 97.44 243 ALA B C 1
ATOM 4343 O O . ALA B 1 243 ? -11.031 -15.719 8.508 1 97.44 243 ALA B O 1
ATOM 4344 N N . PHE B 1 244 ? -12.219 -14.547 6.75 1 93 244 PHE B N 1
ATOM 4345 C CA . PHE B 1 244 ? -11.102 -13.617 6.652 1 93 244 PHE B CA 1
ATOM 4346 C C . PHE B 1 244 ? -11.203 -12.539 7.719 1 93 244 PHE B C 1
ATOM 4348 O O . PHE B 1 244 ? -12.305 -12.07 8.039 1 93 244 PHE B O 1
ATOM 4355 N N . GLY B 1 245 ? -10.875 -12.375 8.781 1 87.44 245 GLY B N 1
ATOM 4356 C CA . GLY B 1 245 ? -10.812 -11.273 9.734 1 87.44 245 GLY B CA 1
ATOM 4357 C C . GLY B 1 245 ? -10.617 -9.922 9.078 1 87.44 245 GLY B C 1
ATOM 4358 O O . GLY B 1 245 ? -11.336 -9.57 8.141 1 87.44 245 GLY B O 1
ATOM 4359 N N . ASP B 1 246 ? -9.688 -9.156 9.469 1 85.19 246 ASP B N 1
ATOM 4360 C CA . ASP B 1 246 ? -9.492 -7.777 9.039 1 85.19 246 ASP B CA 1
ATOM 4361 C C . ASP B 1 246 ? -8.609 -7.703 7.801 1 85.19 246 ASP B C 1
ATOM 4363 O O . ASP B 1 246 ? -8.508 -6.656 7.16 1 85.19 246 ASP B O 1
ATOM 4367 N N . SER B 1 247 ? -8.016 -8.773 7.438 1 94.25 247 SER B N 1
ATOM 4368 C CA . SER B 1 247 ? -7.125 -8.789 6.281 1 94.25 247 SER B CA 1
ATOM 4369 C C . SER B 1 247 ? -7.488 -9.922 5.32 1 94.25 247 SER B C 1
ATOM 4371 O O . SER B 1 247 ? -7.809 -11.031 5.75 1 94.25 247 SER B O 1
ATOM 4373 N N . ARG B 1 248 ? -7.449 -9.609 4.078 1 97.69 248 ARG B N 1
ATOM 4374 C CA . ARG B 1 248 ? -7.742 -10.578 3.029 1 97.69 248 ARG B CA 1
ATOM 4375 C C . ARG B 1 248 ? -6.473 -11.289 2.568 1 97.69 248 ARG B C 1
ATOM 4377 O O . ARG B 1 248 ? -6.516 -12.117 1.658 1 97.69 248 ARG B O 1
ATOM 4384 N N . SER B 1 249 ? -5.309 -11 3.176 1 97.62 249 SER B N 1
ATOM 4385 C CA . SER B 1 249 ? -4.02 -11.516 2.725 1 97.62 249 SER B CA 1
ATOM 4386 C C . SER B 1 249 ? -3.662 -12.812 3.441 1 97.62 249 SER B C 1
ATOM 4388 O O . SER B 1 249 ? -3.918 -12.961 4.641 1 97.62 249 SER B O 1
ATOM 4390 N N . VAL B 1 250 ? -3.07 -13.742 2.738 1 98.5 250 VAL B N 1
ATOM 4391 C CA . VAL B 1 250 ? -2.633 -15.023 3.295 1 98.5 250 VAL B CA 1
ATOM 4392 C C . VAL B 1 250 ? -1.27 -15.398 2.721 1 98.5 250 VAL B C 1
ATOM 4394 O O . VAL B 1 250 ? -1.089 -15.422 1.5 1 98.5 250 VAL B O 1
ATOM 4397 N N . ASN B 1 251 ? -0.265 -15.633 3.631 1 98.44 251 ASN B N 1
ATOM 4398 C CA . ASN B 1 251 ? 0.933 -16.328 3.184 1 98.44 251 ASN B CA 1
ATOM 4399 C C . ASN B 1 251 ? 0.629 -17.781 2.828 1 98.44 251 ASN B C 1
ATOM 4401 O O . ASN B 1 251 ? 0.357 -18.609 3.709 1 98.44 251 ASN B O 1
ATOM 4405 N N . LEU B 1 252 ? 0.697 -18.094 1.563 1 98.75 252 LEU B N 1
ATOM 4406 C CA . LEU B 1 252 ? 0.441 -19.5 1.211 1 98.75 252 LEU B CA 1
ATOM 4407 C C . LEU B 1 252 ? 1.543 -20.406 1.746 1 98.75 252 LEU B C 1
ATOM 4409 O O . LEU B 1 252 ? 2.703 -19.984 1.834 1 98.75 252 LEU B O 1
ATOM 4413 N N . PRO B 1 253 ? 1.211 -21.656 1.989 1 98.75 253 PRO B N 1
ATOM 4414 C CA . PRO B 1 253 ? 2.193 -22.594 2.518 1 98.75 253 PRO B CA 1
ATOM 4415 C C . PRO B 1 253 ? 3.309 -22.906 1.521 1 98.75 253 PRO B C 1
ATOM 4417 O O . PRO B 1 253 ? 3.074 -22.922 0.31 1 98.75 253 PRO B O 1
ATOM 4420 N N . GLY B 1 254 ? 4.465 -23.078 1.96 1 98.62 254 GLY B N 1
ATOM 4421 C CA . GLY B 1 254 ? 5.648 -23.578 1.269 1 98.62 254 GLY B CA 1
ATOM 4422 C C . GLY B 1 254 ? 6.551 -24.422 2.15 1 98.62 254 GLY B C 1
ATOM 4423 O O . GLY B 1 254 ? 6.105 -24.953 3.166 1 98.62 254 GLY B O 1
ATOM 4424 N N . ILE B 1 255 ? 7.734 -24.688 1.728 1 98.5 255 ILE B N 1
ATOM 4425 C CA . ILE B 1 255 ? 8.742 -25.375 2.521 1 98.5 255 ILE B CA 1
ATOM 4426 C C . ILE B 1 255 ? 10.078 -24.641 2.404 1 98.5 255 ILE B C 1
ATOM 4428 O O . ILE B 1 255 ? 10.367 -24.031 1.376 1 98.5 255 ILE B O 1
ATOM 4432 N N . LYS B 1 256 ? 10.812 -24.688 3.496 1 98.25 256 LYS B N 1
ATOM 4433 C CA . LYS B 1 256 ? 12.172 -24.156 3.496 1 98.25 256 LYS B CA 1
ATOM 4434 C C . LYS B 1 256 ? 13.172 -25.188 2.998 1 98.25 256 LYS B C 1
ATOM 4436 O O . LYS B 1 256 ? 13.195 -26.328 3.484 1 98.25 256 LYS B O 1
ATOM 4441 N N . VAL B 1 257 ? 13.969 -24.797 2.008 1 98.38 257 VAL B N 1
ATOM 4442 C CA . VAL B 1 257 ? 15.008 -25.688 1.494 1 98.38 257 VAL B CA 1
ATOM 4443 C C . VAL B 1 257 ? 16.312 -24.906 1.31 1 98.38 257 VAL B C 1
ATOM 4445 O O . VAL B 1 257 ? 16.297 -23.688 1.101 1 98.38 257 VAL B O 1
ATOM 4448 N N . SER B 1 258 ? 17.406 -25.594 1.382 1 98.12 258 SER B N 1
ATOM 4449 C CA . SER B 1 258 ? 18.672 -25.016 0.982 1 98.12 258 SER B CA 1
ATOM 4450 C C . SER B 1 258 ? 19 -25.328 -0.475 1 98.12 258 SER B C 1
ATOM 4452 O O . SER B 1 258 ? 18.484 -26.297 -1.035 1 98.12 258 SER B O 1
ATOM 4454 N N . VAL B 1 259 ? 19.812 -24.5 -1.052 1 98.19 259 VAL B N 1
ATOM 4455 C CA . VAL B 1 259 ? 20.297 -24.766 -2.406 1 98.19 259 VAL B CA 1
ATOM 4456 C C . VAL B 1 259 ? 21 -26.109 -2.451 1 98.19 259 VAL B C 1
ATOM 4458 O O . VAL B 1 259 ? 20.859 -26.875 -3.418 1 98.19 259 VAL B O 1
ATOM 4461 N N . GLN B 1 260 ? 21.719 -26.438 -1.396 1 98.69 260 GLN B N 1
ATOM 4462 C CA . GLN B 1 260 ? 22.359 -27.734 -1.329 1 98.69 260 GLN B CA 1
ATOM 4463 C C . GLN B 1 260 ? 21.328 -28.859 -1.419 1 98.69 260 GLN B C 1
ATOM 4465 O O . GLN B 1 260 ? 21.531 -29.844 -2.143 1 98.69 260 GLN B O 1
ATOM 4470 N N . GLU B 1 261 ? 20.281 -28.75 -0.699 1 98.75 261 GLU B N 1
ATOM 4471 C CA . GLU B 1 261 ? 19.203 -29.75 -0.759 1 98.75 261 GLU B CA 1
ATOM 4472 C C . GLU B 1 261 ? 18.641 -29.859 -2.17 1 98.75 261 GLU B C 1
ATOM 4474 O O . GLU B 1 261 ? 18.328 -30.969 -2.629 1 98.75 261 GLU B O 1
ATOM 4479 N N . MET B 1 262 ? 18.469 -28.766 -2.861 1 98.81 262 MET B N 1
ATOM 4480 C CA . MET B 1 262 ? 17.984 -28.766 -4.238 1 98.81 262 MET B CA 1
ATOM 4481 C C . MET B 1 262 ? 18.922 -29.547 -5.148 1 98.81 262 MET B C 1
ATOM 4483 O O . MET B 1 262 ? 18.484 -30.359 -5.969 1 98.81 262 MET B O 1
ATOM 4487 N N . LEU B 1 263 ? 20.188 -29.312 -4.93 1 98.75 263 LEU B N 1
ATOM 4488 C CA . LEU B 1 263 ? 21.203 -30 -5.719 1 98.75 263 LEU B CA 1
ATOM 4489 C C . LEU B 1 263 ? 21.203 -31.5 -5.402 1 98.75 263 LEU B C 1
ATOM 4491 O O . LEU B 1 263 ? 21.359 -32.344 -6.301 1 98.75 263 LEU B O 1
ATOM 4495 N N . ASP B 1 264 ? 21.047 -31.812 -4.145 1 98.88 264 ASP B N 1
ATOM 4496 C CA . ASP B 1 264 ? 20.953 -33.219 -3.75 1 98.88 264 ASP B CA 1
ATOM 4497 C C . ASP B 1 264 ? 19.75 -33.906 -4.398 1 98.88 264 ASP B C 1
ATOM 4499 O O . ASP B 1 264 ? 19.859 -35.031 -4.863 1 98.88 264 ASP B O 1
ATOM 4503 N N . VAL B 1 265 ? 18.641 -33.25 -4.406 1 98.88 265 VAL B N 1
ATOM 4504 C CA . VAL B 1 265 ? 17.438 -33.781 -5.008 1 98.88 265 VAL B CA 1
ATOM 4505 C C . VAL B 1 265 ? 17.625 -33.938 -6.512 1 98.88 265 VAL B C 1
ATOM 4507 O O . VAL B 1 265 ? 17.188 -34.938 -7.102 1 98.88 265 VAL B O 1
ATOM 4510 N N . LEU B 1 266 ? 18.266 -32.938 -7.148 1 98.81 266 LEU B N 1
ATOM 4511 C CA . LEU B 1 266 ? 18.594 -33.062 -8.562 1 98.81 266 LEU B CA 1
ATOM 4512 C C . LEU B 1 266 ? 19.375 -34.344 -8.836 1 98.81 266 LEU B C 1
ATOM 4514 O O . LEU B 1 266 ? 19.078 -35.062 -9.781 1 98.81 266 LEU B O 1
ATOM 4518 N N . GLU B 1 267 ? 20.359 -34.594 -8.016 1 98.75 267 GLU B N 1
ATOM 4519 C CA . GLU B 1 267 ? 21.203 -35.781 -8.18 1 98.75 267 GLU B CA 1
ATOM 4520 C C . GLU B 1 267 ? 20.391 -37.062 -7.973 1 98.75 267 GLU B C 1
ATOM 4522 O O . GLU B 1 267 ? 20.562 -38.031 -8.695 1 98.75 267 GLU B O 1
ATOM 4527 N N . LYS B 1 268 ? 19.547 -37.094 -6.996 1 98.69 268 LYS B N 1
ATOM 4528 C CA . LYS B 1 268 ? 18.719 -38.25 -6.703 1 98.69 268 LYS B CA 1
ATOM 4529 C C . LYS B 1 268 ? 17.781 -38.562 -7.867 1 98.69 268 LYS B C 1
ATOM 4531 O O . LYS B 1 268 ? 17.547 -39.719 -8.195 1 98.69 268 LYS B O 1
ATOM 4536 N N . VAL B 1 269 ? 17.219 -37.562 -8.492 1 98.5 269 VAL B N 1
ATOM 4537 C CA . VAL B 1 269 ? 16.203 -37.75 -9.523 1 98.5 269 VAL B CA 1
ATOM 4538 C C . VAL B 1 269 ? 16.859 -37.938 -10.883 1 98.5 269 VAL B C 1
ATOM 4540 O O . VAL B 1 269 ? 16.438 -38.781 -11.68 1 98.5 269 VAL B O 1
ATOM 4543 N N . GLY B 1 270 ? 17.938 -37.188 -11.156 1 97.88 270 GLY B N 1
ATOM 4544 C CA . GLY B 1 270 ? 18.516 -37.156 -12.492 1 97.88 270 GLY B CA 1
ATOM 4545 C C . GLY B 1 270 ? 19.828 -37.906 -12.586 1 97.88 270 GLY B C 1
ATOM 4546 O O . GLY B 1 270 ? 20.328 -38.188 -13.68 1 97.88 270 GLY B O 1
ATOM 4547 N N . GLY B 1 271 ? 20.438 -38.156 -11.406 1 98.25 271 GLY B N 1
ATOM 4548 C CA . GLY B 1 271 ? 21.75 -38.812 -11.391 1 98.25 271 GLY B CA 1
ATOM 4549 C C . GLY B 1 271 ? 22.906 -37.844 -11.398 1 98.25 271 GLY B C 1
ATOM 4550 O O . GLY B 1 271 ? 22.703 -36.625 -11.578 1 98.25 271 GLY B O 1
ATOM 4551 N N . LYS B 1 272 ? 24.094 -38.375 -11.242 1 98.38 272 LYS B N 1
ATOM 4552 C CA . LYS B 1 272 ? 25.328 -37.594 -11.141 1 98.38 272 LYS B CA 1
ATOM 4553 C C . LYS B 1 272 ? 25.578 -36.812 -12.422 1 98.38 272 LYS B C 1
ATOM 4555 O O . LYS B 1 272 ? 26.125 -35.719 -12.383 1 98.38 272 LYS B O 1
ATOM 4560 N N . GLU B 1 273 ? 25.219 -37.344 -13.531 1 98.06 273 GLU B N 1
ATOM 4561 C CA . GLU B 1 273 ? 25.453 -36.688 -14.812 1 98.06 273 GLU B CA 1
ATOM 4562 C C . GLU B 1 273 ? 24.672 -35.406 -14.922 1 98.06 273 GLU B C 1
ATOM 4564 O O . GLU B 1 273 ? 25.203 -34.375 -15.359 1 98.06 273 GLU B O 1
ATOM 4569 N N . LYS B 1 274 ? 23.391 -35.438 -14.508 1 98.31 274 LYS B N 1
ATOM 4570 C CA . LYS B 1 274 ? 22.578 -34.219 -14.531 1 98.31 274 LYS B CA 1
ATOM 4571 C C . LYS B 1 274 ? 23.047 -33.219 -13.492 1 98.31 274 LYS B C 1
ATOM 4573 O O . LYS B 1 274 ? 23.062 -32 -13.75 1 98.31 274 LYS B O 1
ATOM 4578 N N . ARG B 1 275 ? 23.391 -33.719 -12.312 1 98.44 275 ARG B N 1
ATOM 4579 C CA . ARG B 1 275 ? 23.906 -32.844 -11.266 1 98.44 275 ARG B CA 1
ATOM 4580 C C . ARG B 1 275 ? 25.125 -32.094 -11.766 1 98.44 275 ARG B C 1
ATOM 4582 O O . ARG B 1 275 ? 25.328 -30.922 -11.398 1 98.44 275 ARG B O 1
ATOM 4589 N N . ALA B 1 276 ? 25.969 -32.656 -12.562 1 98.5 276 ALA B N 1
ATOM 4590 C CA . ALA B 1 276 ? 27.219 -32.062 -13.055 1 98.5 276 ALA B CA 1
ATOM 4591 C C . ALA B 1 276 ? 26.953 -30.922 -14.023 1 98.5 276 ALA B C 1
ATOM 4593 O O . ALA B 1 276 ? 27.844 -30.141 -14.32 1 98.5 276 ALA B O 1
ATOM 4594 N N . LEU B 1 277 ? 25.703 -30.766 -14.445 1 98.62 277 LEU B N 1
ATOM 4595 C CA . LEU B 1 277 ? 25.344 -29.719 -15.406 1 98.62 277 LEU B CA 1
ATOM 4596 C C . LEU B 1 277 ? 25.125 -28.391 -14.703 1 98.62 277 LEU B C 1
ATOM 4598 O O . LEU B 1 277 ? 25 -27.344 -15.359 1 98.62 277 LEU B O 1
ATOM 4602 N N . VAL B 1 278 ? 25.094 -28.359 -13.398 1 98.69 278 VAL B N 1
ATOM 4603 C CA . VAL B 1 278 ? 24.969 -27.109 -12.656 1 98.69 278 VAL B CA 1
ATOM 4604 C C . VAL B 1 278 ? 26.359 -26.5 -12.438 1 98.69 278 VAL B C 1
ATOM 4606 O O . VAL B 1 278 ? 27.203 -27.109 -11.789 1 98.69 278 VAL B O 1
ATOM 4609 N N . GLU B 1 279 ? 26.516 -25.344 -13 1 98.31 279 GLU B N 1
ATOM 4610 C CA . GLU B 1 279 ? 27.781 -24.625 -12.828 1 98.31 279 GLU B CA 1
ATOM 4611 C C . GLU B 1 279 ? 27.656 -23.562 -11.734 1 98.31 279 GLU B C 1
ATOM 4613 O O . GLU B 1 279 ? 26.812 -22.656 -11.82 1 98.31 279 GLU B O 1
ATOM 4618 N N . GLU B 1 280 ? 28.438 -23.672 -10.727 1 96.94 280 GLU B N 1
ATOM 4619 C CA . GLU B 1 280 ? 28.484 -22.625 -9.695 1 96.94 280 GLU B CA 1
ATOM 4620 C C . GLU B 1 280 ? 29.219 -21.391 -10.188 1 96.94 280 GLU B C 1
ATOM 4622 O O . GLU B 1 280 ? 30.406 -21.438 -10.508 1 96.94 280 GLU B O 1
ATOM 4627 N N . ARG B 1 281 ? 28.562 -20.344 -10.406 1 96.75 281 ARG B N 1
ATOM 4628 C CA . ARG B 1 281 ? 29.094 -19.031 -10.781 1 96.75 281 ARG B CA 1
ATOM 4629 C C . ARG B 1 281 ? 28.5 -17.938 -9.906 1 96.75 281 ARG B C 1
ATOM 4631 O O . ARG B 1 281 ? 27.531 -17.281 -10.297 1 96.75 281 ARG B O 1
ATOM 4638 N N . TYR B 1 282 ? 29.172 -17.734 -8.812 1 96.19 282 TYR B N 1
ATOM 4639 C CA . TYR B 1 282 ? 28.688 -16.812 -7.781 1 96.19 282 TYR B CA 1
ATOM 4640 C C . TYR B 1 282 ? 28.469 -15.414 -8.344 1 96.19 282 TYR B C 1
ATOM 4642 O O . TYR B 1 282 ? 29.359 -14.875 -9.016 1 96.19 282 TYR B O 1
ATOM 4650 N N . ASP B 1 283 ? 27.297 -14.914 -8.141 1 94.62 283 ASP B N 1
ATOM 4651 C CA . ASP B 1 283 ? 26.938 -13.547 -8.5 1 94.62 283 ASP B CA 1
ATOM 4652 C C . ASP B 1 283 ? 26.562 -12.734 -7.262 1 94.62 283 ASP B C 1
ATOM 4654 O O . ASP B 1 283 ? 25.5 -12.938 -6.68 1 94.62 283 ASP B O 1
ATOM 4658 N N . GLU B 1 284 ? 27.406 -11.773 -6.91 1 92.88 284 GLU B N 1
ATOM 4659 C CA . GLU B 1 284 ? 27.234 -11.016 -5.672 1 92.88 284 GLU B CA 1
ATOM 4660 C C . GLU B 1 284 ? 25.922 -10.234 -5.672 1 92.88 284 GLU B C 1
ATOM 4662 O O . GLU B 1 284 ? 25.281 -10.102 -4.629 1 92.88 284 GLU B O 1
ATOM 4667 N N . ASP B 1 285 ? 25.562 -9.75 -6.754 1 87.56 285 ASP B N 1
ATOM 4668 C CA . ASP B 1 285 ? 24.344 -8.953 -6.848 1 87.56 285 ASP B CA 1
ATOM 4669 C C . ASP B 1 285 ? 23.094 -9.82 -6.645 1 87.56 285 ASP B C 1
ATOM 4671 O O . ASP B 1 285 ? 22.203 -9.469 -5.883 1 87.56 285 ASP B O 1
ATOM 4675 N N . ILE B 1 286 ? 23.094 -10.914 -7.254 1 87.81 286 ILE B N 1
ATOM 4676 C CA . ILE B 1 286 ? 21.969 -11.836 -7.109 1 87.81 286 ILE B CA 1
ATOM 4677 C C . ILE B 1 286 ? 21.922 -12.367 -5.684 1 87.81 286 ILE B C 1
ATOM 4679 O O . ILE B 1 286 ? 20.844 -12.438 -5.074 1 87.81 286 ILE B O 1
ATOM 4683 N N . ASP B 1 287 ? 23.078 -12.703 -5.199 1 91.12 287 ASP B N 1
ATOM 4684 C CA . ASP B 1 287 ? 23.141 -13.25 -3.846 1 91.12 287 ASP B CA 1
ATOM 4685 C C . ASP B 1 287 ? 22.656 -12.234 -2.816 1 91.12 287 ASP B C 1
ATOM 4687 O O . ASP B 1 287 ? 21.938 -12.594 -1.881 1 91.12 287 ASP B O 1
ATOM 4691 N N . ARG B 1 288 ? 23.016 -11.047 -3.008 1 85.44 288 ARG B N 1
ATOM 4692 C CA . ARG B 1 288 ? 22.562 -9.984 -2.105 1 85.44 288 ARG B CA 1
ATOM 4693 C C . ARG B 1 288 ? 21.047 -9.875 -2.09 1 85.44 288 ARG B C 1
ATOM 4695 O O . ARG B 1 288 ? 20.438 -9.742 -1.024 1 85.44 288 ARG B O 1
ATOM 4702 N N . ILE B 1 289 ? 20.406 -9.953 -3.188 1 83.25 289 ILE B N 1
ATOM 4703 C CA . ILE B 1 289 ? 18.953 -9.875 -3.314 1 83.25 289 ILE B CA 1
ATOM 4704 C C . ILE B 1 289 ? 18.312 -11.078 -2.621 1 83.25 289 ILE B C 1
ATOM 4706 O O . ILE B 1 289 ? 17.406 -10.914 -1.796 1 83.25 289 ILE B O 1
ATOM 4710 N N . VAL B 1 290 ? 18.875 -12.195 -2.877 1 86.75 290 VAL B N 1
ATOM 4711 C CA . VAL B 1 290 ? 18.281 -13.43 -2.375 1 86.75 290 VAL B CA 1
ATOM 4712 C C . VAL B 1 290 ? 18.469 -13.523 -0.863 1 86.75 290 VAL B C 1
ATOM 4714 O O . VAL B 1 290 ? 17.578 -13.969 -0.14 1 86.75 290 VAL B O 1
ATOM 4717 N N . GLN B 1 291 ? 19.594 -13.055 -0.396 1 86.31 291 GLN B N 1
ATOM 4718 C CA . GLN B 1 291 ? 19.891 -13.109 1.029 1 86.31 291 GLN B CA 1
ATOM 4719 C C . GLN B 1 291 ? 19.031 -12.117 1.812 1 86.31 291 GLN B C 1
ATOM 4721 O O . GLN B 1 291 ? 18.922 -12.219 3.035 1 86.31 291 GLN B O 1
ATOM 4726 N N . GLY B 1 292 ? 18.453 -11.211 1.082 1 83 292 GLY B N 1
ATOM 4727 C CA . GLY B 1 292 ? 17.578 -10.242 1.726 1 83 292 GLY B CA 1
ATOM 4728 C C . GLY B 1 292 ? 16.188 -10.773 1.988 1 83 292 GLY B C 1
ATOM 4729 O O . GLY B 1 292 ? 15.414 -10.164 2.727 1 83 292 GLY B O 1
ATOM 4730 N N . TRP B 1 293 ? 15.883 -11.906 1.458 1 88.31 293 TRP B N 1
ATOM 4731 C CA . TRP B 1 293 ? 14.57 -12.516 1.636 1 88.31 293 TRP B CA 1
ATOM 4732 C C . TRP B 1 293 ? 14.562 -13.461 2.83 1 88.31 293 TRP B C 1
ATOM 4734 O O . TRP B 1 293 ? 15.508 -14.227 3.029 1 88.31 293 TRP B O 1
ATOM 4744 N N . SER B 1 294 ? 13.555 -13.406 3.619 1 91.69 294 SER B N 1
ATOM 4745 C CA . SER B 1 294 ? 13.406 -14.375 4.699 1 91.69 294 SER B CA 1
ATOM 4746 C C . SER B 1 294 ? 12.992 -15.742 4.168 1 91.69 294 SER B C 1
ATOM 4748 O O . SER B 1 294 ? 12.047 -15.836 3.373 1 91.69 294 SER B O 1
ATOM 4750 N N . PRO B 1 295 ? 13.656 -16.766 4.578 1 95.75 295 PRO B N 1
ATOM 4751 C CA . PRO B 1 295 ? 13.234 -18.125 4.223 1 95.75 295 PRO B CA 1
ATOM 4752 C C . PRO B 1 295 ? 12.32 -18.75 5.273 1 95.75 295 PRO B C 1
ATOM 4754 O O . PRO B 1 295 ? 12.047 -19.953 5.227 1 95.75 295 PRO B O 1
ATOM 4757 N N . ASN B 1 296 ? 11.938 -17.984 6.27 1 97.44 296 ASN B N 1
ATOM 4758 C CA . ASN B 1 296 ? 11.164 -18.484 7.398 1 97.44 296 ASN B CA 1
ATOM 4759 C C . ASN B 1 296 ? 9.766 -17.875 7.43 1 97.44 296 ASN B C 1
ATOM 4761 O O . ASN B 1 296 ? 9.602 -16.688 7.734 1 97.44 296 ASN B O 1
ATOM 4765 N N . PHE B 1 297 ? 8.766 -18.719 7.184 1 98.19 297 PHE B N 1
ATOM 4766 C CA . PHE B 1 297 ? 7.379 -18.281 7.211 1 98.19 297 PHE B CA 1
ATOM 4767 C C . PHE B 1 297 ? 6.539 -19.188 8.102 1 98.19 297 PHE B C 1
ATOM 4769 O O . PHE B 1 297 ? 6.723 -20.406 8.094 1 98.19 297 PHE B O 1
ATOM 4776 N N . ASP B 1 298 ? 5.738 -18.609 8.906 1 98.06 298 ASP B N 1
ATOM 4777 C CA . ASP B 1 298 ? 4.73 -19.328 9.688 1 98.06 298 ASP B CA 1
ATOM 4778 C C . ASP B 1 298 ? 3.447 -19.516 8.875 1 98.06 298 ASP B C 1
ATOM 4780 O O . ASP B 1 298 ? 2.832 -18.547 8.438 1 98.06 298 ASP B O 1
ATOM 4784 N N . ILE B 1 299 ? 2.971 -20.734 8.703 1 97.88 299 ILE B N 1
ATOM 4785 C CA . ILE B 1 299 ? 1.836 -21.016 7.828 1 97.88 299 ILE B CA 1
ATOM 4786 C C . ILE B 1 299 ? 0.596 -21.297 8.672 1 97.88 299 ILE B C 1
ATOM 4788 O O . ILE B 1 299 ? -0.394 -21.844 8.172 1 97.88 299 ILE B O 1
ATOM 4792 N N . ALA B 1 300 ? 0.605 -21 9.953 1 98.19 300 ALA B N 1
ATOM 4793 C CA . ALA B 1 300 ? -0.507 -21.297 10.859 1 98.19 300 ALA B CA 1
ATOM 4794 C C . ALA B 1 300 ? -1.796 -20.641 10.367 1 98.19 300 ALA B C 1
ATOM 4796 O O . ALA B 1 300 ? -2.855 -21.266 10.359 1 98.19 300 ALA B O 1
ATOM 4797 N N . TRP B 1 301 ? -1.76 -19.422 9.984 1 98.06 301 TRP B N 1
ATOM 4798 C CA . TRP B 1 301 ? -2.938 -18.703 9.508 1 98.06 301 TRP B CA 1
ATOM 4799 C C . TRP B 1 301 ? -3.521 -19.391 8.273 1 98.06 301 TRP B C 1
ATOM 4801 O O . TRP B 1 301 ? -4.727 -19.641 8.203 1 98.06 301 TRP B O 1
ATOM 4811 N N . ALA B 1 302 ? -2.695 -19.719 7.324 1 98.69 302 ALA B N 1
ATOM 4812 C CA . ALA B 1 302 ? -3.137 -20.422 6.125 1 98.69 302 ALA B CA 1
ATOM 4813 C C . ALA B 1 302 ? -3.826 -21.734 6.484 1 98.69 302 ALA B C 1
ATOM 4815 O O . ALA B 1 302 ? -4.859 -22.078 5.902 1 98.69 302 ALA B O 1
ATOM 4816 N N . LYS B 1 303 ? -3.285 -22.438 7.426 1 98.5 303 LYS B N 1
ATOM 4817 C CA . LYS B 1 303 ? -3.857 -23.703 7.848 1 98.5 303 LYS B CA 1
ATOM 4818 C C . LYS B 1 303 ? -5.25 -23.516 8.445 1 98.5 303 LYS B C 1
ATOM 4820 O O . LYS B 1 303 ? -6.156 -24.297 8.188 1 98.5 303 LYS B O 1
ATOM 4825 N N . THR B 1 304 ? -5.484 -22.469 9.25 1 98.19 304 THR B N 1
ATOM 4826 C CA . THR B 1 304 ? -6.789 -22.203 9.836 1 98.19 304 THR B CA 1
ATOM 4827 C C . THR B 1 304 ? -7.828 -21.938 8.75 1 98.19 304 THR B C 1
ATOM 4829 O O . THR B 1 304 ? -9.016 -22.219 8.938 1 98.19 304 THR B O 1
ATOM 4832 N N . LEU B 1 305 ? -7.359 -21.453 7.613 1 98.5 305 LEU B N 1
ATOM 4833 C CA . LEU B 1 305 ? -8.25 -21.141 6.504 1 98.5 305 LEU B CA 1
ATOM 4834 C C . LEU B 1 305 ? -8.414 -22.344 5.578 1 98.5 305 LEU B C 1
ATOM 4836 O O . LEU B 1 305 ? -9.125 -22.266 4.578 1 98.5 305 LEU B O 1
ATOM 4840 N N . GLY B 1 306 ? -7.703 -23.453 5.824 1 98.75 306 GLY B N 1
ATOM 4841 C CA . GLY B 1 306 ? -7.887 -24.703 5.094 1 98.75 306 GLY B CA 1
ATOM 4842 C C . GLY B 1 306 ? -6.922 -24.859 3.938 1 98.75 306 GLY B C 1
ATOM 4843 O O . GLY B 1 306 ? -7.062 -25.781 3.127 1 98.75 306 GLY B O 1
ATOM 4844 N N . PHE B 1 307 ? -5.914 -24 3.855 1 98.88 307 PHE B N 1
ATOM 4845 C CA . PHE B 1 307 ? -4.934 -24.125 2.785 1 98.88 307 PHE B CA 1
ATOM 4846 C C . PHE B 1 307 ? -4.043 -25.344 3.012 1 98.88 307 PHE B C 1
ATOM 4848 O O . PHE B 1 307 ? -3.787 -25.719 4.156 1 98.88 307 PHE B O 1
ATOM 4855 N N . HIS B 1 308 ? -3.494 -25.859 1.928 1 98.81 308 HIS B N 1
ATOM 4856 C CA . HIS B 1 308 ? -2.783 -27.125 1.966 1 98.81 308 HIS B CA 1
ATOM 4857 C C . HIS B 1 308 ? -1.279 -26.922 2.1 1 98.81 308 HIS B C 1
ATOM 4859 O O . HIS B 1 308 ? -0.717 -26.016 1.469 1 98.81 308 HIS B O 1
ATOM 4865 N N . GLU B 1 309 ? -0.685 -27.766 2.889 1 98.69 309 GLU B N 1
ATOM 4866 C CA . GLU B 1 309 ? 0.772 -27.812 2.973 1 98.69 309 GLU B CA 1
ATOM 4867 C C . GLU B 1 309 ? 1.382 -28.422 1.709 1 98.69 309 GLU B C 1
ATOM 4869 O O . GLU B 1 309 ? 0.713 -29.156 0.981 1 98.69 309 GLU B O 1
ATOM 4874 N N . ASP B 1 310 ? 2.605 -28.109 1.53 1 98.62 310 ASP B N 1
ATOM 4875 C CA . ASP B 1 310 ? 3.275 -28.594 0.324 1 98.62 310 ASP B CA 1
ATOM 4876 C C . ASP B 1 310 ? 3.832 -30 0.526 1 98.62 310 ASP B C 1
ATOM 4878 O O . ASP B 1 310 ? 3.875 -30.5 1.652 1 98.62 310 ASP B O 1
ATOM 4882 N N . MET B 1 311 ? 4.152 -30.625 -0.601 1 98.44 311 MET B N 1
ATOM 4883 C CA . MET B 1 311 ? 4.863 -31.906 -0.603 1 98.44 311 MET B CA 1
ATOM 4884 C C . MET B 1 311 ? 6.363 -31.688 -0.456 1 98.44 311 MET B C 1
ATOM 4886 O O . MET B 1 311 ? 6.832 -30.547 -0.417 1 98.44 311 MET B O 1
ATOM 4890 N N . SER B 1 312 ? 7.129 -32.781 -0.293 1 98.56 312 SER B N 1
ATOM 4891 C CA . SER B 1 312 ? 8.586 -32.656 -0.214 1 98.56 312 SER B CA 1
ATOM 4892 C C . SER B 1 312 ? 9.18 -32.219 -1.547 1 98.56 312 SER B C 1
ATOM 4894 O O . SER B 1 312 ? 8.586 -32.438 -2.604 1 98.56 312 SER B O 1
ATOM 4896 N N . LEU B 1 313 ? 10.367 -31.625 -1.47 1 98.75 313 LEU B N 1
ATOM 4897 C CA . LEU B 1 313 ? 11.047 -31.219 -2.695 1 98.75 313 LEU B CA 1
ATOM 4898 C C . LEU B 1 313 ? 11.297 -32.406 -3.596 1 98.75 313 LEU B C 1
ATOM 4900 O O . LEU B 1 313 ? 11.117 -32.344 -4.812 1 98.75 313 LEU B O 1
ATOM 4904 N N . LEU B 1 314 ? 11.672 -33.469 -3.02 1 98.75 314 LEU B N 1
ATOM 4905 C CA . LEU B 1 314 ? 11.945 -34.688 -3.787 1 98.75 314 LEU B CA 1
ATOM 4906 C C . LEU B 1 314 ? 10.703 -35.125 -4.559 1 98.75 314 LEU B C 1
ATOM 4908 O O . LEU B 1 314 ? 10.781 -35.406 -5.758 1 98.75 314 LEU B O 1
ATOM 4912 N N . GLU B 1 315 ? 9.578 -35.188 -3.889 1 98.5 315 GLU B N 1
ATOM 4913 C CA . GLU B 1 315 ? 8.336 -35.594 -4.531 1 98.5 315 GLU B CA 1
ATOM 4914 C C . GLU B 1 315 ? 7.945 -34.656 -5.652 1 98.5 315 GLU B C 1
ATOM 4916 O O . GLU B 1 315 ? 7.527 -35.094 -6.73 1 98.5 315 GLU B O 1
ATOM 4921 N N . SER B 1 316 ? 8.078 -33.375 -5.383 1 98.25 316 SER B N 1
ATOM 4922 C CA . SER B 1 316 ? 7.703 -32.375 -6.371 1 98.25 316 SER B CA 1
ATOM 4923 C C . SER B 1 316 ? 8.586 -32.469 -7.613 1 98.25 316 SER B C 1
ATOM 4925 O O . SER B 1 316 ? 8.094 -32.344 -8.734 1 98.25 316 SER B O 1
ATOM 4927 N N . VAL B 1 317 ? 9.906 -32.656 -7.445 1 98.56 317 VAL B N 1
ATOM 4928 C CA . VAL B 1 317 ? 10.836 -32.719 -8.57 1 98.56 317 VAL B CA 1
ATOM 4929 C C . VAL B 1 317 ? 10.609 -34.031 -9.352 1 98.56 317 VAL B C 1
ATOM 4931 O O . VAL B 1 317 ? 10.711 -34.031 -10.578 1 98.56 317 VAL B O 1
ATOM 4934 N N . ARG B 1 318 ? 10.289 -35.125 -8.688 1 98.44 318 ARG B N 1
ATOM 4935 C CA . ARG B 1 318 ? 9.945 -36.344 -9.383 1 98.44 318 ARG B CA 1
ATOM 4936 C C . ARG B 1 318 ? 8.711 -36.156 -10.258 1 98.44 318 ARG B C 1
ATOM 4938 O O . ARG B 1 318 ? 8.688 -36.625 -11.406 1 98.44 318 ARG B O 1
ATOM 4945 N N . MET B 1 319 ? 7.73 -35.5 -9.711 1 97.5 319 MET B N 1
ATOM 4946 C CA . MET B 1 319 ? 6.52 -35.219 -10.477 1 97.5 319 MET B CA 1
ATOM 4947 C C . MET B 1 319 ? 6.828 -34.344 -11.695 1 97.5 319 MET B C 1
ATOM 4949 O O . MET B 1 319 ? 6.352 -34.625 -12.797 1 97.5 319 MET B O 1
ATOM 4953 N N . TYR B 1 320 ? 7.613 -33.375 -11.477 1 97.38 320 TYR B N 1
ATOM 4954 C CA . TYR B 1 320 ? 8.031 -32.5 -12.57 1 97.38 320 TYR B CA 1
ATOM 4955 C C . TYR B 1 320 ? 8.734 -33.312 -13.656 1 97.38 320 TYR B C 1
ATOM 4957 O O . TYR B 1 320 ? 8.43 -33.156 -14.844 1 97.38 320 TYR B O 1
ATOM 4965 N N . ALA B 1 321 ? 9.703 -34.156 -13.242 1 97.44 321 ALA B N 1
ATOM 4966 C CA . ALA B 1 321 ? 10.484 -34.969 -14.188 1 97.44 321 ALA B CA 1
ATOM 4967 C C . ALA B 1 321 ? 9.578 -35.875 -15 1 97.44 321 ALA B C 1
ATOM 4969 O O . ALA B 1 321 ? 9.766 -36.031 -16.203 1 97.44 321 ALA B O 1
ATOM 4970 N N . ASN B 1 322 ? 8.617 -36.438 -14.391 1 96.06 322 ASN B N 1
ATOM 4971 C CA . ASN B 1 322 ? 7.699 -37.375 -15.047 1 96.06 322 ASN B CA 1
ATOM 4972 C C . ASN B 1 322 ? 6.797 -36.625 -16.047 1 96.06 322 ASN B C 1
ATOM 4974 O O . ASN B 1 322 ? 6.461 -37.188 -17.094 1 96.06 322 ASN B O 1
ATOM 4978 N N . GLU B 1 323 ? 6.469 -35.438 -15.695 1 94.12 323 GLU B N 1
ATOM 4979 C CA . GLU B 1 323 ? 5.453 -34.719 -16.469 1 94.12 323 GLU B CA 1
ATOM 4980 C C . GLU B 1 323 ? 6.082 -33.875 -17.594 1 94.12 323 GLU B C 1
ATOM 4982 O O . GLU B 1 323 ? 5.48 -33.719 -18.656 1 94.12 323 GLU B O 1
ATOM 4987 N N . TYR B 1 324 ? 7.309 -33.438 -17.359 1 92.44 324 TYR B N 1
ATOM 4988 C CA . TYR B 1 324 ? 7.773 -32.375 -18.266 1 92.44 324 TYR B CA 1
ATOM 4989 C C . TYR B 1 324 ? 9.102 -32.781 -18.906 1 92.44 324 TYR B C 1
ATOM 4991 O O . TYR B 1 324 ? 9.555 -32.125 -19.859 1 92.44 324 TYR B O 1
ATOM 4999 N N . VAL B 1 325 ? 9.758 -33.75 -18.312 1 90.56 325 VAL B N 1
ATOM 5000 C CA . VAL B 1 325 ? 11.07 -34.094 -18.844 1 90.56 325 VAL B CA 1
ATOM 5001 C C . VAL B 1 325 ? 10.945 -35.312 -19.766 1 90.56 325 VAL B C 1
ATOM 5003 O O . VAL B 1 325 ? 10.297 -36.312 -19.422 1 90.56 325 VAL B O 1
ATOM 5006 N N . GLU B 1 326 ? 11.43 -35.188 -21.031 1 80.56 326 GLU B N 1
ATOM 5007 C CA . GLU B 1 326 ? 11.398 -36.25 -22.016 1 80.56 326 GLU B CA 1
ATOM 5008 C C . GLU B 1 326 ? 12.602 -37.188 -21.859 1 80.56 326 GLU B C 1
ATOM 5010 O O . GLU B 1 326 ? 13.695 -36.719 -21.5 1 80.56 326 GLU B O 1
#